Protein AF-A0A9E3Y137-F1 (afdb_monomer_lite)

Foldseek 3Di:
DLEAQQWDKDKDFDADPVLPDFFFKWKKAWDPDDPQKDKPPRIDIATHGGIDIITIDGDPPQAPLAPWFAKDWDKTWMKIAGPPGDIDIRIHTHTYHTGDRHFQQPKQKWFADDLTFTAASLGQTAGQLFAAKFFQKWFDPPDPKTKTKMFGKAALALVCRLPLQHRIFGAKMWIDIHQKIKIKGAPRDPQPVDRIWIDINLHTDDADAPDWDDNDPQWIWHHHPQWIWIDHRQWIWIWRYDNGTGIMIIGGGFHRMATCNAGNDNDPQQRQQALVRDGDGSCCCRLVPPPRVVRSRVSRHDDDQVPDPDSDGDDPSRNNRGRSRDDVVLLVVCVVVLVVLCVLCVQQAPEPPDDDPVLSVVLSNCVSVVNDSVVNQQQWAKAKEKEFEDEPNAGAWQWWKWKAAAQWDIWIDTQAQRRIDMTIITGDSVRSVVDRADPQGKIKIFTDHPPDDDTQDIDIFTHRDHGYTPDDYHYGYDYHHGYPVSGDKDKDKDFDDDPNAADFAWDWDWDWDADPVRHTTYTDTDIWGQDRHGRMTIDMDD

pLDDT: mean 86.96, std 9.77, range [47.38, 98.44]

Secondary structure (DSSP, 8-state):
--EESSSEEEEEE---TT--STT-EEEEEE----TTEEEE-SEEEEETT-EEEEEEEE---PPPTTT-B--EEEEEEEEEEPTTS-EEEEEEEEEE--B---S---EEEEEEETTTEEE-TTS-EEE----EEEEEEEEPTT-SS-EEEEEEEEESSGGGTT-TTS-EEEEEEEEEETTEEEEEEETT-TTT-SSEEEEETTEE--PPBT-PEEEETTEEEEEETTEEEEE-SSEEEEEEEESEEEEEEEEES--SEESTT--TTS-TTTTTB-TTSPBPPHHHHHTT-TTHHHHHHHHTB---GGG---SSPPPHHHHTPPP--S-HHHHHHHHHHHHHHHHHHTTTEE--SS--HHHHHHHHHHHHTT--HHHHHTTS--EEEEEEEEETTEE-TT-EEEEE-TTBPPEEEE--TTSEEEEEE-B-HHHHTTS---SSEEEEEEEE-TTS-S-SEEEEEEESSPEETTSPPEEEE--EE--TTTSPPEEEEEE-EETTEE--EEEEEEEEEE-TTS-EEEEEEEEEEEPTTT-EEEEEE-

Structure (mmCIF, N/CA/C/O backbone):
data_AF-A0A9E3Y137-F1
#
_entry.id   AF-A0A9E3Y137-F1
#
loop_
_atom_site.group_PDB
_atom_site.id
_atom_site.type_symbol
_atom_site.label_atom_id
_atom_site.label_alt_id
_atom_site.label_comp_id
_atom_site.label_asym_id
_atom_site.label_entity_id
_atom_site.label_seq_id
_atom_site.pdbx_PDB_ins_code
_atom_site.Cartn_x
_atom_site.Cartn_y
_atom_site.Cartn_z
_atom_site.occupancy
_atom_site.B_iso_or_equiv
_atom_site.auth_seq_id
_atom_site.auth_comp_id
_atom_site.auth_asym_id
_atom_site.auth_atom_id
_atom_site.pdbx_PDB_model_num
ATOM 1 N N . PRO A 1 1 ? -46.955 0.668 24.338 1.00 77.56 1 PRO A N 1
ATOM 2 C CA . PRO A 1 1 ? -46.862 -0.005 23.019 1.00 77.56 1 PRO A CA 1
ATOM 3 C C . PRO A 1 1 ? -45.705 -1.003 23.074 1.00 77.56 1 PRO A C 1
ATOM 5 O O . PRO A 1 1 ? -44.698 -0.699 23.697 1.00 77.56 1 PRO A O 1
ATOM 8 N N . ASN A 1 2 ? -45.835 -2.189 22.493 1.00 87.25 2 ASN A N 1
ATOM 9 C CA . ASN A 1 2 ? -44.755 -3.186 22.498 1.00 87.25 2 ASN A CA 1
ATOM 10 C C . ASN A 1 2 ? -43.626 -2.864 21.497 1.00 87.25 2 ASN A C 1
ATOM 12 O O . ASN A 1 2 ? -42.649 -3.599 21.433 1.00 87.25 2 ASN A O 1
ATOM 16 N N . GLU A 1 3 ? -43.738 -1.755 20.767 1.00 93.12 3 GLU A N 1
ATOM 17 C CA . GLU A 1 3 ? -42.754 -1.271 19.800 1.00 93.12 3 GLU A CA 1
ATOM 18 C C . GLU A 1 3 ? -42.575 0.249 19.950 1.00 93.12 3 GLU A C 1
ATOM 20 O O . GLU A 1 3 ? -43.553 0.971 20.184 1.00 93.12 3 GLU A O 1
ATOM 25 N N . LEU A 1 4 ? -41.337 0.740 19.832 1.00 90.06 4 LEU A N 1
ATOM 26 C CA . LEU A 1 4 ? -40.994 2.171 19.867 1.00 90.06 4 LEU A CA 1
ATOM 27 C C . LEU A 1 4 ? -39.977 2.524 18.765 1.00 90.06 4 LEU A C 1
ATOM 29 O O . LEU A 1 4 ? -39.094 1.714 18.486 1.00 90.06 4 LEU A O 1
ATOM 33 N N . PRO A 1 5 ? -40.024 3.736 18.177 1.00 86.88 5 PRO A N 1
ATOM 34 C CA . PRO A 1 5 ? -39.017 4.217 17.228 1.00 86.88 5 PRO A CA 1
ATOM 35 C C . PRO A 1 5 ? -37.748 4.692 17.963 1.00 86.88 5 PRO A C 1
ATOM 37 O O . PRO A 1 5 ? -37.464 5.886 18.069 1.00 86.88 5 PRO A O 1
ATOM 40 N N . GLY A 1 6 ? -37.009 3.743 18.537 1.00 81.00 6 GLY A N 1
ATOM 41 C CA . GLY A 1 6 ? -35.730 3.945 19.220 1.00 81.00 6 GLY A CA 1
ATOM 42 C C . GLY A 1 6 ? -35.832 4.563 20.619 1.00 81.00 6 GLY A C 1
ATOM 43 O O . GLY A 1 6 ? -35.129 4.144 21.528 1.00 81.00 6 GLY A O 1
ATOM 44 N N . HIS A 1 7 ? -36.733 5.518 20.834 1.00 88.94 7 HIS A N 1
ATOM 45 C CA . HIS A 1 7 ? -36.965 6.149 22.134 1.00 88.94 7 HIS A CA 1
ATOM 46 C C . HIS A 1 7 ? -38.460 6.358 22.388 1.00 88.94 7 HIS A C 1
ATOM 48 O O . HIS A 1 7 ? -39.282 6.332 21.469 1.00 88.94 7 HIS A O 1
ATOM 54 N N . GLY A 1 8 ? -38.823 6.570 23.651 1.00 90.06 8 GLY A N 1
ATOM 55 C CA . GLY A 1 8 ? -40.193 6.881 24.046 1.00 90.06 8 GLY A CA 1
ATOM 56 C C . GLY A 1 8 ? -40.600 6.233 25.360 1.00 90.06 8 GLY A C 1
ATOM 57 O O . GLY A 1 8 ? -39.773 5.749 26.124 1.00 90.06 8 GLY A O 1
ATOM 58 N N . VAL A 1 9 ? -41.902 6.236 25.632 1.00 92.81 9 VAL A N 1
ATOM 59 C CA . VAL A 1 9 ? -42.471 5.649 26.848 1.00 92.81 9 VAL A CA 1
ATOM 60 C C . VAL A 1 9 ? -43.400 4.511 26.462 1.00 92.81 9 VAL A C 1
ATOM 62 O O . VAL A 1 9 ? -44.302 4.677 25.637 1.00 92.81 9 VAL A O 1
ATOM 65 N N . SER A 1 10 ? -43.211 3.360 27.097 1.00 92.06 10 SER A N 1
ATOM 66 C CA . SER A 1 10 ? -44.170 2.264 27.053 1.00 92.06 10 SER A CA 1
ATOM 67 C C . SER A 1 10 ? -44.814 2.034 28.413 1.00 92.06 10 SER A C 1
ATOM 69 O O . SER A 1 10 ? -44.365 2.549 29.430 1.00 92.06 10 SER A O 1
ATOM 71 N N . GLN A 1 11 ? -45.912 1.287 28.412 1.00 93.75 11 GLN A N 1
ATOM 72 C CA . GLN A 1 11 ? -46.624 0.879 29.614 1.00 93.75 11 GLN A CA 1
ATOM 73 C C . GLN A 1 11 ? -46.357 -0.603 29.839 1.00 93.75 11 GLN A C 1
ATOM 75 O O . GLN A 1 11 ? -46.750 -1.426 29.011 1.00 93.75 11 GLN A O 1
ATOM 80 N N . LEU A 1 12 ? -45.703 -0.928 30.952 1.00 92.12 12 LEU A N 1
ATOM 81 C CA . LEU A 1 12 ? -45.559 -2.295 31.433 1.00 92.12 12 LEU A CA 1
ATOM 82 C C . LEU A 1 12 ? -46.757 -2.606 32.328 1.00 92.12 12 LEU A C 1
ATOM 84 O O . LEU A 1 12 ? -47.001 -1.884 33.292 1.00 92.12 12 LEU A O 1
ATOM 88 N N . SER A 1 13 ? -47.511 -3.656 32.013 1.00 89.62 13 SER A N 1
ATOM 89 C CA . SER A 1 13 ? -48.696 -4.057 32.778 1.00 89.62 13 SER A CA 1
ATOM 90 C C . SER A 1 13 ? -48.633 -5.522 33.179 1.00 89.62 13 SER A C 1
ATOM 92 O O . SER A 1 13 ? -48.306 -6.360 32.339 1.00 89.62 13 SER A O 1
ATOM 94 N N . LEU A 1 14 ? -49.021 -5.833 34.415 1.00 87.88 14 LEU A N 1
ATOM 95 C CA . LEU A 1 14 ? -49.100 -7.207 34.908 1.00 87.88 14 LEU A CA 1
ATOM 96 C C . LEU A 1 14 ? -50.527 -7.742 34.763 1.00 87.88 14 LEU A C 1
ATOM 98 O O . LEU A 1 14 ? -51.468 -7.173 35.321 1.00 87.88 14 LEU A O 1
ATOM 102 N N . ARG A 1 15 ? -50.690 -8.839 34.019 1.00 84.50 15 ARG A N 1
ATOM 103 C CA . ARG A 1 15 ? -51.952 -9.581 33.913 1.00 84.50 15 ARG A CA 1
ATOM 104 C C . ARG A 1 15 ? -51.665 -11.073 33.855 1.00 84.50 15 ARG A C 1
ATOM 106 O O . ARG A 1 15 ? -51.152 -11.548 32.849 1.00 84.50 15 ARG A O 1
ATOM 113 N N . ASP A 1 16 ? -52.027 -11.784 34.912 1.00 80.44 16 ASP A N 1
ATOM 114 C CA . ASP A 1 16 ? -51.928 -13.242 34.974 1.00 80.44 16 ASP A CA 1
ATOM 115 C C . ASP A 1 16 ? -53.180 -13.850 35.623 1.00 80.44 16 ASP A C 1
ATOM 117 O O . ASP A 1 16 ? -53.579 -13.432 36.710 1.00 80.44 16 ASP A O 1
ATOM 121 N N . ASP A 1 17 ? -53.819 -14.818 34.969 1.00 74.81 17 ASP A N 1
ATOM 122 C CA . ASP A 1 17 ? -55.062 -15.427 35.464 1.00 74.81 17 ASP A CA 1
ATOM 123 C C . ASP A 1 17 ? -54.848 -16.307 36.715 1.00 74.81 17 ASP A C 1
ATOM 125 O O . ASP A 1 17 ? -55.800 -16.588 37.447 1.00 74.81 17 ASP A O 1
ATOM 129 N N . ALA A 1 18 ? -53.607 -16.718 37.002 1.00 67.69 18 ALA A N 1
ATOM 130 C CA . ALA A 1 18 ? -53.226 -17.455 38.205 1.00 67.69 18 ALA A CA 1
ATOM 131 C C . ALA A 1 18 ? -52.980 -16.541 39.422 1.00 67.69 18 ALA A C 1
ATOM 133 O O . ALA A 1 18 ? -53.033 -17.017 40.560 1.00 67.69 18 ALA A O 1
ATOM 134 N N . LEU A 1 19 ? -52.793 -15.228 39.229 1.00 69.50 19 LEU A N 1
ATOM 135 C CA . LEU A 1 19 ? -52.790 -14.226 40.306 1.00 69.50 19 LEU A CA 1
ATOM 136 C C . LEU A 1 19 ? -54.235 -13.933 40.759 1.00 69.50 19 LEU A C 1
ATOM 138 O O . LEU A 1 19 ? -54.793 -12.863 40.526 1.00 69.50 19 LEU A O 1
ATOM 142 N N . ALA A 1 20 ? -54.873 -14.915 41.400 1.00 59.03 20 ALA A N 1
ATOM 143 C CA . ALA A 1 20 ? -56.312 -14.918 41.686 1.00 59.03 20 ALA A CA 1
ATOM 144 C C . ALA A 1 20 ? -56.764 -14.044 42.882 1.00 59.03 20 ALA A C 1
ATOM 146 O O . ALA A 1 20 ? -57.961 -13.979 43.169 1.00 59.03 20 ALA A O 1
ATOM 147 N N . ALA A 1 21 ? -55.858 -13.354 43.586 1.00 59.31 21 ALA A N 1
ATOM 148 C CA . ALA A 1 21 ? -56.211 -12.454 44.687 1.00 59.31 21 ALA A CA 1
ATOM 149 C C . ALA A 1 21 ? -55.937 -10.984 44.327 1.00 59.31 21 ALA A C 1
ATOM 151 O O . ALA A 1 21 ? -54.818 -10.611 43.966 1.00 59.31 21 ALA A O 1
ATOM 152 N N . VAL A 1 22 ? -56.953 -10.126 44.468 1.00 53.88 22 VAL A N 1
ATOM 153 C CA . VAL A 1 22 ? -56.795 -8.663 44.426 1.00 53.88 22 VAL A CA 1
ATOM 154 C C . VAL A 1 22 ? -55.725 -8.263 45.454 1.00 53.88 22 VAL A C 1
ATOM 156 O O . VAL A 1 22 ? -55.890 -8.548 46.637 1.00 53.88 22 VAL A O 1
ATOM 159 N N . GLY A 1 23 ? -54.628 -7.644 45.000 1.00 58.69 23 GLY A N 1
ATOM 160 C CA . GLY A 1 23 ? -53.481 -7.258 45.841 1.00 58.69 23 GLY A CA 1
ATOM 161 C C . GLY A 1 23 ? -52.231 -8.143 45.718 1.00 58.69 23 GLY A C 1
ATOM 162 O O . GLY A 1 23 ? -51.255 -7.892 46.414 1.00 58.69 23 GLY A O 1
ATOM 163 N N . SER A 1 24 ? -52.235 -9.158 44.846 1.00 76.31 24 SER A N 1
ATOM 164 C CA . SER A 1 24 ? -51.023 -9.930 44.525 1.00 76.31 24 SER A CA 1
ATOM 165 C C . SER A 1 24 ? -50.029 -9.066 43.748 1.00 76.31 24 SER A C 1
ATOM 167 O O . SER A 1 24 ? -50.411 -8.459 42.745 1.00 76.31 24 SER A O 1
ATOM 169 N N . GLU A 1 25 ? -48.772 -9.042 44.181 1.00 86.38 25 GLU A N 1
ATOM 170 C CA . GLU A 1 25 ? -47.700 -8.246 43.581 1.00 86.38 25 GLU A CA 1
ATOM 171 C C . GLU A 1 25 ? -46.595 -9.136 43.004 1.00 86.38 25 GLU A C 1
ATOM 173 O O . GLU A 1 25 ? -46.279 -10.191 43.557 1.00 86.38 25 GLU A O 1
ATOM 178 N N . ALA A 1 26 ? -45.999 -8.697 41.896 1.00 88.81 26 ALA A N 1
ATOM 179 C CA . ALA A 1 26 ? -44.809 -9.300 41.313 1.00 88.81 26 ALA A CA 1
ATOM 180 C C . ALA A 1 26 ? -43.694 -8.258 41.213 1.00 88.81 26 ALA A C 1
ATOM 182 O O . ALA A 1 26 ? -43.910 -7.132 40.750 1.00 88.81 26 ALA A O 1
ATOM 183 N N . ASN A 1 27 ? -42.494 -8.657 41.630 1.00 91.88 27 ASN A N 1
ATOM 184 C CA . ASN A 1 27 ? -41.292 -7.872 41.387 1.00 91.88 27 ASN A CA 1
ATOM 185 C C . ASN A 1 27 ? -40.846 -8.104 39.953 1.00 91.88 27 ASN A C 1
ATOM 187 O O . ASN A 1 27 ? -40.805 -9.250 39.499 1.00 91.88 27 ASN A O 1
ATOM 191 N N . TRP A 1 28 ? -40.499 -7.025 39.268 1.00 94.56 28 TRP A N 1
ATOM 192 C CA . TRP A 1 28 ? -40.016 -7.067 37.901 1.00 94.56 28 TRP A CA 1
ATOM 193 C C . TRP A 1 28 ? -38.695 -6.317 37.762 1.00 94.56 28 TRP A C 1
ATOM 195 O O . TRP A 1 28 ? -38.406 -5.384 38.517 1.00 94.56 28 TRP A O 1
ATOM 205 N N . SER A 1 29 ? -37.901 -6.727 36.779 1.00 96.06 29 SER A N 1
ATOM 206 C CA . SER A 1 29 ? -36.627 -6.103 36.434 1.00 96.06 29 SER A CA 1
ATOM 207 C C . SER A 1 29 ? -36.358 -6.170 34.937 1.00 96.06 29 SER A C 1
ATOM 209 O O . SER A 1 29 ? -36.730 -7.136 34.277 1.00 96.06 29 SER A O 1
ATOM 211 N N . ILE A 1 30 ? -35.664 -5.160 34.431 1.00 95.81 30 ILE A N 1
ATOM 212 C CA . ILE A 1 30 ? -35.086 -5.087 33.094 1.00 95.81 30 ILE A CA 1
ATOM 213 C C . ILE A 1 30 ? -33.569 -5.140 33.266 1.00 95.81 30 ILE A C 1
ATOM 215 O O . ILE A 1 30 ? -32.993 -4.318 33.982 1.00 95.81 30 ILE A O 1
ATOM 219 N N . THR A 1 31 ? -32.926 -6.112 32.628 1.00 90.69 31 THR A N 1
ATOM 220 C CA . THR A 1 31 ? -31.476 -6.349 32.705 1.00 90.69 31 THR A CA 1
ATOM 221 C C . THR A 1 31 ? -30.896 -6.575 31.306 1.00 90.69 31 THR A C 1
ATOM 223 O O . THR A 1 31 ? -31.637 -6.628 30.326 1.00 90.69 31 THR A O 1
ATOM 226 N N . GLY A 1 32 ? -29.564 -6.653 31.193 1.00 87.75 32 GLY A N 1
ATOM 227 C CA . GLY A 1 32 ? -28.892 -6.896 29.907 1.00 87.75 32 GLY A CA 1
ATOM 228 C C . GLY A 1 32 ? -29.004 -5.737 28.913 1.00 87.75 32 GLY A C 1
ATOM 229 O O . GLY A 1 32 ? -28.994 -5.957 27.705 1.00 87.75 32 GLY A O 1
ATOM 230 N N . LEU A 1 33 ? -29.159 -4.510 29.415 1.00 91.25 33 LEU A N 1
ATOM 231 C CA . LEU A 1 33 ? -29.241 -3.320 28.576 1.00 91.25 33 LEU A CA 1
ATOM 232 C C . LEU A 1 33 ? -27.854 -2.953 28.031 1.00 91.25 33 LEU A C 1
ATOM 234 O O . LEU A 1 33 ? -26.885 -3.016 28.792 1.00 91.25 33 LEU A O 1
ATOM 238 N N . PRO A 1 34 ? -27.757 -2.521 26.762 1.00 85.12 34 PRO A N 1
ATOM 239 C CA . PRO A 1 34 ? -26.563 -1.855 26.267 1.00 85.12 34 PRO A CA 1
ATOM 240 C C . PRO A 1 34 ? -26.254 -0.604 27.095 1.00 85.12 34 PRO A C 1
ATOM 242 O O . PRO A 1 34 ? -27.158 0.093 27.555 1.00 85.12 34 PRO A O 1
ATOM 245 N N . ASP A 1 35 ? -24.974 -0.296 27.226 1.00 87.25 35 ASP A N 1
ATOM 246 C CA . ASP A 1 35 ? -24.429 0.884 27.902 1.00 87.25 35 ASP A CA 1
ATOM 247 C C . ASP A 1 35 ? -24.932 2.223 27.333 1.00 87.25 35 ASP A C 1
ATOM 249 O O . ASP A 1 35 ? -25.126 3.184 28.078 1.00 87.25 35 ASP A O 1
ATOM 253 N N . TRP A 1 36 ? -25.228 2.281 26.034 1.00 83.44 36 TRP A N 1
ATOM 254 C CA . TRP A 1 36 ? -25.808 3.455 25.370 1.00 83.44 36 TRP A CA 1
ATOM 255 C C . TRP A 1 36 ? -27.331 3.611 25.555 1.00 83.44 36 TRP A C 1
ATOM 257 O O . TRP A 1 36 ? -27.900 4.628 25.138 1.00 83.44 36 TRP A O 1
ATOM 267 N N . LEU A 1 37 ? -28.021 2.630 26.155 1.00 89.06 37 LEU A N 1
ATOM 268 C CA . LEU A 1 37 ? -29.475 2.637 26.337 1.00 89.06 37 LEU A CA 1
ATOM 269 C C . LEU A 1 37 ? -29.862 2.881 27.802 1.00 89.06 37 LEU A C 1
ATOM 271 O O . LEU A 1 37 ? -29.759 2.004 28.657 1.00 89.06 37 LEU A O 1
ATOM 275 N N . ALA A 1 38 ? -30.430 4.053 28.077 1.00 91.31 38 ALA A N 1
ATOM 276 C CA . ALA A 1 38 ? -30.996 4.379 29.378 1.00 91.31 38 ALA A CA 1
ATOM 277 C C . ALA A 1 38 ? -32.479 3.980 29.462 1.00 91.31 38 ALA A C 1
ATOM 279 O O . ALA A 1 38 ? -33.304 4.365 28.626 1.00 91.31 38 ALA A O 1
ATOM 280 N N . VAL A 1 39 ? -32.824 3.245 30.522 1.00 94.31 39 VAL A N 1
ATOM 281 C CA . VAL A 1 39 ? -34.191 2.806 30.830 1.00 94.31 39 VAL A CA 1
ATOM 282 C C . VAL A 1 39 ? -34.569 3.253 32.237 1.00 94.31 39 VAL A C 1
ATOM 284 O O . VAL A 1 39 ? -33.770 3.127 33.163 1.00 94.31 39 VAL A O 1
ATOM 287 N N . SER A 1 40 ? -35.781 3.782 32.419 1.00 94.25 40 SER A N 1
ATOM 288 C CA . SER A 1 40 ? -36.257 4.213 33.738 1.00 94.25 40 SER A CA 1
ATOM 289 C C . SER A 1 40 ? -37.771 4.028 33.919 1.00 94.25 40 SER A C 1
ATOM 291 O O . SER A 1 40 ? -38.539 4.534 33.095 1.00 94.25 40 SER A O 1
ATOM 293 N N . PRO A 1 41 ? -38.232 3.364 34.998 1.00 95.62 41 PRO A N 1
ATOM 294 C CA . PRO A 1 41 ? -37.436 2.600 35.963 1.00 95.62 41 PRO A CA 1
ATOM 295 C C . PRO A 1 41 ? -36.937 1.267 35.365 1.00 95.62 41 PRO A C 1
ATOM 297 O O . PRO A 1 41 ? -37.550 0.734 34.444 1.00 95.62 41 PRO A O 1
ATOM 300 N N . THR A 1 42 ? -35.838 0.710 35.887 1.00 95.38 42 THR A N 1
ATOM 301 C CA . THR A 1 42 ? -35.321 -0.622 35.489 1.00 95.38 42 THR A CA 1
ATOM 302 C C . THR A 1 42 ? -35.865 -1.759 36.345 1.00 95.38 42 THR A C 1
ATOM 304 O O . THR A 1 42 ? -35.659 -2.923 36.029 1.00 95.38 42 THR A O 1
ATOM 307 N N . SER A 1 43 ? -36.543 -1.453 37.445 1.00 96.00 43 SER A N 1
ATOM 308 C CA . SER A 1 43 ? -37.177 -2.445 38.306 1.00 96.00 43 SER A CA 1
ATOM 309 C C . SER A 1 43 ? -38.312 -1.819 39.099 1.00 96.00 43 SER A C 1
ATOM 311 O O . SER A 1 43 ? -38.416 -0.595 39.218 1.00 96.00 43 SER A O 1
ATOM 313 N N . GLY A 1 44 ? -39.166 -2.665 39.654 1.00 94.62 44 GLY A N 1
ATOM 314 C CA . GLY A 1 44 ? -40.227 -2.234 40.545 1.00 94.62 44 GLY A CA 1
ATOM 315 C C . GLY A 1 44 ? -41.133 -3.381 40.949 1.00 94.62 44 GLY A C 1
ATOM 316 O O . GLY A 1 44 ? -40.835 -4.554 40.725 1.00 94.62 44 GLY A O 1
ATOM 317 N N . THR A 1 45 ? -42.275 -3.016 41.515 1.00 92.88 45 THR A N 1
ATOM 318 C CA . THR A 1 45 ? -43.314 -3.953 41.931 1.00 92.88 45 THR A CA 1
ATOM 319 C C . THR A 1 45 ? -44.618 -3.560 41.249 1.00 92.88 45 THR A C 1
ATOM 321 O O . THR A 1 45 ? -44.978 -2.382 41.217 1.00 92.88 45 THR A O 1
ATOM 324 N N . LEU A 1 46 ? -45.311 -4.531 40.655 1.00 91.56 46 LEU A N 1
ATOM 325 C CA . LEU A 1 46 ? -46.611 -4.330 40.017 1.00 91.56 46 LEU A CA 1
ATOM 326 C C . LEU A 1 46 ? -47.644 -5.249 40.655 1.00 91.56 46 LEU A C 1
ATOM 328 O O . LEU A 1 46 ? -47.429 -6.454 40.761 1.00 91.56 46 LEU A O 1
ATOM 332 N N . ALA A 1 47 ? -48.783 -4.680 41.039 1.00 89.62 47 ALA A N 1
ATOM 333 C CA . ALA A 1 47 ? -49.951 -5.454 41.431 1.00 89.62 47 ALA A CA 1
ATOM 334 C C . ALA A 1 47 ? -50.675 -6.017 40.196 1.00 89.62 47 ALA A C 1
ATOM 336 O O . ALA A 1 47 ? -50.604 -5.438 39.108 1.00 89.62 47 ALA A O 1
ATOM 337 N N . GLN A 1 48 ? -51.420 -7.110 40.368 1.00 87.75 48 GLN A N 1
ATOM 338 C CA . GLN A 1 48 ? -52.288 -7.671 39.329 1.00 87.75 48 GLN A CA 1
ATOM 339 C C . GLN A 1 48 ? -53.239 -6.603 38.755 1.00 87.75 48 GLN A C 1
ATOM 341 O O . GLN A 1 48 ? -53.997 -5.965 39.488 1.00 87.75 48 GLN A O 1
ATOM 346 N N . GLY A 1 49 ? -53.207 -6.412 37.434 1.00 84.19 49 GLY A N 1
ATOM 347 C CA . GLY A 1 49 ? -53.966 -5.380 36.718 1.00 84.19 49 GLY A CA 1
ATOM 348 C C . GLY A 1 49 ? -53.346 -3.977 36.755 1.00 84.19 49 GLY A C 1
ATOM 349 O O . GLY A 1 49 ? -53.863 -3.075 36.095 1.00 84.19 49 GLY A O 1
ATOM 350 N N . GLY A 1 50 ? -52.249 -3.785 37.491 1.00 89.56 50 GLY A N 1
ATOM 351 C CA . GLY A 1 50 ? -51.493 -2.540 37.552 1.00 89.56 50 GLY A CA 1
ATOM 352 C C . GLY A 1 50 ? -50.615 -2.314 36.321 1.00 89.56 50 GLY A C 1
ATOM 353 O O . GLY A 1 50 ? -50.290 -3.242 35.575 1.00 89.56 50 GLY A O 1
ATOM 354 N N . SER A 1 51 ? -50.211 -1.060 36.126 1.00 92.38 51 SER A N 1
ATOM 355 C CA . SER A 1 51 ? -49.274 -0.664 35.078 1.00 92.38 51 SER A CA 1
ATOM 356 C C . SER A 1 51 ? -48.315 0.418 35.554 1.00 92.38 51 SER A C 1
ATOM 358 O O . SER A 1 51 ? -48.688 1.266 36.364 1.00 92.38 51 SER A O 1
ATOM 360 N N . THR A 1 52 ? -47.106 0.427 35.002 1.00 94.31 52 THR A N 1
ATOM 361 C CA . THR A 1 52 ? -46.114 1.483 35.214 1.00 94.31 52 THR A CA 1
ATOM 362 C C . THR A 1 52 ? -45.560 1.964 33.873 1.00 94.31 52 THR A C 1
ATOM 364 O O . THR A 1 52 ? -45.307 1.139 32.987 1.00 94.31 52 THR A O 1
ATOM 367 N N . PRO A 1 53 ? -45.348 3.281 33.692 1.00 95.56 53 PRO A N 1
ATOM 368 C CA . PRO A 1 53 ? -44.584 3.770 32.558 1.00 95.56 53 PRO A CA 1
ATOM 369 C C . PRO A 1 53 ? -43.124 3.327 32.684 1.00 95.56 53 PRO A C 1
ATOM 371 O O . PRO A 1 53 ? -42.551 3.368 33.772 1.00 95.56 53 PRO A O 1
ATOM 374 N N . VAL A 1 54 ? -42.530 2.953 31.556 1.00 96.00 54 VAL A N 1
ATOM 375 C CA . VAL A 1 54 ? -41.093 2.723 31.399 1.00 96.00 54 VAL A CA 1
ATOM 376 C C . VAL A 1 54 ? -40.621 3.592 30.240 1.00 96.00 54 VAL A C 1
ATOM 378 O O . VAL A 1 54 ? -41.133 3.481 29.122 1.00 96.00 54 VAL A O 1
ATOM 381 N N . ALA A 1 55 ? -39.699 4.503 30.529 1.00 94.25 55 ALA A N 1
ATOM 382 C CA . ALA A 1 55 ? -39.086 5.397 29.561 1.00 94.25 55 ALA A CA 1
ATOM 383 C C . ALA A 1 55 ? -37.797 4.780 29.011 1.00 94.25 55 ALA A C 1
ATOM 385 O O . ALA A 1 55 ? -36.989 4.251 29.771 1.00 94.25 55 ALA A O 1
ATOM 386 N N . PHE A 1 56 ? -37.619 4.896 27.699 1.00 94.25 56 PHE A N 1
ATOM 387 C CA . PHE A 1 56 ? -36.458 4.451 26.939 1.00 94.25 56 PHE A CA 1
ATOM 388 C C . PHE A 1 56 ? -35.849 5.665 26.246 1.00 94.25 56 PHE A C 1
ATOM 390 O O . PHE A 1 56 ? -36.532 6.371 25.494 1.00 94.25 56 PHE A O 1
ATOM 397 N N . SER A 1 57 ? -34.570 5.910 26.495 1.00 88.88 57 SER A N 1
ATOM 398 C CA . SER A 1 57 ? -33.809 6.994 25.881 1.00 88.88 57 SER A CA 1
ATOM 399 C C . SER A 1 57 ? -32.393 6.533 25.581 1.00 88.88 57 SER A C 1
ATOM 401 O O . SER A 1 57 ? -31.782 5.858 26.401 1.00 88.88 57 SER A O 1
ATOM 403 N N . GLY A 1 58 ? -31.866 6.925 24.430 1.00 85.06 58 GLY A N 1
ATOM 404 C CA . GLY A 1 58 ? -30.561 6.480 23.958 1.00 85.06 58 GLY A CA 1
ATOM 405 C C . GLY A 1 58 ? -30.620 6.123 22.481 1.00 85.06 58 GLY A C 1
ATOM 406 O O . GLY A 1 58 ? -31.696 5.891 21.916 1.00 85.06 58 GLY A O 1
ATOM 407 N N . ALA A 1 59 ? -29.458 6.107 21.850 1.00 81.12 59 ALA A N 1
ATOM 408 C CA . ALA A 1 59 ? -29.295 5.691 20.470 1.00 81.12 59 ALA A CA 1
ATOM 409 C C . ALA A 1 59 ? -28.036 4.827 20.371 1.00 81.12 59 ALA A C 1
ATOM 411 O O . ALA A 1 59 ? -27.081 5.093 21.102 1.00 81.12 59 ALA A O 1
ATOM 412 N N . PRO A 1 60 ? -28.011 3.826 19.474 1.00 78.62 60 PRO A N 1
ATOM 413 C CA . PRO A 1 60 ? -26.790 3.092 19.203 1.00 78.62 60 PRO A CA 1
ATOM 414 C C . PRO A 1 60 ? -25.714 4.068 18.720 1.00 78.62 60 PRO A C 1
ATOM 416 O O . PRO A 1 60 ? -26.080 5.064 18.075 1.00 78.62 60 PRO A O 1
ATOM 419 N N . PRO A 1 61 ? -24.426 3.768 18.962 1.00 74.44 61 PRO A N 1
ATOM 420 C CA . PRO A 1 61 ? -23.319 4.556 18.446 1.00 74.44 61 PRO A CA 1
ATOM 421 C C . PRO A 1 61 ? -23.532 4.900 16.971 1.00 74.44 61 PRO A C 1
ATOM 423 O O . PRO A 1 61 ? -24.039 4.080 16.188 1.00 74.44 61 PRO A O 1
ATOM 426 N N . ALA A 1 62 ? -23.227 6.148 16.616 1.00 66.75 62 ALA A N 1
ATOM 427 C CA . ALA A 1 62 ? -23.289 6.565 15.227 1.00 66.75 62 ALA A CA 1
ATOM 428 C C . ALA A 1 62 ? -22.310 5.688 14.436 1.00 66.75 62 ALA A C 1
ATOM 430 O O . ALA A 1 62 ? -21.165 5.539 14.867 1.00 66.75 62 ALA A O 1
ATOM 431 N N . PRO A 1 63 ? -22.744 5.072 13.324 1.00 67.31 63 PRO A N 1
ATOM 432 C CA . PRO A 1 63 ? -21.788 4.423 12.458 1.00 67.31 63 PRO A CA 1
ATOM 433 C C . PRO A 1 63 ? -20.863 5.471 11.865 1.00 67.31 63 PRO A C 1
ATOM 435 O O . PRO A 1 63 ? -21.226 6.647 11.743 1.00 67.31 63 PRO A O 1
ATOM 438 N N . THR A 1 64 ? -19.701 5.022 11.431 1.00 64.88 64 THR A N 1
ATOM 439 C CA . THR A 1 64 ? -18.863 5.864 10.605 1.00 64.88 64 THR A CA 1
ATOM 440 C C . THR A 1 64 ? -19.539 6.167 9.272 1.00 64.88 64 THR A C 1
ATOM 442 O O . THR A 1 64 ? -20.468 5.467 8.839 1.00 64.88 64 THR A O 1
ATOM 445 N N . SER A 1 65 ? -19.086 7.234 8.614 1.00 66.50 65 SER A N 1
ATOM 446 C CA . SER A 1 65 ? -19.631 7.663 7.324 1.00 66.50 65 SER A CA 1
ATOM 447 C C . SER A 1 65 ? -19.517 6.566 6.257 1.00 66.50 65 SER A C 1
ATOM 449 O O . SER A 1 65 ? -20.341 6.552 5.340 1.00 66.50 65 SER A O 1
ATOM 451 N N . CYS A 1 66 ? -18.575 5.625 6.406 1.00 67.25 66 CYS A N 1
ATOM 452 C CA . CYS A 1 66 ? -18.335 4.543 5.458 1.00 67.25 66 CYS A CA 1
ATOM 453 C C . CYS A 1 66 ? -18.980 3.201 5.792 1.00 67.25 66 CYS A C 1
ATOM 455 O O . CYS A 1 66 ? -19.431 2.510 4.877 1.00 67.25 66 CYS A O 1
ATOM 457 N N . ALA A 1 67 ? -19.106 2.840 7.068 1.00 65.81 67 ALA A N 1
ATOM 458 C CA . ALA A 1 67 ? -19.786 1.600 7.433 1.00 65.81 67 ALA A CA 1
ATOM 459 C C . ALA A 1 67 ? -21.312 1.718 7.276 1.00 65.81 67 ALA A C 1
ATOM 461 O O . ALA A 1 67 ? -21.992 0.754 6.906 1.00 65.81 67 ALA A O 1
ATOM 462 N N . GLY A 1 68 ? -21.871 2.899 7.572 1.00 72.12 68 GLY A N 1
ATOM 463 C CA . GLY A 1 68 ? -23.301 3.016 7.835 1.00 72.12 68 GLY A CA 1
ATOM 464 C C . GLY A 1 68 ? -23.749 2.038 8.936 1.00 72.12 68 GLY A C 1
ATOM 465 O O . GLY A 1 68 ? -22.955 1.426 9.648 1.00 72.12 68 GLY A O 1
ATOM 466 N N . ARG A 1 69 ? -25.056 1.877 9.115 1.00 83.06 69 ARG A N 1
ATOM 467 C CA . ARG A 1 69 ? -25.634 0.909 10.052 1.00 83.06 69 ARG A CA 1
ATOM 468 C C . ARG A 1 69 ? -26.887 0.305 9.448 1.00 83.06 69 ARG A C 1
ATOM 470 O O . ARG A 1 69 ? -27.783 1.031 9.021 1.00 83.06 69 ARG A O 1
ATOM 477 N N . GLY A 1 70 ? -26.999 -1.020 9.484 1.00 78.69 70 GLY A N 1
ATOM 478 C CA . GLY A 1 70 ? -28.267 -1.692 9.204 1.00 78.69 70 GLY A CA 1
ATOM 479 C C . GLY A 1 70 ? -29.389 -1.226 10.145 1.00 78.69 70 GLY A C 1
ATOM 480 O O . GLY A 1 70 ? -29.150 -0.595 11.177 1.00 78.69 70 GLY A O 1
ATOM 481 N N . ALA A 1 71 ? -30.638 -1.536 9.798 1.00 86.19 71 ALA A N 1
ATOM 482 C CA . ALA A 1 71 ? -31.738 -1.332 10.736 1.00 86.19 71 ALA A CA 1
ATOM 483 C C . ALA A 1 71 ? -31.518 -2.218 11.973 1.00 86.19 71 ALA A C 1
ATOM 485 O O . ALA A 1 71 ? -31.228 -3.407 11.837 1.00 86.19 71 ALA A O 1
ATOM 486 N N . LEU A 1 72 ? -31.663 -1.645 13.168 1.00 88.31 72 LEU A N 1
ATOM 487 C CA . LEU A 1 72 ? -31.514 -2.365 14.432 1.00 88.31 72 LEU A CA 1
ATOM 488 C C . LEU A 1 72 ? -32.882 -2.502 15.097 1.00 88.31 72 LEU A C 1
ATOM 490 O O . LEU A 1 72 ? -33.542 -1.506 15.387 1.00 88.31 72 LEU A O 1
ATOM 494 N N . ASN A 1 73 ? -33.272 -3.744 15.370 1.00 93.69 73 ASN A N 1
ATOM 495 C CA . ASN A 1 73 ? -34.451 -4.078 16.162 1.00 93.69 73 ASN A CA 1
ATOM 496 C C . ASN A 1 73 ? -33.964 -4.677 17.480 1.00 93.69 73 ASN A C 1
ATOM 498 O O . ASN A 1 73 ? -33.581 -5.844 17.514 1.00 93.69 73 ASN A O 1
ATOM 502 N N . LEU A 1 74 ? -33.928 -3.871 18.540 1.00 92.12 74 LEU A N 1
ATOM 503 C CA . LEU A 1 74 ? -33.412 -4.290 19.840 1.00 92.12 74 LEU A CA 1
ATOM 504 C C . LEU A 1 74 ? -34.566 -4.774 20.734 1.00 92.12 74 LEU A C 1
ATOM 506 O O . LEU A 1 74 ? -35.356 -3.936 21.183 1.00 92.12 74 LEU A O 1
ATOM 510 N N . PRO A 1 75 ? -34.690 -6.086 21.008 1.00 94.38 75 PRO A N 1
ATOM 511 C CA . PRO A 1 75 ? -35.613 -6.570 22.022 1.00 94.38 75 PRO A CA 1
ATOM 512 C C . PRO A 1 75 ? -35.075 -6.238 23.418 1.00 94.38 75 PRO A C 1
ATOM 514 O O . PRO A 1 75 ? -33.926 -6.524 23.742 1.00 94.38 75 PRO A O 1
ATOM 517 N N . VAL A 1 76 ? -35.924 -5.653 24.256 1.00 93.44 76 VAL A N 1
ATOM 518 C CA . VAL A 1 76 ? -35.672 -5.437 25.681 1.00 93.44 76 VAL A CA 1
ATOM 519 C C . VAL A 1 76 ? -36.688 -6.246 26.471 1.00 93.44 76 VAL A C 1
ATOM 521 O O . VAL A 1 76 ? -37.895 -6.180 26.208 1.00 93.44 76 VAL A O 1
ATOM 524 N N . HIS A 1 77 ? -36.194 -7.007 27.442 1.00 94.94 77 HIS A N 1
ATOM 525 C CA . HIS A 1 77 ? -36.995 -7.920 28.245 1.00 94.94 77 HIS A CA 1
ATOM 526 C C . HIS A 1 77 ? -37.202 -7.364 29.655 1.00 94.94 77 HIS A C 1
ATOM 528 O O . HIS A 1 77 ? -36.269 -6.882 30.295 1.00 94.94 77 HIS A O 1
ATOM 534 N N . ALA A 1 78 ? -38.446 -7.422 30.124 1.00 93.94 78 ALA A N 1
ATOM 535 C CA . ALA A 1 78 ? -38.809 -7.183 31.511 1.00 93.94 78 ALA A CA 1
ATOM 536 C C . ALA A 1 78 ? -39.307 -8.500 32.103 1.00 93.94 78 ALA A C 1
ATOM 538 O O . ALA A 1 78 ? -40.376 -8.988 31.725 1.00 93.94 78 ALA A O 1
ATOM 539 N N . ASP A 1 79 ? -38.538 -9.058 33.027 1.00 94.12 79 ASP A N 1
ATOM 540 C CA . ASP A 1 79 ? -38.858 -10.312 33.695 1.00 94.12 79 ASP A CA 1
ATOM 541 C C . ASP A 1 79 ? -39.519 -10.032 35.038 1.00 94.12 79 ASP A C 1
ATOM 543 O O . ASP A 1 79 ? -39.030 -9.221 35.824 1.00 94.12 79 ASP A O 1
ATOM 547 N N . ALA A 1 80 ? -40.627 -10.712 35.312 1.00 91.75 80 ALA A N 1
ATOM 548 C CA . ALA A 1 80 ? -41.353 -10.647 36.568 1.00 91.75 80 ALA A CA 1
ATOM 549 C C . ALA A 1 80 ? -41.356 -12.014 37.254 1.00 91.75 80 ALA A C 1
ATOM 551 O O . ALA A 1 80 ? -41.670 -13.033 36.638 1.00 91.75 80 ALA A O 1
ATOM 552 N N . SER A 1 81 ? -41.042 -12.028 38.548 1.00 88.50 81 SER A N 1
ATOM 553 C CA . SER A 1 81 ? -41.134 -13.223 39.393 1.00 88.50 81 SER A CA 1
ATOM 554 C C . SER A 1 81 ? -42.487 -13.267 40.093 1.00 88.50 81 SER A C 1
ATOM 556 O O . SER A 1 81 ? -42.839 -12.346 40.834 1.00 88.50 81 SER A O 1
ATOM 558 N N . LEU A 1 82 ? -43.242 -14.341 39.874 1.00 84.25 82 LEU A N 1
ATOM 559 C CA . LEU A 1 82 ? -44.568 -14.525 40.450 1.00 84.25 82 LEU A CA 1
ATOM 560 C C . LEU A 1 82 ? -44.504 -15.217 41.824 1.00 84.25 82 LEU A C 1
ATOM 562 O O . LEU A 1 82 ? -43.684 -16.121 42.038 1.00 84.25 82 LEU A O 1
ATOM 566 N N . PRO A 1 83 ? -45.421 -14.879 42.748 1.00 75.88 83 PRO A N 1
ATOM 567 C CA . PRO A 1 83 ? -45.663 -15.672 43.948 1.00 75.88 83 PRO A CA 1
ATOM 568 C C . PRO A 1 83 ? -45.954 -17.137 43.583 1.00 75.88 83 PRO A C 1
ATOM 570 O O . PRO A 1 83 ? -46.856 -17.420 42.802 1.00 75.88 83 PRO A O 1
ATOM 573 N N . GLY A 1 84 ? -45.184 -18.079 44.138 1.00 76.06 84 GLY A N 1
ATOM 574 C CA . GLY A 1 84 ? -45.301 -19.511 43.818 1.00 76.06 84 GLY A CA 1
ATOM 575 C C . GLY A 1 84 ? -44.265 -20.047 42.822 1.00 76.06 84 GLY A C 1
ATOM 576 O O . GLY A 1 84 ? -44.298 -21.235 42.514 1.00 76.06 84 GLY A O 1
ATOM 577 N N . GLY A 1 85 ? -43.322 -19.212 42.368 1.00 79.00 85 GLY A N 1
ATOM 578 C CA . GLY A 1 85 ? -42.146 -19.647 41.600 1.00 79.00 85 GLY A CA 1
ATOM 579 C C . GLY A 1 85 ? -42.311 -19.637 40.077 1.00 79.00 85 GLY A C 1
ATOM 580 O O . GLY A 1 85 ? -41.432 -20.137 39.382 1.00 79.00 85 GLY A O 1
ATOM 581 N N . GLY A 1 86 ? -43.408 -19.081 39.555 1.00 83.00 86 GLY A N 1
ATOM 582 C CA . GLY A 1 86 ? -43.566 -18.813 38.120 1.00 83.00 86 GLY A CA 1
ATOM 583 C C . GLY A 1 86 ? -42.825 -17.546 37.677 1.00 83.00 86 GLY A C 1
ATOM 584 O O . GLY A 1 86 ? -42.483 -16.702 38.506 1.00 83.00 86 GLY A O 1
ATOM 585 N N . SER A 1 87 ? -42.614 -17.385 36.371 1.00 88.25 87 SER A N 1
ATOM 586 C CA . SER A 1 87 ? -42.060 -16.162 35.783 1.00 88.25 87 SER A CA 1
ATOM 587 C C . SER A 1 87 ? -42.845 -15.725 34.550 1.00 88.25 87 SER A C 1
ATOM 589 O O . SER A 1 87 ? -43.415 -16.548 33.833 1.00 88.25 87 SER A O 1
ATOM 591 N N . LEU A 1 88 ? -42.870 -14.416 34.309 1.00 89.56 88 LEU A N 1
ATOM 592 C CA . LEU A 1 88 ? -43.407 -13.805 33.095 1.00 89.56 88 LEU A CA 1
ATOM 593 C C . LEU A 1 88 ? -42.344 -12.913 32.472 1.00 89.56 88 LEU A C 1
ATOM 595 O O . LEU A 1 88 ? -41.657 -12.197 33.192 1.00 89.56 88 LEU A O 1
ATOM 599 N N . THR A 1 89 ? -42.280 -12.895 31.145 1.00 92.38 89 THR A N 1
ATOM 600 C CA . THR A 1 89 ? -41.387 -12.004 30.402 1.00 92.38 89 THR A CA 1
ATOM 601 C C . THR A 1 89 ? -42.215 -11.144 29.461 1.00 92.38 89 THR A C 1
ATOM 603 O O . THR A 1 89 ? -42.908 -11.653 28.577 1.00 92.38 89 THR A O 1
ATOM 606 N N . ALA A 1 90 ? -42.144 -9.828 29.634 1.00 91.62 90 ALA A N 1
ATOM 607 C CA . ALA A 1 90 ? -42.645 -8.871 28.659 1.00 91.62 90 ALA A CA 1
ATOM 608 C C . ALA A 1 90 ? -41.502 -8.447 27.732 1.00 91.62 90 ALA A C 1
ATOM 610 O O . ALA A 1 90 ? -40.377 -8.246 28.182 1.00 91.62 90 ALA A O 1
ATOM 611 N N . THR A 1 91 ? -41.792 -8.292 26.440 1.00 93.50 91 THR A N 1
ATOM 612 C CA . THR A 1 91 ? -40.809 -7.832 25.450 1.00 93.50 91 THR A CA 1
ATOM 613 C C . THR A 1 91 ? -41.285 -6.538 24.814 1.00 93.50 91 THR A C 1
ATOM 615 O O . THR A 1 91 ? -42.440 -6.433 24.394 1.00 93.50 91 THR A O 1
ATOM 618 N N . ILE A 1 92 ? -40.384 -5.566 24.729 1.00 93.19 92 ILE A N 1
ATOM 619 C CA . ILE A 1 92 ? -40.542 -4.369 23.909 1.00 93.19 92 ILE A CA 1
ATOM 620 C C . ILE A 1 92 ? -39.441 -4.339 22.854 1.00 93.19 92 ILE A C 1
ATOM 622 O O . ILE A 1 92 ? -38.302 -4.682 23.154 1.00 93.19 92 ILE A O 1
ATOM 626 N N . VAL A 1 93 ? -39.767 -3.940 21.628 1.00 94.38 93 VAL A N 1
ATOM 627 C CA . VAL A 1 93 ? -38.781 -3.806 20.550 1.00 94.38 93 VAL A CA 1
ATOM 628 C C . VAL A 1 93 ? -38.528 -2.330 20.264 1.00 94.38 93 VAL A C 1
ATOM 630 O O . VAL A 1 93 ? -39.453 -1.566 19.976 1.00 94.38 93 VAL A O 1
ATOM 633 N N . LEU A 1 94 ? -37.267 -1.914 20.360 1.00 92.81 94 LEU A N 1
ATOM 634 C CA . LEU A 1 94 ? -36.823 -0.586 19.946 1.00 92.81 94 LEU A CA 1
ATOM 635 C C . LEU A 1 94 ? -36.326 -0.657 18.500 1.00 92.81 94 LEU A C 1
ATOM 637 O O . LEU A 1 94 ? -35.381 -1.384 18.195 1.00 92.81 94 LEU A O 1
ATOM 641 N N . HIS A 1 95 ? -36.969 0.101 17.616 1.00 92.00 95 HIS A N 1
ATOM 642 C CA . HIS A 1 95 ? -36.653 0.164 16.194 1.00 92.00 95 HIS A CA 1
ATOM 643 C C . HIS A 1 95 ? -35.791 1.385 15.882 1.00 92.00 95 HIS A C 1
ATOM 645 O O . HIS A 1 95 ? -36.256 2.523 15.971 1.00 92.00 95 HIS A O 1
ATOM 651 N N . TYR A 1 96 ? -34.557 1.148 15.450 1.00 88.38 96 TYR A N 1
ATOM 652 C CA . TYR A 1 96 ? -33.676 2.176 14.911 1.00 88.38 96 TYR A CA 1
ATOM 653 C C . TYR A 1 96 ? -33.549 1.988 13.394 1.00 88.38 96 TYR A C 1
ATOM 655 O O . TYR A 1 96 ? -33.164 0.902 12.947 1.00 88.38 96 TYR A O 1
ATOM 663 N N . PRO A 1 97 ? -33.861 3.015 12.582 1.00 86.12 97 PRO A N 1
ATOM 664 C CA . PRO A 1 97 ? -33.758 2.909 11.133 1.00 86.12 97 PRO A CA 1
ATOM 665 C C . PRO A 1 97 ? -32.307 2.685 10.691 1.00 86.12 97 PRO A C 1
ATOM 667 O O . PRO A 1 97 ? -31.354 3.027 11.407 1.00 86.12 97 PRO A O 1
ATOM 670 N N . ALA A 1 98 ? -32.163 2.112 9.493 1.00 83.62 98 ALA A N 1
ATOM 671 C CA . ALA A 1 98 ? -30.873 1.996 8.832 1.00 83.62 98 ALA A CA 1
ATOM 672 C C . ALA A 1 98 ? -30.302 3.391 8.540 1.00 83.62 98 ALA A C 1
ATOM 674 O O . ALA A 1 98 ? -31.035 4.300 8.145 1.00 83.62 98 ALA A O 1
ATOM 675 N N . ILE A 1 99 ? -28.995 3.535 8.723 1.00 76.44 99 ILE A N 1
ATOM 676 C CA . ILE A 1 99 ? -28.217 4.707 8.334 1.00 76.44 99 ILE A CA 1
ATOM 677 C C . ILE A 1 99 ? -27.365 4.259 7.140 1.00 76.44 99 ILE A C 1
ATOM 679 O O . ILE A 1 99 ? -26.493 3.413 7.325 1.00 76.44 99 ILE A O 1
ATOM 683 N N . PRO A 1 100 ? -27.631 4.728 5.911 1.00 72.44 100 PRO A N 1
ATOM 684 C CA . PRO A 1 100 ? -26.776 4.390 4.778 1.00 72.44 100 PRO A CA 1
ATOM 685 C C . PRO A 1 100 ? -25.376 5.002 4.963 1.00 72.44 100 PRO A C 1
ATOM 687 O O . PRO A 1 100 ? -25.263 6.021 5.644 1.00 72.44 100 PRO A O 1
ATOM 690 N N . PRO A 1 101 ? -24.327 4.430 4.350 1.00 70.00 101 PRO A N 1
ATOM 691 C CA . PRO A 1 101 ? -23.045 5.112 4.205 1.00 70.00 101 PRO A CA 1
ATOM 692 C C . PRO A 1 101 ? -23.238 6.454 3.485 1.00 70.00 101 PRO A C 1
ATOM 694 O O . PRO A 1 101 ? -24.008 6.539 2.524 1.00 70.00 101 PRO A O 1
ATOM 697 N N . THR A 1 102 ? -22.572 7.507 3.952 1.00 63.88 102 THR A N 1
ATOM 698 C CA . THR A 1 102 ? -22.719 8.877 3.431 1.00 63.88 102 THR A CA 1
ATOM 699 C C . THR A 1 102 ? -21.398 9.541 3.024 1.00 63.88 102 THR A C 1
ATOM 701 O O . THR A 1 102 ? -21.426 10.714 2.660 1.00 63.88 102 THR A O 1
ATOM 704 N N . GLY A 1 103 ? -20.258 8.838 3.085 1.00 64.44 103 GLY A N 1
ATOM 705 C CA . GLY A 1 103 ? -18.925 9.365 2.746 1.00 64.44 103 GLY A CA 1
ATOM 706 C C . GLY A 1 103 ? -18.356 8.875 1.407 1.00 64.44 103 GLY A C 1
ATOM 707 O O . GLY A 1 103 ? -18.823 7.881 0.850 1.00 64.44 103 GLY A O 1
ATOM 708 N N . ASP A 1 104 ? -17.331 9.572 0.899 1.00 68.12 104 ASP A N 1
ATOM 709 C CA . ASP A 1 104 ? -16.375 8.970 -0.038 1.00 68.12 104 ASP A CA 1
ATOM 710 C C . ASP A 1 104 ? -15.621 7.882 0.729 1.00 68.12 104 ASP A C 1
ATOM 712 O O . ASP A 1 104 ? -14.976 8.183 1.725 1.00 68.12 104 ASP A O 1
ATOM 716 N N . CYS A 1 105 ? -15.760 6.629 0.307 1.00 75.31 105 CYS A N 1
ATOM 717 C CA . CYS A 1 105 ? -15.141 5.471 0.959 1.00 75.31 105 CYS A CA 1
ATOM 718 C C . CYS A 1 105 ? -14.060 4.851 0.088 1.00 75.31 105 CYS A C 1
ATOM 720 O O . CYS A 1 105 ? -13.766 3.660 0.202 1.00 75.31 105 CYS A O 1
ATOM 722 N N . THR A 1 106 ? -13.501 5.656 -0.815 1.00 80.69 106 THR A N 1
ATOM 723 C CA . THR A 1 106 ? -12.322 5.280 -1.579 1.00 80.69 106 THR A CA 1
ATOM 724 C C . THR A 1 106 ? -11.199 4.953 -0.593 1.00 80.69 106 THR A C 1
ATOM 726 O O . THR A 1 106 ? -10.866 5.796 0.246 1.00 80.69 106 THR A O 1
ATOM 729 N N . PRO A 1 107 ? -10.632 3.735 -0.644 1.00 84.50 107 PRO A N 1
ATOM 730 C CA . PRO A 1 107 ? -9.498 3.381 0.192 1.00 84.50 107 PRO A CA 1
ATOM 731 C C . PRO A 1 107 ? -8.290 4.250 -0.158 1.00 84.50 107 PRO A C 1
ATOM 733 O O . PRO A 1 107 ? -7.887 4.307 -1.321 1.00 84.50 107 PRO A O 1
ATOM 736 N N . LYS A 1 108 ? -7.703 4.894 0.848 1.00 90.38 108 LYS A N 1
ATOM 737 C CA . LYS A 1 108 ? -6.461 5.663 0.747 1.00 90.38 108 LYS A CA 1
ATOM 738 C C . LYS A 1 108 ? -5.377 4.929 1.534 1.00 90.38 108 LYS A C 1
ATOM 740 O O . LYS A 1 108 ? -5.429 4.928 2.766 1.00 90.38 108 LYS A O 1
ATOM 745 N N . PRO A 1 109 ? -4.468 4.205 0.862 1.00 94.19 109 PRO A N 1
ATOM 746 C CA . PRO A 1 109 ? -3.382 3.506 1.530 1.00 94.19 109 PRO A CA 1
ATOM 747 C C . PRO A 1 109 ? -2.200 4.448 1.784 1.00 94.19 109 PRO A C 1
ATOM 749 O O . PRO A 1 109 ? -1.875 5.280 0.945 1.00 94.19 109 PRO A O 1
ATOM 752 N N . ALA A 1 110 ? -1.521 4.242 2.903 1.00 96.62 110 ALA A N 1
ATOM 753 C CA . ALA A 1 110 ? -0.235 4.830 3.256 1.00 96.62 110 ALA A CA 1
ATOM 754 C C . ALA A 1 110 ? 0.618 3.779 3.977 1.00 96.62 110 ALA A C 1
ATOM 756 O O . ALA A 1 110 ? 0.081 2.785 4.477 1.00 96.62 110 ALA A O 1
ATOM 757 N N . GLY A 1 111 ? 1.929 3.967 4.079 1.00 96.38 111 GLY A N 1
ATOM 758 C CA . GLY A 1 111 ? 2.764 3.045 4.843 1.00 96.38 111 GLY A CA 1
ATOM 759 C C . GLY A 1 111 ? 4.215 2.998 4.408 1.00 96.38 111 GLY A C 1
ATOM 760 O O . GLY A 1 111 ? 4.760 3.989 3.926 1.00 96.38 111 GLY A O 1
ATOM 761 N N . GLY A 1 112 ? 4.829 1.831 4.595 1.00 93.50 112 GLY A N 1
ATOM 762 C CA . GLY A 1 112 ? 6.207 1.582 4.204 1.00 93.50 112 GLY A CA 1
ATOM 763 C C . GLY A 1 112 ? 6.471 0.126 3.827 1.00 93.50 112 GLY A C 1
ATOM 764 O O . GLY A 1 112 ? 5.819 -0.784 4.344 1.00 93.50 112 GLY A O 1
ATOM 765 N N . TRP A 1 113 ? 7.420 -0.095 2.920 1.00 90.56 113 TRP A N 1
ATOM 766 C CA . TRP A 1 113 ? 7.851 -1.426 2.483 1.00 90.56 113 TRP A CA 1
ATOM 767 C C . TRP A 1 113 ? 9.369 -1.494 2.355 1.00 90.56 113 TRP A C 1
ATOM 769 O O . TRP A 1 113 ? 10.016 -0.478 2.107 1.00 90.56 113 TRP A O 1
ATOM 779 N N . GLY A 1 114 ? 9.942 -2.689 2.489 1.00 83.81 114 GLY A N 1
ATOM 780 C CA . GLY A 1 114 ? 11.395 -2.832 2.419 1.00 83.81 114 GLY A CA 1
ATOM 781 C C . GLY A 1 114 ? 12.085 -2.049 3.536 1.00 83.81 114 GLY A C 1
ATOM 782 O O . GLY A 1 114 ? 11.756 -2.218 4.713 1.00 83.81 114 GLY A O 1
ATOM 783 N N . ASP A 1 115 ? 13.030 -1.190 3.169 1.00 78.94 115 ASP A N 1
ATOM 784 C CA . ASP A 1 115 ? 13.968 -0.564 4.089 1.00 78.94 115 ASP A CA 1
ATOM 785 C C . ASP A 1 115 ? 13.727 0.928 4.382 1.00 78.94 115 ASP A C 1
ATOM 787 O O . ASP A 1 115 ? 14.506 1.790 4.015 1.00 78.94 115 ASP A O 1
ATOM 791 N N . PRO A 1 116 ? 12.683 1.251 5.148 1.00 83.88 116 PRO A N 1
ATOM 792 C CA . PRO A 1 116 ? 11.373 1.371 4.554 1.00 83.88 116 PRO A CA 1
ATOM 793 C C . PRO A 1 116 ? 11.322 2.515 3.520 1.00 83.88 116 PRO A C 1
ATOM 795 O O . PRO A 1 116 ? 11.526 3.691 3.844 1.00 83.88 116 PRO A O 1
ATOM 798 N N . HIS A 1 117 ? 10.950 2.176 2.290 1.00 89.06 117 HIS A N 1
ATOM 799 C CA . HIS A 1 117 ? 10.400 3.131 1.337 1.00 89.06 117 HIS A CA 1
ATOM 800 C C . HIS A 1 117 ? 8.995 3.507 1.804 1.00 89.06 117 HIS A C 1
ATOM 802 O O . HIS A 1 117 ? 8.153 2.635 2.011 1.00 89.06 117 HIS A O 1
ATOM 808 N N . MET A 1 118 ? 8.744 4.792 1.997 1.00 93.69 118 MET A N 1
ATOM 809 C CA . MET A 1 118 ? 7.545 5.321 2.633 1.00 93.69 118 MET A CA 1
ATOM 810 C C . MET A 1 118 ? 6.624 5.990 1.615 1.00 93.69 118 MET A C 1
ATOM 812 O O . MET A 1 118 ? 7.087 6.563 0.626 1.00 93.69 118 MET A O 1
ATOM 816 N N . PHE A 1 119 ? 5.320 5.967 1.879 1.00 95.12 119 PHE A N 1
ATOM 817 C CA . PHE A 1 119 ? 4.317 6.684 1.097 1.00 95.12 119 PHE A CA 1
ATOM 818 C C . PHE A 1 119 ? 3.178 7.208 1.982 1.00 95.12 119 PHE A C 1
ATOM 820 O O . PHE A 1 119 ? 2.709 6.503 2.877 1.00 95.12 119 PHE A O 1
ATOM 827 N N . SER A 1 120 ? 2.749 8.447 1.738 1.00 96.31 120 SER A N 1
ATOM 828 C CA . SER A 1 120 ? 1.672 9.120 2.473 1.00 96.31 120 SER A CA 1
ATOM 829 C C . SER A 1 120 ? 0.292 8.719 1.956 1.00 96.31 120 SER A C 1
ATOM 831 O O . SER A 1 120 ? 0.167 8.107 0.889 1.00 96.31 120 SER A O 1
ATOM 833 N N . PHE A 1 121 ? -0.760 9.107 2.681 1.00 94.56 121 PHE A N 1
ATOM 834 C CA . PHE A 1 121 ? -2.142 8.862 2.257 1.00 94.56 121 PHE A CA 1
ATOM 835 C C . PHE A 1 121 ? -2.508 9.531 0.931 1.00 94.56 121 PHE A C 1
ATOM 837 O O . PHE A 1 121 ? -3.345 8.997 0.198 1.00 94.56 121 PHE A O 1
ATOM 844 N N . ASP A 1 122 ? -1.868 10.656 0.606 1.00 93.00 122 ASP A N 1
ATOM 845 C CA . ASP A 1 122 ? -2.115 11.391 -0.634 1.00 93.00 122 ASP A CA 1
ATOM 846 C C . ASP A 1 122 ? -1.056 11.120 -1.720 1.00 93.00 122 ASP A C 1
ATOM 848 O O . ASP A 1 122 ? -1.055 11.749 -2.786 1.00 93.00 122 ASP A O 1
ATOM 852 N N . GLY A 1 123 ? -0.207 10.108 -1.502 1.00 89.06 123 GLY A N 1
ATOM 853 C CA . GLY A 1 123 ? 0.649 9.500 -2.522 1.00 89.06 123 GLY A CA 1
ATOM 854 C C . GLY A 1 123 ? 2.044 10.109 -2.662 1.00 89.06 123 GLY A C 1
ATOM 855 O O . GLY A 1 123 ? 2.704 9.874 -3.675 1.00 89.06 123 GLY A O 1
ATOM 856 N N . VAL A 1 124 ? 2.511 10.882 -1.682 1.00 91.06 124 VAL A N 1
ATOM 857 C CA . VAL A 1 124 ? 3.887 11.396 -1.649 1.00 91.06 124 VAL A CA 1
ATOM 858 C C . VAL A 1 124 ? 4.821 10.327 -1.093 1.00 91.06 124 VAL A C 1
ATOM 860 O O . VAL A 1 124 ? 4.559 9.756 -0.041 1.00 91.06 124 VAL A O 1
ATOM 863 N N . THR A 1 125 ? 5.933 10.064 -1.781 1.00 90.00 125 THR A N 1
ATOM 864 C CA . THR A 1 125 ? 6.906 9.029 -1.390 1.00 90.00 125 THR A CA 1
ATOM 865 C C . THR A 1 125 ? 8.203 9.622 -0.848 1.00 90.00 125 THR A C 1
ATOM 867 O O . THR A 1 125 ? 8.713 10.593 -1.417 1.00 90.00 125 THR A O 1
ATOM 870 N N . TRP A 1 126 ? 8.799 8.992 0.161 1.00 89.31 126 TRP A N 1
ATOM 871 C CA . TRP A 1 126 ? 10.130 9.328 0.679 1.00 89.31 126 TRP A CA 1
ATOM 872 C C . TRP A 1 126 ? 10.827 8.082 1.232 1.00 89.31 126 TRP A C 1
ATOM 874 O O . TRP A 1 126 ? 10.240 7.011 1.297 1.00 89.31 126 TRP A O 1
ATOM 884 N N . GLU A 1 127 ? 12.084 8.210 1.630 1.00 84.94 127 GLU A N 1
ATOM 885 C CA . GLU A 1 127 ? 12.822 7.121 2.273 1.00 84.94 127 GLU A CA 1
ATOM 886 C C . GLU A 1 127 ? 12.835 7.350 3.784 1.00 84.94 127 GLU A C 1
ATOM 888 O O . GLU A 1 127 ? 13.204 8.435 4.238 1.00 84.94 127 GLU A O 1
ATOM 893 N N . GLY A 1 128 ? 12.439 6.356 4.579 1.00 84.25 128 GLY A N 1
ATOM 894 C CA . GLY A 1 128 ? 12.347 6.524 6.027 1.00 84.25 128 GLY A CA 1
ATOM 895 C C . GLY A 1 128 ? 13.715 6.610 6.703 1.00 84.25 128 GLY A C 1
ATOM 896 O O . GLY A 1 128 ? 13.959 7.551 7.452 1.00 84.25 128 GLY A O 1
ATOM 897 N N . GLN A 1 129 ? 14.586 5.616 6.472 1.00 84.31 129 GLN A N 1
ATOM 898 C CA . GLN A 1 129 ? 15.885 5.415 7.153 1.00 84.31 129 GLN A CA 1
ATOM 899 C C . GLN A 1 129 ? 15.926 5.903 8.611 1.00 84.31 129 GLN A C 1
ATOM 901 O O . GLN A 1 129 ? 16.813 6.654 9.035 1.00 84.31 129 GLN A O 1
ATOM 906 N N . THR A 1 130 ? 14.936 5.497 9.402 1.00 88.38 130 THR A N 1
ATOM 907 C CA . THR A 1 130 ? 14.822 5.890 10.808 1.00 88.38 130 THR A CA 1
ATOM 908 C C . THR A 1 130 ? 15.000 4.703 11.745 1.00 88.38 130 THR A C 1
ATOM 910 O O . THR A 1 130 ? 14.737 3.564 11.372 1.00 88.38 130 THR A O 1
ATOM 913 N N . LEU A 1 131 ? 15.451 4.965 12.975 1.00 89.88 131 LEU A N 1
ATOM 914 C CA . LEU A 1 131 ? 15.577 3.995 14.065 1.00 89.88 131 LEU A CA 1
ATOM 915 C C . LEU A 1 131 ? 14.665 4.383 15.226 1.00 89.88 131 LEU A C 1
ATOM 917 O O . LEU A 1 131 ? 14.511 5.566 15.534 1.00 89.88 131 LEU A O 1
ATOM 921 N N . GLY A 1 132 ? 14.090 3.383 15.891 1.00 92.31 132 GLY A N 1
ATOM 922 C CA . GLY A 1 132 ? 13.205 3.575 17.039 1.00 92.31 132 GLY A CA 1
ATOM 923 C C . GLY A 1 132 ? 11.746 3.305 16.694 1.00 92.31 132 GLY A C 1
ATOM 924 O O . GLY A 1 132 ? 11.448 2.432 15.884 1.00 92.31 132 GLY A O 1
ATOM 925 N N . GLU A 1 133 ? 10.837 4.022 17.340 1.00 96.56 133 GLU A N 1
ATOM 926 C CA . GLU A 1 133 ? 9.394 3.812 17.217 1.00 96.56 133 GLU A CA 1
ATOM 927 C C . GLU A 1 133 ? 8.720 5.110 16.788 1.00 96.56 133 GLU A C 1
ATOM 929 O O . GLU A 1 133 ? 9.040 6.177 17.314 1.00 96.56 133 GLU A O 1
ATOM 934 N N . TYR A 1 134 ? 7.824 5.018 15.810 1.00 97.62 134 TYR A N 1
ATOM 935 C CA . TYR A 1 134 ? 7.237 6.167 15.131 1.00 97.62 134 TYR A CA 1
ATOM 936 C C . TYR A 1 134 ? 5.729 6.042 15.078 1.00 97.62 134 TYR A C 1
ATOM 938 O O . TYR A 1 134 ? 5.203 4.992 14.702 1.00 97.62 134 TYR A O 1
ATOM 946 N N . VAL A 1 135 ? 5.044 7.134 15.400 1.00 98.38 135 VAL A N 1
ATOM 947 C CA . VAL A 1 135 ? 3.604 7.256 15.185 1.00 98.38 135 VAL A CA 1
ATOM 948 C C . VAL A 1 135 ? 3.376 7.454 13.691 1.00 98.38 135 VAL A C 1
ATOM 950 O O . VAL A 1 135 ? 3.605 8.529 13.140 1.00 98.38 135 VAL A O 1
ATOM 953 N N . TYR A 1 136 ? 2.963 6.387 13.013 1.00 98.00 136 TYR A N 1
ATOM 954 C CA . TYR A 1 136 ? 2.580 6.457 11.604 1.00 98.00 136 TYR A CA 1
ATOM 955 C C . TYR A 1 136 ? 1.296 7.259 11.443 1.00 98.00 136 TYR A C 1
ATOM 957 O O . TYR A 1 136 ? 1.177 8.045 10.507 1.00 98.00 136 TYR A O 1
ATOM 965 N N . VAL A 1 137 ? 0.360 7.041 12.364 1.00 96.12 137 VAL A N 1
ATOM 966 C CA . VAL A 1 137 ? -1.013 7.530 12.316 1.00 96.12 137 VAL A CA 1
ATOM 967 C C . VAL A 1 137 ? -1.555 7.628 13.742 1.00 96.12 137 VAL A C 1
ATOM 969 O O . VAL A 1 137 ? -1.396 6.683 14.510 1.00 96.12 137 VAL A O 1
ATOM 972 N N . GLU A 1 138 ? -2.250 8.709 14.077 1.00 95.31 138 GLU A N 1
ATOM 973 C CA . GLU A 1 138 ? -3.084 8.857 15.270 1.00 95.31 138 GLU A CA 1
ATOM 974 C C . GLU A 1 138 ? -4.321 9.729 15.008 1.00 95.31 138 GLU A C 1
ATOM 976 O O . GLU A 1 138 ? -4.331 10.593 14.132 1.00 95.31 138 GLU A O 1
ATOM 981 N N . THR A 1 139 ? -5.391 9.489 15.764 1.00 91.88 139 THR A N 1
ATOM 982 C CA . THR A 1 139 ? -6.609 10.310 15.698 1.00 91.88 139 THR A CA 1
ATOM 983 C C . THR A 1 139 ? -6.375 11.749 16.116 1.00 91.88 139 THR A C 1
ATOM 985 O O . THR A 1 139 ? -5.710 12.001 17.123 1.00 91.88 139 THR A O 1
ATOM 988 N N . ASP A 1 140 ? -7.081 12.669 15.465 1.00 86.38 140 ASP A N 1
ATOM 989 C CA . ASP A 1 140 ? -7.175 14.047 15.928 1.00 86.38 140 ASP A CA 1
ATOM 990 C C . ASP A 1 140 ? -7.786 14.130 17.344 1.00 86.38 140 ASP A C 1
ATOM 992 O O . ASP A 1 140 ? -8.666 13.335 17.718 1.00 86.38 140 ASP A O 1
ATOM 996 N N . PRO A 1 141 ? -7.379 15.124 18.156 1.00 82.38 141 PRO A N 1
ATOM 997 C CA . PRO A 1 141 ? -7.953 15.335 19.478 1.00 82.38 141 PRO A CA 1
ATOM 998 C C . PRO A 1 141 ? -9.484 15.471 19.446 1.00 82.38 141 PRO A C 1
ATOM 1000 O O . PRO A 1 141 ? -10.036 16.339 18.773 1.00 82.38 141 PRO A O 1
ATOM 1003 N N . GLY A 1 142 ? -10.177 14.663 20.254 1.00 74.81 142 GLY A N 1
ATOM 1004 C CA . GLY A 1 142 ? -11.640 14.703 20.387 1.00 74.81 142 GLY A CA 1
ATOM 1005 C C . GLY A 1 142 ? -12.396 13.627 19.602 1.00 74.81 142 GLY A C 1
ATOM 1006 O O . GLY A 1 142 ? -13.628 13.601 19.677 1.00 74.81 142 GLY A O 1
ATOM 1007 N N . ALA A 1 143 ? -11.692 12.725 18.910 1.00 76.62 143 ALA A N 1
ATOM 1008 C CA . ALA A 1 143 ? -12.288 11.531 18.318 1.00 76.62 143 ALA A CA 1
ATOM 1009 C C . ALA A 1 143 ? -13.040 10.681 19.363 1.00 76.62 143 ALA A C 1
ATOM 1011 O O . ALA A 1 143 ? -12.624 10.554 20.516 1.00 76.62 143 ALA A O 1
ATOM 1012 N N . ALA A 1 144 ? -14.165 10.086 18.951 1.00 73.94 144 ALA A N 1
ATOM 1013 C CA . ALA A 1 144 ? -15.009 9.278 19.836 1.00 73.94 144 ALA A CA 1
ATOM 1014 C C . ALA A 1 144 ? -14.319 7.985 20.302 1.00 73.94 144 ALA A C 1
ATOM 1016 O O . ALA A 1 144 ? -14.547 7.541 21.426 1.00 73.94 144 ALA A O 1
ATOM 1017 N N . VAL A 1 145 ? -13.481 7.403 19.442 1.00 79.69 145 VAL A N 1
ATOM 1018 C CA . VAL A 1 145 ? -12.622 6.261 19.758 1.00 79.69 145 VAL A CA 1
ATOM 1019 C C . VAL A 1 145 ? -11.206 6.630 19.321 1.00 79.69 145 VAL A C 1
ATOM 1021 O O . VAL A 1 145 ? -11.009 6.856 18.125 1.00 79.69 145 VAL A O 1
ATOM 1024 N N . PRO A 1 146 ? -10.240 6.741 20.250 1.00 87.44 146 PRO A N 1
ATOM 1025 C CA . PRO A 1 146 ? -8.861 7.016 19.882 1.00 87.44 146 PRO A CA 1
ATOM 1026 C C . PRO A 1 146 ? -8.282 5.812 19.145 1.00 87.44 146 PRO A C 1
ATOM 1028 O O . PRO A 1 146 ? -8.554 4.666 19.509 1.00 87.44 146 PRO A O 1
ATOM 1031 N N . TYR A 1 147 ? -7.461 6.067 18.136 1.00 88.12 147 TYR A N 1
ATOM 1032 C CA . TYR A 1 147 ? -6.640 5.029 17.531 1.00 88.12 147 TYR A CA 1
ATOM 1033 C C . TYR A 1 147 ? -5.254 5.560 17.197 1.00 88.12 147 TYR A C 1
ATOM 1035 O O . TYR A 1 147 ? -5.068 6.761 16.988 1.00 88.12 147 TYR A O 1
ATOM 1043 N N . ARG A 1 148 ? -4.288 4.643 17.144 1.00 95.62 148 ARG A N 1
ATOM 1044 C CA . ARG A 1 148 ? -2.888 4.930 16.839 1.00 95.62 148 ARG A CA 1
ATOM 1045 C C . ARG A 1 148 ? -2.246 3.731 16.145 1.00 95.62 148 ARG A C 1
ATOM 1047 O O . ARG A 1 148 ? -2.499 2.585 16.505 1.00 95.62 148 ARG A O 1
ATOM 1054 N N . VAL A 1 149 ? -1.414 3.987 15.142 1.00 98.00 149 VAL A N 1
ATOM 1055 C CA . VAL A 1 149 ? -0.543 2.989 14.517 1.00 98.00 149 VAL A CA 1
ATOM 1056 C C . VAL A 1 149 ? 0.895 3.391 14.785 1.00 98.00 149 VAL A C 1
ATOM 1058 O O . VAL A 1 149 ? 1.326 4.473 14.383 1.00 98.00 149 VAL A O 1
ATOM 1061 N N . VAL A 1 150 ? 1.645 2.509 15.438 1.00 98.38 150 VAL A N 1
ATOM 1062 C CA . VAL A 1 150 ? 3.063 2.720 15.737 1.00 98.38 150 VAL A CA 1
ATOM 1063 C C . VAL A 1 150 ? 3.892 1.677 15.010 1.00 98.38 150 VAL A C 1
ATOM 1065 O O . VAL A 1 150 ? 3.640 0.481 15.135 1.00 98.38 150 VAL A O 1
ATOM 1068 N N . ALA A 1 151 ? 4.907 2.118 14.274 1.00 97.69 151 ALA A N 1
ATOM 1069 C CA . ALA A 1 151 ? 5.867 1.239 13.620 1.00 97.69 151 ALA A CA 1
ATOM 1070 C C . ALA A 1 151 ? 7.217 1.298 14.336 1.00 97.69 151 ALA A C 1
ATOM 1072 O O . ALA A 1 151 ? 7.720 2.371 14.672 1.00 97.69 151 ALA A O 1
ATOM 1073 N N . ARG A 1 152 ? 7.831 0.133 14.540 1.00 95.00 152 ARG A N 1
ATOM 1074 C CA . ARG A 1 152 ? 9.187 -0.004 15.067 1.00 95.00 152 ARG A CA 1
ATOM 1075 C C . ARG A 1 152 ? 10.160 -0.262 13.935 1.00 95.00 152 ARG A C 1
ATOM 1077 O O . ARG A 1 152 ? 10.079 -1.293 13.262 1.00 95.00 152 ARG A O 1
ATOM 1084 N N . HIS A 1 153 ? 11.124 0.632 13.787 1.00 92.06 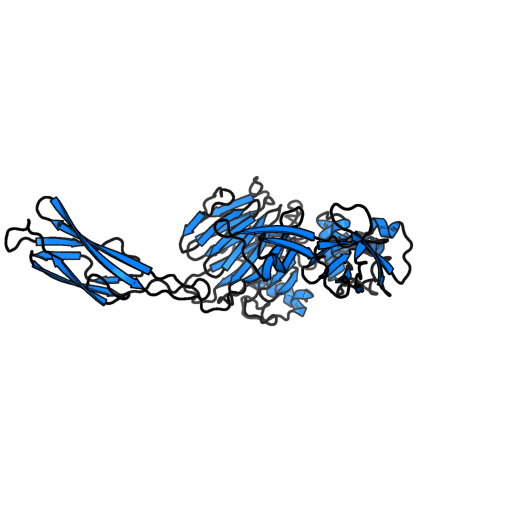153 HIS A N 1
ATOM 1085 C CA . HIS A 1 153 ? 12.190 0.524 12.809 1.00 92.06 153 HIS A CA 1
ATOM 1086 C C . HIS A 1 153 ? 13.496 0.092 13.482 1.00 92.06 153 HIS A C 1
ATOM 1088 O O . HIS A 1 153 ? 13.942 0.681 14.471 1.00 92.06 153 HIS A O 1
ATOM 1094 N N . GLN A 1 154 ? 14.110 -0.953 12.938 1.00 88.00 154 GLN A N 1
ATOM 1095 C CA . GLN A 1 154 ? 15.405 -1.492 13.367 1.00 88.00 154 GLN A CA 1
ATOM 1096 C C . GLN A 1 154 ? 16.266 -1.772 12.134 1.00 88.00 154 GLN A C 1
ATOM 1098 O O . GLN A 1 154 ? 15.711 -1.832 11.036 1.00 88.00 154 GLN A O 1
ATOM 1103 N N . PRO A 1 155 ? 17.589 -1.974 12.277 1.00 83.88 155 PRO A N 1
ATOM 1104 C CA . PRO A 1 155 ? 18.429 -2.350 11.150 1.00 83.88 155 PRO A CA 1
ATOM 1105 C C . PRO A 1 155 ? 17.890 -3.587 10.426 1.00 83.88 155 PRO A C 1
ATOM 1107 O O . PRO A 1 155 ? 17.595 -4.599 11.063 1.00 83.88 155 PRO A O 1
ATOM 1110 N N . THR A 1 156 ? 17.782 -3.502 9.100 1.00 79.75 156 THR A N 1
ATOM 1111 C CA . THR A 1 156 ? 17.270 -4.558 8.214 1.00 79.75 156 THR A CA 1
ATOM 1112 C C . THR A 1 156 ? 18.020 -5.868 8.431 1.00 79.75 156 THR A C 1
ATOM 1114 O O . THR A 1 156 ? 17.427 -6.941 8.429 1.00 79.75 156 THR A O 1
ATOM 1117 N N . ASN A 1 157 ? 19.329 -5.779 8.679 1.00 71.69 157 ASN A N 1
ATOM 1118 C CA . ASN A 1 157 ? 20.161 -6.905 9.071 1.00 71.69 157 ASN A CA 1
ATOM 1119 C C . ASN A 1 157 ? 20.450 -6.847 10.579 1.00 71.69 157 ASN A C 1
ATOM 1121 O O . ASN A 1 157 ? 21.166 -5.962 11.046 1.00 71.69 157 ASN A O 1
ATOM 1125 N N . ALA A 1 158 ? 19.974 -7.841 11.334 1.00 65.31 158 ALA A N 1
ATOM 1126 C CA . ALA A 1 158 ? 20.244 -7.956 12.772 1.00 65.31 158 ALA A CA 1
ATOM 1127 C C . ALA A 1 158 ? 21.744 -8.024 13.125 1.00 65.31 158 ALA A C 1
ATOM 1129 O O . ALA A 1 158 ? 22.132 -7.628 14.221 1.00 65.31 158 ALA A O 1
ATOM 1130 N N . GLY A 1 159 ? 22.612 -8.469 12.208 1.00 64.25 159 GLY A N 1
ATOM 1131 C CA . GLY A 1 159 ? 24.069 -8.413 12.389 1.00 64.25 159 GLY A CA 1
ATOM 1132 C C . GLY A 1 159 ? 24.636 -6.987 12.425 1.00 64.25 159 GLY A C 1
ATOM 1133 O O . GLY A 1 159 ? 25.763 -6.788 12.873 1.00 64.25 159 GLY A O 1
ATOM 1134 N N . LEU A 1 160 ? 23.850 -6.001 11.990 1.00 66.25 160 LEU A N 1
ATOM 1135 C CA . LEU A 1 160 ? 24.170 -4.576 12.001 1.00 66.25 160 LEU A CA 1
ATOM 1136 C C . LEU A 1 160 ? 23.382 -3.818 13.086 1.00 66.25 160 LEU A C 1
ATOM 1138 O O . LEU A 1 160 ? 23.360 -2.593 13.077 1.00 66.25 160 LEU A O 1
ATOM 1142 N N . ALA A 1 161 ? 22.750 -4.523 14.035 1.00 61.44 161 ALA A N 1
ATOM 1143 C CA . ALA A 1 161 ? 21.859 -3.929 15.038 1.00 61.44 161 ALA A CA 1
ATOM 1144 C C . ALA A 1 161 ? 22.511 -2.855 15.935 1.00 61.44 161 ALA A C 1
ATOM 1146 O O . ALA A 1 161 ? 21.805 -2.020 16.497 1.00 61.44 161 ALA A O 1
ATOM 1147 N N . ASP A 1 162 ? 23.842 -2.866 16.054 1.00 63.31 162 ASP A N 1
ATOM 1148 C CA . ASP A 1 162 ? 24.617 -1.886 16.827 1.00 63.31 162 ASP A CA 1
ATOM 1149 C C . ASP A 1 162 ? 25.189 -0.746 15.957 1.00 63.31 162 ASP A C 1
ATOM 1151 O O . ASP A 1 162 ? 25.948 0.094 16.445 1.00 63.31 162 ASP A O 1
ATOM 1155 N N . GLN A 1 163 ? 24.857 -0.708 14.664 1.00 63.97 163 GLN A N 1
ATOM 1156 C CA . GLN A 1 163 ? 25.352 0.287 13.719 1.00 63.97 163 GLN A CA 1
ATOM 1157 C C . GLN A 1 163 ? 24.254 1.301 13.419 1.00 63.97 163 GLN A C 1
ATOM 1159 O O . GLN A 1 163 ? 23.323 1.029 12.665 1.00 63.97 163 GLN A O 1
ATOM 1164 N N . SER A 1 164 ? 24.402 2.516 13.947 1.00 62.00 164 SER A N 1
ATOM 1165 C CA . SER A 1 164 ? 23.521 3.653 13.650 1.00 62.00 164 SER A CA 1
ATOM 1166 C C . SER A 1 164 ? 23.657 4.172 12.213 1.00 62.00 164 SER A C 1
ATOM 1168 O O . SER A 1 164 ? 23.373 5.332 11.983 1.00 62.00 164 SER A O 1
ATOM 1170 N N . VAL A 1 165 ? 24.173 3.369 11.284 1.00 62.12 165 VAL A N 1
ATOM 1171 C CA . VAL A 1 165 ? 24.380 3.693 9.862 1.00 62.12 165 VAL A CA 1
ATOM 1172 C C . VAL A 1 165 ? 23.766 2.631 8.949 1.00 62.12 165 VAL A C 1
ATOM 1174 O O . VAL A 1 165 ? 23.796 2.770 7.734 1.00 62.12 165 VAL A O 1
ATOM 1177 N N . ALA A 1 166 ? 23.227 1.554 9.527 1.00 70.38 166 ALA A N 1
ATOM 1178 C CA . ALA A 1 166 ? 22.660 0.461 8.764 1.00 70.38 166 ALA A CA 1
ATOM 1179 C C . ALA A 1 166 ? 21.280 0.835 8.194 1.00 70.38 166 ALA A C 1
ATOM 1181 O O . ALA A 1 166 ? 20.516 1.519 8.887 1.00 70.38 166 ALA A O 1
ATOM 1182 N N . PRO A 1 167 ? 20.933 0.323 6.996 1.00 77.00 167 PRO A N 1
ATOM 1183 C CA . PRO A 1 167 ? 19.574 0.378 6.472 1.00 77.00 167 PRO A CA 1
ATOM 1184 C C . PRO A 1 167 ? 18.584 -0.117 7.513 1.00 77.00 167 PRO A C 1
ATOM 1186 O O . PRO A 1 167 ? 18.872 -1.100 8.206 1.00 77.00 167 PRO A O 1
ATOM 1189 N N . THR A 1 168 ? 17.429 0.528 7.626 1.00 86.31 168 THR A N 1
ATOM 1190 C CA . THR A 1 168 ? 16.405 0.146 8.605 1.00 86.31 168 THR A CA 1
ATOM 1191 C C . THR A 1 168 ? 15.180 -0.421 7.919 1.00 86.31 168 THR A C 1
ATOM 1193 O O . THR A 1 168 ? 14.951 -0.128 6.766 1.00 86.31 168 THR A O 1
ATOM 1196 N N . SER A 1 169 ? 14.392 -1.246 8.599 1.00 89.81 169 SER A N 1
ATOM 1197 C CA . SER A 1 169 ? 13.108 -1.767 8.112 1.00 89.81 169 SER A CA 1
ATOM 1198 C C . SER A 1 169 ? 12.086 -1.765 9.241 1.00 89.81 169 SER A C 1
ATOM 1200 O O . SER A 1 169 ? 12.457 -1.775 10.424 1.00 89.81 169 SER A O 1
ATOM 1202 N N . VAL A 1 170 ? 10.794 -1.831 8.908 1.00 93.56 170 VAL A N 1
ATOM 1203 C CA . VAL A 1 170 ? 9.764 -2.104 9.918 1.00 93.56 170 VAL A CA 1
ATOM 1204 C C . VAL A 1 170 ? 9.935 -3.541 10.410 1.00 93.56 170 VAL A C 1
ATOM 1206 O O . VAL A 1 170 ? 9.966 -4.498 9.638 1.00 93.56 170 VAL A O 1
ATOM 1209 N N . THR A 1 171 ? 10.063 -3.702 11.722 1.00 91.69 171 THR A N 1
ATOM 1210 C CA . THR A 1 171 ? 10.275 -5.009 12.373 1.00 91.69 171 THR A CA 1
ATOM 1211 C C . THR A 1 171 ? 9.178 -5.358 13.363 1.00 91.69 171 THR A C 1
ATOM 1213 O O . THR A 1 171 ? 9.012 -6.529 13.700 1.00 91.69 171 THR A O 1
ATOM 1216 N N . ALA A 1 172 ? 8.418 -4.363 13.812 1.00 94.62 172 ALA A N 1
ATOM 1217 C CA . ALA A 1 172 ? 7.190 -4.568 14.551 1.00 94.62 172 ALA A CA 1
ATOM 1218 C C . ALA A 1 172 ? 6.208 -3.426 14.266 1.00 94.62 172 ALA A C 1
ATOM 1220 O O . ALA A 1 172 ? 6.628 -2.318 13.927 1.00 94.62 172 ALA A O 1
ATOM 1221 N N . ALA A 1 173 ? 4.917 -3.689 14.412 1.00 97.50 173 ALA A N 1
ATOM 1222 C CA . ALA A 1 173 ? 3.868 -2.684 14.321 1.00 97.50 173 ALA A CA 1
ATOM 1223 C C . ALA A 1 173 ? 2.823 -2.918 15.414 1.00 97.50 173 ALA A C 1
ATOM 1225 O O . ALA A 1 173 ? 2.517 -4.071 15.715 1.00 97.50 173 ALA A O 1
ATOM 1226 N N . VAL A 1 174 ? 2.268 -1.845 15.975 1.00 98.00 174 VAL A N 1
ATOM 1227 C CA . VAL A 1 174 ? 1.096 -1.891 16.857 1.00 98.00 174 VAL A CA 1
ATOM 1228 C C . VAL A 1 174 ? -0.041 -1.111 16.222 1.00 98.00 174 VAL A C 1
ATOM 1230 O O . VAL A 1 174 ? 0.167 -0.006 15.723 1.00 98.00 174 VAL A O 1
ATOM 1233 N N . PHE A 1 175 ? -1.239 -1.681 16.273 1.00 97.31 175 PHE A N 1
ATOM 1234 C CA . PHE A 1 175 ? -2.496 -0.995 16.030 1.00 97.31 175 PHE A CA 1
ATOM 1235 C C . PHE A 1 175 ? -3.289 -0.912 17.336 1.00 97.31 175 PHE A C 1
ATOM 1237 O O . PHE A 1 175 ? -3.774 -1.927 17.834 1.00 97.31 175 PHE A O 1
ATOM 1244 N N . GLU A 1 176 ? -3.403 0.294 17.884 1.00 95.69 176 GLU A N 1
ATOM 1245 C CA . GLU A 1 176 ? -4.229 0.613 19.047 1.00 95.69 176 GLU A CA 1
ATOM 1246 C C . GLU A 1 176 ? -5.576 1.162 18.576 1.00 95.69 176 GLU A C 1
ATOM 1248 O O . GLU A 1 176 ? -5.623 2.084 17.759 1.00 95.69 176 GLU A O 1
ATOM 1253 N N . TYR A 1 177 ? -6.672 0.622 19.103 1.00 92.12 177 TYR A N 1
ATOM 1254 C CA . TYR A 1 177 ? -8.030 1.093 18.847 1.00 92.12 177 TYR A CA 1
ATOM 1255 C C . TYR A 1 177 ? -8.859 1.005 20.128 1.00 92.12 177 TYR A C 1
ATOM 1257 O O . TYR A 1 177 ? -9.176 -0.082 20.617 1.00 92.12 177 TYR A O 1
ATOM 1265 N N . GLY A 1 178 ? -9.219 2.161 20.684 1.00 89.25 178 GLY A N 1
ATOM 1266 C CA . GLY A 1 178 ? -9.876 2.236 21.983 1.00 89.25 178 GLY A CA 1
ATOM 1267 C C . GLY A 1 178 ? -9.012 1.580 23.073 1.00 89.25 178 GLY A C 1
ATOM 1268 O O . GLY A 1 178 ? -7.872 2.003 23.260 1.00 89.25 178 GLY A O 1
ATOM 1269 N N . PRO A 1 179 ? -9.528 0.584 23.815 1.00 91.38 179 PRO A N 1
ATOM 1270 C CA . PRO A 1 179 ? -8.757 -0.138 24.825 1.00 91.38 179 PRO A CA 1
ATOM 1271 C C . PRO A 1 179 ? -7.907 -1.283 24.253 1.00 91.38 179 PRO A C 1
ATOM 1273 O O . PRO A 1 179 ? -7.177 -1.909 25.018 1.00 91.38 179 PRO A O 1
ATOM 1276 N N . HIS A 1 180 ? -8.038 -1.587 22.958 1.00 94.88 180 HIS A N 1
ATOM 1277 C CA . HIS A 1 180 ? -7.440 -2.766 22.348 1.00 94.88 180 HIS A CA 1
ATOM 1278 C C . HIS A 1 180 ? -6.127 -2.451 21.637 1.00 94.88 180 HIS A C 1
ATOM 1280 O O . HIS A 1 180 ? -5.995 -1.398 21.011 1.00 94.88 180 HIS A O 1
ATOM 1286 N N . ALA A 1 181 ? -5.189 -3.393 21.670 1.00 96.94 181 ALA A N 1
ATOM 1287 C CA . ALA A 1 181 ? -3.920 -3.318 20.958 1.00 96.94 181 ALA A CA 1
ATOM 1288 C C . ALA A 1 181 ? -3.630 -4.632 20.227 1.00 96.94 181 ALA A C 1
ATOM 1290 O O . ALA A 1 181 ? -3.664 -5.711 20.816 1.00 96.94 181 ALA A O 1
ATOM 1291 N N . ILE A 1 182 ? -3.317 -4.540 18.936 1.00 98.19 182 ILE A N 1
ATOM 1292 C CA . ILE A 1 182 ? -2.863 -5.666 18.117 1.00 98.19 182 ILE A CA 1
ATOM 1293 C C . ILE A 1 182 ? -1.428 -5.386 17.696 1.00 98.19 182 ILE A C 1
ATOM 1295 O O . ILE A 1 182 ? -1.161 -4.410 16.996 1.00 98.19 182 ILE A O 1
ATOM 1299 N N . GLU A 1 183 ? -0.507 -6.253 18.090 1.00 97.44 183 GLU A N 1
ATOM 1300 C CA . GLU A 1 183 ? 0.915 -6.102 17.804 1.00 97.44 183 GLU A CA 1
ATOM 1301 C C . GLU A 1 183 ? 1.385 -7.218 16.877 1.00 97.44 183 GLU A C 1
ATOM 1303 O O . GLU A 1 183 ? 1.045 -8.383 17.074 1.00 97.44 183 GLU A O 1
ATOM 1308 N N . VAL A 1 184 ? 2.207 -6.882 15.888 1.00 95.94 184 VAL A N 1
ATOM 1309 C CA . VAL A 1 184 ? 2.812 -7.839 14.957 1.00 95.94 184 VAL A CA 1
ATOM 1310 C C . VAL A 1 184 ? 4.319 -7.660 14.991 1.00 95.94 184 VAL A C 1
ATOM 1312 O O . VAL A 1 184 ? 4.811 -6.549 14.820 1.00 95.94 184 VAL A O 1
ATOM 1315 N N . TYR A 1 185 ? 5.052 -8.755 15.168 1.00 92.88 185 TYR A N 1
ATOM 1316 C CA . TYR A 1 185 ? 6.513 -8.779 15.224 1.00 92.88 185 TYR A CA 1
ATOM 1317 C C . TYR A 1 185 ? 7.072 -9.674 14.124 1.00 92.88 185 TYR A C 1
ATOM 1319 O O . TYR A 1 185 ? 6.659 -10.825 14.007 1.00 92.88 185 TYR A O 1
ATOM 1327 N N . ALA A 1 186 ? 8.042 -9.189 13.349 1.00 88.44 186 ALA A N 1
ATOM 1328 C CA . ALA A 1 186 ? 8.764 -10.006 12.380 1.00 88.44 186 ALA A CA 1
ATOM 1329 C C . ALA A 1 186 ? 9.861 -10.867 13.029 1.00 88.44 186 ALA A C 1
ATOM 1331 O O . ALA A 1 186 ? 10.383 -10.545 14.102 1.00 88.44 186 ALA A O 1
ATOM 1332 N N . ALA A 1 187 ? 10.263 -11.927 12.313 1.00 66.75 187 ALA A N 1
ATOM 1333 C CA . ALA A 1 187 ? 11.332 -12.865 12.681 1.00 66.75 187 ALA A CA 1
ATOM 1334 C C . ALA A 1 187 ? 12.668 -12.208 13.045 1.00 66.75 187 ALA A C 1
ATOM 1336 O O . ALA A 1 187 ? 13.527 -12.861 13.634 1.00 66.75 187 ALA A O 1
ATOM 1337 N N . HIS A 1 188 ? 12.901 -10.959 12.622 1.00 54.50 188 HIS A N 1
ATOM 1338 C CA . HIS A 1 188 ? 14.239 -10.372 12.627 1.00 54.50 188 HIS A CA 1
ATOM 1339 C C . HIS A 1 188 ? 14.768 -9.947 13.989 1.00 54.50 188 HIS A C 1
ATOM 1341 O O . HIS A 1 188 ? 15.869 -9.402 14.082 1.00 54.50 188 HIS A O 1
ATOM 1347 N N . SER A 1 189 ? 14.017 -10.201 15.048 1.00 47.38 189 SER A N 1
ATOM 1348 C CA . SER A 1 189 ? 14.511 -9.958 16.379 1.00 47.38 189 SER A CA 1
ATOM 1349 C C . SER A 1 189 ? 15.166 -11.229 16.913 1.00 47.38 189 SER A C 1
ATOM 1351 O O . SER A 1 189 ? 14.529 -12.241 17.201 1.00 47.38 189 SER A O 1
ATOM 1353 N N . ASP A 1 190 ? 16.451 -11.104 17.191 1.00 51.47 190 ASP A N 1
ATOM 1354 C CA . ASP A 1 190 ? 17.176 -11.717 18.307 1.00 51.47 190 ASP A CA 1
ATOM 1355 C C . ASP A 1 190 ? 16.397 -11.805 19.653 1.00 51.47 190 ASP A C 1
ATOM 1357 O O . ASP A 1 190 ? 16.917 -12.339 20.630 1.00 51.47 190 ASP A O 1
ATOM 1361 N N . LEU A 1 191 ? 15.146 -11.327 19.708 1.00 49.56 191 LEU A N 1
ATOM 1362 C CA . LEU A 1 191 ? 14.240 -11.268 20.847 1.00 49.56 191 LEU A CA 1
ATOM 1363 C C . LEU A 1 191 ? 13.175 -12.383 20.864 1.00 49.56 191 LEU A C 1
ATOM 1365 O O . LEU A 1 191 ? 12.693 -12.705 21.946 1.00 49.56 191 LEU A O 1
ATOM 1369 N N . THR A 1 192 ? 12.787 -12.969 19.721 1.00 51.44 192 THR A N 1
ATOM 1370 C CA . THR A 1 192 ? 11.579 -13.832 19.651 1.00 51.44 192 THR A CA 1
ATOM 1371 C C . THR A 1 192 ? 11.848 -15.309 19.361 1.00 51.44 192 THR A C 1
ATOM 1373 O O . THR A 1 192 ? 11.100 -16.167 19.824 1.00 51.44 192 THR A O 1
ATOM 1376 N N . GLY A 1 193 ? 12.901 -15.648 18.606 1.00 51.47 193 GLY A N 1
ATOM 1377 C CA . GLY A 1 193 ? 13.215 -17.042 18.242 1.00 51.47 193 GLY A CA 1
ATOM 1378 C C . GLY A 1 193 ? 12.150 -17.754 17.384 1.00 51.47 193 GLY A C 1
ATOM 1379 O O . GLY A 1 193 ? 12.282 -18.951 17.129 1.00 51.47 193 GLY A O 1
ATOM 1380 N N . GLN A 1 194 ? 11.120 -17.030 16.935 1.00 59.25 194 GLN A N 1
ATOM 1381 C CA . GLN A 1 194 ? 9.998 -17.474 16.102 1.00 59.25 194 GLN A CA 1
ATOM 1382 C C . GLN A 1 194 ? 10.000 -16.690 14.779 1.00 59.25 194 GLN A C 1
ATOM 1384 O O . GLN A 1 194 ? 10.524 -15.578 14.737 1.00 59.25 194 GLN A O 1
ATOM 1389 N N . PRO A 1 195 ? 9.421 -17.220 13.683 1.00 69.94 195 PRO A N 1
ATOM 1390 C CA . PRO A 1 195 ? 9.406 -16.518 12.400 1.00 69.94 195 PRO A CA 1
ATOM 1391 C C . PRO A 1 195 ? 8.547 -15.243 12.420 1.00 69.94 195 PRO A C 1
ATOM 1393 O O . PRO A 1 195 ? 8.700 -14.405 11.540 1.00 69.94 195 PRO A O 1
ATOM 1396 N N . TRP A 1 196 ? 7.614 -15.114 13.363 1.00 84.81 196 TRP A N 1
ATOM 1397 C CA . TRP A 1 196 ? 6.847 -13.906 13.683 1.00 84.81 196 TRP A CA 1
ATOM 1398 C C . TRP A 1 196 ? 5.898 -14.219 14.844 1.00 84.81 196 TRP A C 1
ATOM 1400 O O . TRP A 1 196 ? 5.633 -15.392 15.116 1.00 84.81 196 TRP A O 1
ATOM 1410 N N . ILE A 1 197 ? 5.411 -13.187 15.533 1.00 90.50 197 ILE A N 1
ATOM 1411 C CA . ILE A 1 197 ? 4.500 -13.312 16.682 1.00 90.50 197 ILE A CA 1
ATOM 1412 C C . ILE A 1 197 ? 3.403 -12.248 16.577 1.00 90.50 197 ILE A C 1
ATOM 1414 O O . ILE A 1 197 ? 3.658 -11.149 16.074 1.00 90.50 197 ILE A O 1
ATOM 1418 N N . VAL A 1 198 ? 2.199 -12.574 17.052 1.00 94.50 198 VAL A N 1
ATOM 1419 C CA . VAL A 1 198 ? 1.095 -11.623 17.226 1.00 94.50 198 VAL A CA 1
ATOM 1420 C C . VAL A 1 198 ? 0.702 -11.556 18.694 1.00 94.50 198 VAL A C 1
ATOM 1422 O O . VAL A 1 198 ? 0.514 -12.595 19.327 1.00 94.50 198 VAL A O 1
ATOM 1425 N N . TYR A 1 199 ? 0.546 -10.339 19.207 1.00 96.75 199 TYR A N 1
ATOM 1426 C CA . TYR A 1 199 ? -0.087 -10.090 20.497 1.00 96.75 199 TYR A CA 1
ATOM 1427 C C . TYR A 1 199 ? -1.437 -9.408 20.295 1.00 96.75 199 TYR A C 1
ATOM 1429 O O . TYR A 1 199 ? -1.589 -8.571 19.405 1.00 96.75 199 TYR A O 1
ATOM 1437 N N . VAL A 1 200 ? -2.405 -9.766 21.132 1.00 97.19 200 VAL A N 1
ATOM 1438 C CA . VAL A 1 200 ? -3.680 -9.064 21.281 1.00 97.19 200 VAL A CA 1
ATOM 1439 C C . VAL A 1 200 ? -3.830 -8.725 22.757 1.00 97.19 200 VAL A C 1
ATOM 1441 O O . VAL A 1 200 ? -3.792 -9.618 23.600 1.00 97.19 200 VAL A O 1
ATOM 1444 N N . ASP A 1 201 ? -3.949 -7.438 23.069 1.00 96.69 201 ASP A N 1
ATOM 1445 C CA . ASP A 1 201 ? -4.084 -6.908 24.432 1.00 96.69 201 ASP A CA 1
ATOM 1446 C C . ASP A 1 201 ? -2.986 -7.414 25.392 1.00 96.69 201 ASP A C 1
ATOM 1448 O O . ASP A 1 201 ? -3.222 -7.698 26.567 1.00 96.69 201 ASP A O 1
ATOM 1452 N N . GLY A 1 202 ? -1.759 -7.536 24.873 1.00 95.69 202 GLY A N 1
ATOM 1453 C CA . GLY A 1 202 ? -0.583 -7.992 25.619 1.00 95.69 202 GLY A CA 1
ATOM 1454 C C . GLY A 1 202 ? -0.463 -9.509 25.798 1.00 95.69 202 GLY A C 1
ATOM 1455 O O . GLY A 1 202 ? 0.512 -9.977 26.392 1.00 95.69 202 GLY A O 1
ATOM 1456 N N . GLU A 1 203 ? -1.393 -10.298 25.257 1.00 95.94 203 GLU A N 1
ATOM 1457 C CA . GLU A 1 203 ? -1.316 -11.762 25.247 1.00 95.94 203 GLU A CA 1
ATOM 1458 C C . GLU A 1 203 ? -0.904 -12.286 23.868 1.00 95.94 203 GLU A C 1
ATOM 1460 O O . GLU A 1 203 ? -1.411 -11.840 22.843 1.00 95.94 203 GLU A O 1
ATOM 1465 N N . GLU A 1 204 ? 0.028 -13.242 23.830 1.00 93.94 204 GLU A N 1
ATOM 1466 C CA . GLU A 1 204 ? 0.440 -13.894 22.583 1.00 93.94 204 GLU A CA 1
ATOM 1467 C C . GLU A 1 204 ? -0.699 -14.776 22.053 1.00 93.94 204 GLU A C 1
ATOM 1469 O O . GLU A 1 204 ? -1.218 -15.632 22.776 1.00 93.94 204 GLU A O 1
ATOM 1474 N N . VAL A 1 205 ? -1.073 -14.593 20.784 1.00 93.81 205 VAL A N 1
ATOM 1475 C CA . VAL A 1 205 ? -2.198 -15.299 20.157 1.00 93.81 205 VAL A CA 1
ATOM 1476 C C . VAL A 1 205 ? -1.752 -16.040 18.901 1.00 93.81 205 VAL A C 1
ATOM 1478 O O . VAL A 1 205 ? -1.171 -15.462 17.984 1.00 93.81 205 VAL A O 1
ATOM 1481 N N . ASP A 1 206 ? -2.111 -17.323 18.815 1.00 91.06 206 ASP A N 1
ATOM 1482 C CA . ASP A 1 206 ? -1.988 -18.108 17.584 1.00 91.06 206 ASP A CA 1
ATOM 1483 C C . ASP A 1 206 ? -3.226 -17.902 16.697 1.00 91.06 206 ASP A C 1
ATOM 1485 O O . ASP A 1 206 ? -4.320 -18.398 16.985 1.00 91.06 206 ASP A O 1
ATOM 1489 N N . LEU A 1 207 ? -3.062 -17.133 15.618 1.00 89.25 207 LEU A N 1
ATOM 1490 C CA . LEU A 1 207 ? -4.129 -16.861 14.659 1.00 89.25 207 LEU A CA 1
ATOM 1491 C C . LEU A 1 207 ? -4.240 -17.988 13.624 1.00 89.25 207 LEU A C 1
ATOM 1493 O O . LEU A 1 207 ? -3.338 -18.216 12.806 1.00 89.25 207 LEU A O 1
ATOM 1497 N N . ALA A 1 208 ? -5.403 -18.640 13.606 1.00 87.50 208 ALA A N 1
ATOM 1498 C CA . ALA A 1 208 ? -5.754 -19.604 12.573 1.00 87.50 208 ALA A CA 1
ATOM 1499 C C . ALA A 1 208 ? -5.881 -18.922 11.199 1.00 87.50 208 ALA A C 1
ATOM 1501 O O . ALA A 1 208 ? -6.480 -17.855 11.059 1.00 87.50 208 ALA A O 1
ATOM 1502 N N . ASP A 1 209 ? -5.322 -19.562 10.171 1.00 88.75 209 ASP A N 1
ATOM 1503 C CA . ASP A 1 209 ? -5.299 -19.020 8.814 1.00 88.75 209 ASP A CA 1
ATOM 1504 C C . ASP A 1 209 ? -6.716 -18.869 8.232 1.00 88.75 209 ASP A C 1
ATOM 1506 O O . ASP A 1 209 ? -7.516 -19.806 8.251 1.00 88.75 209 ASP A O 1
ATOM 1510 N N . GLY A 1 210 ? -7.031 -17.674 7.735 1.00 78.81 210 GLY A N 1
ATOM 1511 C CA . GLY A 1 210 ? -8.320 -17.306 7.150 1.00 78.81 210 GLY A CA 1
ATOM 1512 C C . GLY A 1 210 ? -9.478 -17.152 8.142 1.00 78.81 210 GLY A C 1
ATOM 1513 O O . GLY A 1 210 ? -10.607 -16.938 7.700 1.00 78.81 210 GLY A O 1
ATOM 1514 N N . VAL A 1 211 ? -9.243 -17.258 9.455 1.00 81.81 211 VAL A N 1
ATOM 1515 C CA . VAL A 1 211 ? -10.292 -17.156 10.484 1.00 81.81 211 VAL A CA 1
ATOM 1516 C C . VAL A 1 211 ? -10.154 -15.831 11.241 1.00 81.81 211 VAL A C 1
ATOM 1518 O O . VAL A 1 211 ? -9.198 -15.674 12.000 1.00 81.81 211 VAL A O 1
ATOM 1521 N N . PRO A 1 212 ? -11.092 -14.877 11.077 1.00 83.75 212 PRO A N 1
ATOM 1522 C CA . PRO A 1 212 ? -11.075 -13.642 11.850 1.00 83.75 212 PRO A CA 1
ATOM 1523 C C . PRO A 1 212 ? -11.317 -13.901 13.340 1.00 83.75 212 PRO A C 1
ATOM 1525 O O . PRO A 1 212 ? -12.277 -14.578 13.718 1.00 83.75 212 PRO A O 1
ATOM 1528 N N . LEU A 1 213 ? -10.475 -13.313 14.182 1.00 88.00 213 LEU A N 1
ATOM 1529 C CA . LEU A 1 213 ? -10.657 -13.202 15.622 1.00 88.00 213 LEU A CA 1
ATOM 1530 C C . LEU A 1 213 ? -11.274 -11.835 15.930 1.00 88.00 213 LEU A C 1
ATOM 1532 O O . LEU A 1 213 ? -10.678 -10.800 15.639 1.00 88.00 213 LEU A O 1
ATOM 1536 N N . ALA A 1 214 ? -12.467 -11.824 16.522 1.00 89.69 214 ALA A N 1
ATOM 1537 C CA . ALA A 1 214 ? -13.043 -10.600 17.068 1.00 89.69 214 ALA A CA 1
ATOM 1538 C C . ALA A 1 214 ? -12.302 -10.228 18.359 1.00 89.69 214 ALA A C 1
ATOM 1540 O O . ALA A 1 214 ? -12.230 -11.051 19.271 1.00 89.69 214 ALA A O 1
ATOM 1541 N N . VAL A 1 215 ? -11.772 -9.007 18.421 1.00 89.81 215 VAL A N 1
ATOM 1542 C CA . VAL A 1 215 ? -11.038 -8.494 19.589 1.00 89.81 215 VAL A CA 1
ATOM 1543 C C . VAL A 1 215 ? -12.000 -7.771 20.538 1.00 89.81 215 VAL A C 1
ATOM 1545 O O . VAL A 1 215 ? -12.001 -8.024 21.738 1.00 89.81 215 VAL A O 1
ATOM 1548 N N . GLY A 1 216 ? -12.904 -6.964 19.980 1.00 82.12 216 GLY A N 1
ATOM 1549 C CA . GLY A 1 216 ? -13.863 -6.151 20.731 1.00 82.12 216 GLY A CA 1
ATOM 1550 C C . GLY A 1 216 ? -14.076 -4.803 20.047 1.00 82.12 216 GLY A C 1
ATOM 1551 O O . GLY A 1 216 ? -13.358 -4.478 19.109 1.00 82.12 216 GLY A O 1
ATOM 1552 N N . ASP A 1 217 ? -15.114 -4.059 20.435 1.00 82.75 217 ASP A N 1
ATOM 1553 C CA . ASP A 1 217 ? -15.372 -2.682 19.969 1.00 82.75 217 ASP A CA 1
ATOM 1554 C C . ASP A 1 217 ? -15.376 -2.471 18.440 1.00 82.75 217 ASP A C 1
ATOM 1556 O O . ASP A 1 217 ? -15.075 -1.396 17.929 1.00 82.75 217 ASP A O 1
ATOM 1560 N N . GLY A 1 218 ? -15.766 -3.506 17.688 1.00 79.69 218 GLY A N 1
ATOM 1561 C CA . GLY A 1 218 ? -15.790 -3.473 16.222 1.00 79.69 218 GLY A CA 1
ATOM 1562 C C . GLY A 1 218 ? -14.438 -3.743 15.557 1.00 79.69 218 GLY A C 1
ATOM 1563 O O . GLY A 1 218 ? -14.348 -3.640 14.336 1.00 79.69 218 GLY A O 1
ATOM 1564 N N . VAL A 1 219 ? -13.424 -4.130 16.333 1.00 88.69 219 VAL A N 1
ATOM 1565 C CA . VAL A 1 219 ? -12.099 -4.530 15.861 1.00 88.69 219 VAL A CA 1
ATOM 1566 C C . VAL A 1 219 ? -12.021 -6.040 15.688 1.00 88.69 219 VAL A C 1
ATOM 1568 O O . VAL A 1 219 ? -12.464 -6.824 16.538 1.00 88.69 219 VAL A O 1
ATOM 1571 N N . SER A 1 220 ? -11.408 -6.462 14.590 1.00 90.69 220 SER A N 1
ATOM 1572 C CA . SER A 1 220 ? -11.033 -7.856 14.375 1.00 90.69 220 SER A CA 1
ATOM 1573 C C . SER A 1 220 ? -9.634 -7.966 13.795 1.00 90.69 220 SER A C 1
ATOM 1575 O O . SER A 1 220 ? -9.136 -7.028 13.178 1.00 90.69 220 SER A O 1
ATOM 1577 N N . VAL A 1 221 ? -9.007 -9.120 13.985 1.00 94.69 221 VAL A N 1
ATOM 1578 C CA . VAL A 1 221 ? -7.719 -9.452 13.382 1.00 94.69 221 VAL A CA 1
ATOM 1579 C C . VAL A 1 221 ? -7.830 -10.774 12.639 1.00 94.69 221 VAL A C 1
ATOM 1581 O O . VAL A 1 221 ? -8.423 -11.733 13.130 1.00 94.69 221 VAL A O 1
ATOM 1584 N N . VAL A 1 222 ? -7.269 -10.844 11.439 1.00 90.50 222 VAL A N 1
ATOM 1585 C CA . VAL A 1 222 ? -7.234 -12.059 10.629 1.00 90.50 222 VAL A CA 1
ATOM 1586 C C . VAL A 1 222 ? -5.842 -12.273 10.064 1.00 90.50 222 VAL A C 1
ATOM 1588 O O . VAL A 1 222 ? -5.162 -11.344 9.628 1.00 90.50 222 VAL A O 1
ATOM 1591 N N . ARG A 1 223 ? -5.425 -13.534 10.046 1.00 93.00 223 ARG A N 1
ATOM 1592 C CA . ARG A 1 223 ? -4.224 -13.976 9.352 1.00 93.00 223 ARG A CA 1
ATOM 1593 C C . ARG A 1 223 ? -4.607 -14.575 8.002 1.00 93.00 223 ARG A C 1
ATOM 1595 O O . ARG A 1 223 ? -5.548 -15.356 7.930 1.00 93.00 223 ARG A O 1
ATOM 1602 N N . SER A 1 224 ? -3.853 -14.255 6.956 1.00 88.75 224 SER A N 1
ATOM 1603 C CA . SER A 1 224 ? -3.899 -14.939 5.662 1.00 88.75 224 SER A CA 1
ATOM 1604 C C . SER A 1 224 ? -2.474 -15.191 5.166 1.00 88.75 224 SER A C 1
ATOM 1606 O O . SER A 1 224 ? -1.789 -14.276 4.707 1.00 88.75 224 SER A O 1
ATOM 1608 N N . GLY A 1 225 ? -1.997 -16.428 5.268 1.00 88.88 225 GLY A N 1
ATOM 1609 C CA . GLY A 1 225 ? -0.620 -16.805 4.970 1.00 88.88 225 GLY A CA 1
ATOM 1610 C C . GLY A 1 225 ? 0.371 -16.111 5.908 1.00 88.88 225 GLY A C 1
ATOM 1611 O O . GLY A 1 225 ? 0.422 -16.420 7.103 1.00 88.88 225 GLY A O 1
ATOM 1612 N N . SER A 1 226 ? 1.173 -15.200 5.348 1.00 89.75 226 SER A N 1
ATOM 1613 C CA . SER A 1 226 ? 2.142 -14.361 6.067 1.00 89.75 226 SER A CA 1
ATOM 1614 C C . SER A 1 226 ? 1.660 -12.921 6.279 1.00 89.75 226 SER A C 1
ATOM 1616 O O . SER A 1 226 ? 2.442 -12.054 6.663 1.00 89.75 226 SER A O 1
ATOM 1618 N N . THR A 1 227 ? 0.384 -12.651 6.011 1.00 92.94 227 THR A N 1
ATOM 1619 C CA . THR A 1 227 ? -0.240 -11.348 6.227 1.00 92.94 227 THR A CA 1
ATOM 1620 C C . THR A 1 227 ? -1.107 -11.387 7.476 1.00 92.94 227 THR A C 1
ATOM 1622 O O . THR A 1 227 ? -1.925 -12.293 7.633 1.00 92.94 227 THR A O 1
ATOM 1625 N N . VAL A 1 228 ? -0.961 -10.381 8.332 1.00 95.56 228 VAL A N 1
ATOM 1626 C CA . VAL A 1 228 ? -1.869 -10.086 9.443 1.00 95.56 228 VAL A CA 1
ATOM 1627 C C . VAL A 1 228 ? -2.602 -8.797 9.108 1.00 95.56 228 VAL A C 1
ATOM 1629 O O . VAL A 1 228 ? -1.977 -7.800 8.750 1.00 95.56 228 VAL A O 1
ATOM 1632 N N . ARG A 1 229 ? -3.928 -8.820 9.193 1.00 95.00 229 ARG A N 1
ATOM 1633 C CA . ARG A 1 229 ? -4.782 -7.665 8.938 1.00 95.00 229 ARG A CA 1
ATOM 1634 C C . ARG A 1 229 ? -5.642 -7.392 10.161 1.00 95.00 229 ARG A C 1
ATOM 1636 O O . ARG A 1 229 ? -6.354 -8.289 10.603 1.00 95.00 229 ARG A O 1
ATOM 1643 N N . ALA A 1 230 ? -5.578 -6.171 10.672 1.00 94.94 230 ALA A N 1
ATOM 1644 C CA . ALA A 1 230 ? -6.505 -5.662 11.668 1.00 94.94 230 ALA A CA 1
ATOM 1645 C C . ALA A 1 230 ? -7.536 -4.759 10.984 1.00 94.94 230 ALA A C 1
ATOM 1647 O O . ALA A 1 230 ? -7.162 -3.850 10.243 1.00 94.94 230 ALA A O 1
ATOM 1648 N N . ASP A 1 231 ? -8.816 -5.016 11.221 1.00 88.31 231 ASP A N 1
ATOM 1649 C CA . ASP A 1 231 ? -9.945 -4.285 10.652 1.00 88.31 231 ASP A CA 1
ATOM 1650 C C . ASP A 1 231 ? -10.673 -3.506 11.749 1.00 88.31 231 ASP A C 1
ATOM 1652 O O . ASP A 1 231 ? -11.092 -4.095 12.746 1.00 88.31 231 ASP A O 1
ATOM 1656 N N . ALA A 1 232 ? -10.858 -2.205 11.526 1.00 86.12 232 ALA A N 1
ATOM 1657 C CA . ALA A 1 232 ? -11.737 -1.315 12.276 1.00 86.12 232 ALA A CA 1
ATOM 1658 C C . ALA A 1 232 ? -12.645 -0.532 11.303 1.00 86.12 232 ALA A C 1
ATOM 1660 O O . ALA A 1 232 ? -12.575 -0.707 10.086 1.00 86.12 232 ALA A O 1
ATOM 1661 N N . ALA A 1 233 ? -13.535 0.317 11.828 1.00 77.00 233 ALA A N 1
ATOM 1662 C CA . ALA A 1 233 ? -14.640 0.890 11.051 1.00 77.00 233 ALA A CA 1
ATOM 1663 C C . ALA A 1 233 ? -14.217 1.709 9.808 1.00 77.00 233 ALA A C 1
ATOM 1665 O O . ALA A 1 233 ? -14.751 1.468 8.728 1.00 77.00 233 ALA A O 1
ATOM 1666 N N . ASP A 1 234 ? -13.262 2.635 9.947 1.00 79.38 234 ASP A N 1
ATOM 1667 C CA . ASP A 1 234 ? -12.769 3.488 8.843 1.00 79.38 234 ASP A CA 1
ATOM 1668 C C . ASP A 1 234 ? -11.293 3.260 8.521 1.00 79.38 234 ASP A C 1
ATOM 1670 O O . ASP A 1 234 ? -10.694 4.007 7.746 1.00 79.38 234 ASP A O 1
ATOM 1674 N N . LEU A 1 235 ? -10.678 2.257 9.141 1.00 86.12 235 LEU A N 1
ATOM 1675 C CA . LEU A 1 235 ? -9.255 2.020 9.010 1.00 86.12 235 LEU A CA 1
ATOM 1676 C C . LEU A 1 235 ? -8.949 0.540 9.148 1.00 86.12 235 LEU A C 1
ATOM 1678 O O . LEU A 1 235 ? -9.512 -0.155 9.992 1.00 86.12 235 LEU A O 1
ATOM 1682 N N . PHE A 1 236 ? -8.023 0.064 8.332 1.00 91.12 236 PHE A N 1
ATOM 1683 C CA . PHE A 1 236 ? -7.445 -1.255 8.508 1.00 91.12 236 PHE A CA 1
ATOM 1684 C C . PHE A 1 236 ? -5.940 -1.215 8.297 1.00 91.12 236 PHE A C 1
ATOM 1686 O O . PHE A 1 236 ? -5.424 -0.485 7.448 1.00 91.12 236 PHE A O 1
ATOM 1693 N N . VAL A 1 237 ? -5.238 -2.030 9.073 1.00 96.75 237 VAL A N 1
ATOM 1694 C CA . VAL A 1 237 ? -3.780 -2.138 9.059 1.00 96.75 237 VAL A CA 1
ATOM 1695 C C . VAL A 1 237 ? -3.417 -3.511 8.531 1.00 96.75 237 VAL A C 1
ATOM 1697 O O . VAL A 1 237 ? -3.904 -4.521 9.029 1.00 96.75 237 VAL A O 1
ATOM 1700 N N . THR A 1 238 ? -2.575 -3.555 7.507 1.00 97.38 238 THR A N 1
ATOM 1701 C CA . THR A 1 238 ? -2.077 -4.789 6.900 1.00 97.38 238 THR A CA 1
ATOM 1702 C C . THR A 1 238 ? -0.573 -4.865 7.105 1.00 97.38 238 THR A C 1
ATOM 1704 O O . THR A 1 238 ? 0.160 -4.004 6.631 1.00 97.38 238 THR A O 1
ATOM 1707 N N . ALA A 1 239 ? -0.120 -5.908 7.792 1.00 96.75 239 ALA A N 1
ATOM 1708 C CA . ALA A 1 239 ? 1.283 -6.231 8.001 1.00 96.75 239 ALA A CA 1
ATOM 1709 C C . ALA A 1 239 ? 1.615 -7.511 7.226 1.00 96.75 239 ALA A C 1
ATOM 1711 O O . ALA A 1 239 ? 1.148 -8.599 7.574 1.00 96.75 239 ALA A O 1
ATOM 1712 N N . ARG A 1 240 ? 2.404 -7.402 6.157 1.00 94.25 240 ARG A N 1
ATOM 1713 C CA . ARG A 1 240 ? 2.943 -8.560 5.434 1.00 94.25 240 ARG A CA 1
ATOM 1714 C C . ARG A 1 240 ? 4.317 -8.886 5.998 1.00 94.25 240 ARG A C 1
ATOM 1716 O O . ARG A 1 240 ? 5.229 -8.076 5.900 1.00 94.25 240 ARG A O 1
ATOM 1723 N N . VAL A 1 241 ? 4.469 -10.083 6.551 1.00 90.06 241 VAL A N 1
ATOM 1724 C CA . VAL A 1 241 ? 5.691 -10.488 7.247 1.00 90.06 241 VAL A CA 1
ATOM 1725 C C . VAL A 1 241 ? 6.533 -11.413 6.371 1.00 90.06 241 VAL A C 1
ATOM 1727 O O . VAL A 1 241 ? 6.081 -12.479 5.952 1.00 90.06 241 VAL A O 1
ATOM 1730 N N . ALA A 1 242 ? 7.770 -11.012 6.088 1.00 84.06 242 ALA A N 1
ATOM 1731 C CA . ALA A 1 242 ? 8.735 -11.775 5.297 1.00 84.06 242 ALA A CA 1
ATOM 1732 C C . ALA A 1 242 ? 10.171 -11.442 5.737 1.00 84.06 242 ALA A C 1
ATOM 1734 O O . ALA A 1 242 ? 10.935 -10.815 5.010 1.00 84.06 242 ALA A O 1
ATOM 1735 N N . GLY A 1 243 ? 10.528 -11.811 6.970 1.00 79.69 243 GLY A N 1
ATOM 1736 C CA . GLY A 1 243 ? 11.780 -11.382 7.608 1.00 79.69 243 GLY A CA 1
ATOM 1737 C C . GLY A 1 243 ? 11.688 -9.959 8.165 1.00 79.69 243 GLY A C 1
ATOM 1738 O O . GLY A 1 243 ? 12.045 -9.754 9.314 1.00 79.69 243 GLY A O 1
ATOM 1739 N N . ILE A 1 244 ? 11.104 -9.032 7.411 1.00 87.12 244 ILE A N 1
ATOM 1740 C CA . ILE A 1 244 ? 10.683 -7.680 7.821 1.00 87.12 244 ILE A CA 1
ATOM 1741 C C . ILE A 1 244 ? 9.155 -7.541 7.685 1.00 87.12 244 ILE A C 1
ATOM 1743 O O . ILE A 1 244 ? 8.486 -8.513 7.315 1.00 87.12 244 ILE A O 1
ATOM 1747 N N . ILE A 1 245 ? 8.598 -6.372 8.002 1.00 93.19 245 ILE A N 1
ATOM 1748 C CA . ILE A 1 245 ? 7.179 -6.051 7.805 1.00 93.19 245 ILE A CA 1
ATOM 1749 C C . ILE A 1 245 ? 7.041 -5.022 6.682 1.00 93.19 245 ILE A C 1
ATOM 1751 O O . ILE A 1 245 ? 7.544 -3.912 6.808 1.00 93.19 245 ILE A O 1
ATOM 1755 N N . ASP A 1 246 ? 6.285 -5.349 5.636 1.00 94.88 246 ASP A N 1
ATOM 1756 C CA . ASP A 1 246 ? 5.681 -4.313 4.795 1.00 94.88 246 ASP A CA 1
ATOM 1757 C C . ASP A 1 246 ? 4.361 -3.912 5.458 1.00 94.88 246 ASP A C 1
ATOM 1759 O O . ASP A 1 246 ? 3.469 -4.751 5.652 1.00 94.88 246 ASP A O 1
ATOM 1763 N N . LEU A 1 247 ? 4.257 -2.651 5.870 1.00 97.69 247 LEU A N 1
ATOM 1764 C CA . LEU A 1 247 ? 3.137 -2.132 6.643 1.00 97.69 247 LEU A CA 1
ATOM 1765 C C . LEU A 1 247 ? 2.313 -1.187 5.776 1.00 97.69 247 LEU A C 1
ATOM 1767 O O . LEU A 1 247 ? 2.826 -0.207 5.247 1.00 97.69 247 LEU A O 1
ATOM 1771 N N . THR A 1 248 ? 1.016 -1.450 5.665 1.00 98.00 248 THR A N 1
ATOM 1772 C CA . THR A 1 248 ? 0.063 -0.558 5.002 1.00 98.00 248 THR A CA 1
ATOM 1773 C C . THR A 1 248 ? -1.065 -0.215 5.959 1.00 98.00 248 THR A C 1
ATOM 1775 O O . THR A 1 248 ? -1.767 -1.100 6.448 1.00 98.00 248 THR A O 1
ATOM 1778 N N . VAL A 1 249 ? -1.274 1.073 6.185 1.00 97.06 249 VAL A N 1
ATOM 1779 C CA . VAL A 1 249 ? -2.450 1.629 6.846 1.00 97.06 249 VAL A CA 1
ATOM 1780 C C . VAL A 1 249 ? -3.385 2.119 5.754 1.00 97.06 249 VAL A C 1
ATOM 1782 O O . VAL A 1 249 ? -2.983 2.889 4.892 1.00 97.06 249 VAL A O 1
ATOM 1785 N N . THR A 1 250 ? -4.627 1.655 5.739 1.00 92.75 250 THR A N 1
ATOM 1786 C CA . THR A 1 250 ? -5.618 2.130 4.770 1.00 92.75 250 THR A CA 1
ATOM 1787 C C . THR A 1 250 ? -6.746 2.823 5.493 1.00 92.75 250 THR A C 1
ATOM 1789 O O . THR A 1 250 ? -7.455 2.192 6.274 1.00 92.75 250 THR A O 1
ATOM 1792 N N . ALA A 1 251 ? -6.915 4.104 5.194 1.00 89.62 251 ALA A N 1
ATOM 1793 C CA . ALA A 1 251 ? -8.046 4.901 5.625 1.00 89.62 251 ALA A CA 1
ATOM 1794 C C . ALA A 1 251 ? -9.174 4.797 4.590 1.00 89.62 251 ALA A C 1
ATOM 1796 O O . ALA A 1 251 ? -8.930 4.786 3.381 1.00 89.62 251 ALA A O 1
ATOM 1797 N N . LEU A 1 252 ? -10.418 4.725 5.049 1.00 81.50 252 LEU A N 1
ATOM 1798 C CA . LEU A 1 252 ? -11.595 4.841 4.197 1.00 81.50 252 LEU A CA 1
ATOM 1799 C C . LEU A 1 252 ? -12.071 6.292 4.211 1.00 81.50 252 LEU A C 1
ATOM 1801 O O . LEU A 1 252 ? -12.520 6.796 5.237 1.00 81.50 252 LEU A O 1
ATOM 1805 N N . GLY A 1 253 ? -11.976 6.963 3.063 1.00 75.94 253 GLY A N 1
ATOM 1806 C CA . GLY A 1 253 ? -12.371 8.362 2.938 1.00 75.94 253 GLY A CA 1
ATOM 1807 C C . GLY A 1 253 ? -11.343 9.337 3.497 1.00 75.94 253 GLY A C 1
ATOM 1808 O O . GLY A 1 253 ? -10.189 9.331 3.076 1.00 75.94 253 GLY A O 1
ATOM 1809 N N . SER A 1 254 ? -11.785 10.203 4.408 1.00 71.56 254 SER A N 1
ATOM 1810 C CA . SER A 1 254 ? -10.954 11.214 5.073 1.00 71.56 254 SER A CA 1
ATOM 1811 C C . SER A 1 254 ? -11.243 11.219 6.573 1.00 71.56 254 SER A C 1
ATOM 1813 O O . SER A 1 254 ? -11.882 12.154 7.056 1.00 71.56 254 SER A O 1
ATOM 1815 N N . PRO A 1 255 ? -10.883 10.145 7.301 1.00 76.81 255 PRO A N 1
ATOM 1816 C CA . PRO A 1 255 ? -10.998 10.149 8.751 1.00 76.81 255 PRO A CA 1
ATOM 1817 C C . PRO A 1 255 ? -10.134 11.269 9.352 1.00 76.81 255 PRO A C 1
ATOM 1819 O O . PRO A 1 255 ? -9.150 11.693 8.745 1.00 76.81 255 PRO A O 1
ATOM 1822 N N . ASP A 1 256 ? -10.511 11.734 10.544 1.00 85.56 256 ASP A N 1
ATOM 1823 C CA . ASP A 1 256 ? -9.799 12.785 11.284 1.00 85.56 256 ASP A CA 1
ATOM 1824 C C . ASP A 1 256 ? -8.528 12.199 11.926 1.00 85.56 256 ASP A C 1
ATOM 1826 O O . ASP A 1 256 ? -8.530 11.735 13.073 1.00 85.56 256 ASP A O 1
ATOM 1830 N N . VAL A 1 257 ? -7.469 12.111 11.124 1.00 91.00 257 VAL A N 1
ATOM 1831 C CA . VAL A 1 257 ? -6.224 11.428 11.462 1.00 91.00 257 VAL A CA 1
ATOM 1832 C C . VAL A 1 257 ? -5.024 12.045 10.769 1.00 91.00 257 VAL A C 1
ATOM 1834 O O . VAL A 1 257 ? -5.102 12.480 9.619 1.00 91.00 257 VAL A O 1
ATOM 1837 N N . HIS A 1 258 ? -3.901 12.028 11.477 1.00 94.25 258 HIS A N 1
ATOM 1838 C CA . HIS A 1 258 ? -2.624 12.560 11.028 1.00 94.25 258 HIS A CA 1
ATOM 1839 C C . HIS A 1 258 ? -1.469 11.746 11.628 1.00 94.25 258 HIS A C 1
ATOM 1841 O O . HIS A 1 258 ? -1.671 10.902 12.498 1.00 94.25 258 HIS A O 1
ATOM 1847 N N . GLY A 1 259 ? -0.250 11.947 11.142 1.00 96.69 259 GLY A N 1
ATOM 1848 C CA . GLY A 1 259 ? 0.926 11.231 11.625 1.00 96.69 259 GLY A CA 1
ATOM 1849 C C . GLY A 1 259 ? 2.094 11.369 10.663 1.00 96.69 259 GLY A C 1
ATOM 1850 O O . GLY A 1 259 ? 2.049 12.170 9.728 1.00 96.69 259 GLY A O 1
ATOM 1851 N N . LEU A 1 260 ? 3.117 10.529 10.835 1.00 97.62 260 LEU A N 1
ATOM 1852 C CA . LEU A 1 260 ? 4.240 10.455 9.895 1.00 97.62 260 LEU A CA 1
ATOM 1853 C C . LEU A 1 260 ? 3.786 10.158 8.449 1.00 97.62 260 LEU A C 1
ATOM 1855 O O . LEU A 1 260 ? 4.490 10.511 7.508 1.00 97.62 260 LEU A O 1
ATOM 1859 N N . LEU A 1 261 ? 2.626 9.516 8.266 1.00 97.25 261 LEU A N 1
ATOM 1860 C CA . LEU A 1 261 ? 2.040 9.189 6.961 1.00 97.25 261 LEU A CA 1
ATOM 1861 C C . LEU A 1 261 ? 1.143 10.292 6.364 1.00 97.25 261 LEU A C 1
ATOM 1863 O O . LEU A 1 261 ? 0.495 10.054 5.341 1.00 97.25 261 LEU A O 1
ATOM 1867 N N . GLY A 1 262 ? 1.100 11.474 6.979 1.00 95.50 262 GLY A N 1
ATOM 1868 C CA . GLY A 1 262 ? 0.252 12.584 6.551 1.00 95.50 262 GLY A CA 1
ATOM 1869 C C . GLY A 1 262 ? -1.212 12.410 6.944 1.00 95.50 262 GLY A C 1
ATOM 1870 O O . GLY A 1 262 ? -1.538 11.645 7.856 1.00 95.50 262 GLY A O 1
ATOM 1871 N N . SER A 1 263 ? -2.096 13.137 6.261 1.00 93.44 263 SER A N 1
ATOM 1872 C CA . SER A 1 263 ? -3.542 13.093 6.498 1.00 93.44 263 SER A CA 1
ATOM 1873 C C . SER A 1 263 ? -4.278 12.674 5.221 1.00 93.44 263 SER A C 1
ATOM 1875 O O . SER A 1 263 ? -3.884 13.076 4.134 1.00 93.44 263 SER A O 1
ATOM 1877 N N . PRO A 1 264 ? -5.346 11.862 5.289 1.00 90.88 264 PRO A N 1
ATOM 1878 C CA . PRO A 1 264 ? -6.017 11.326 4.104 1.00 90.88 264 PRO A CA 1
ATOM 1879 C C . PRO A 1 264 ? -6.980 12.339 3.465 1.00 90.88 264 PRO A C 1
ATOM 1881 O O . PRO A 1 264 ? -8.160 12.034 3.250 1.00 90.88 264 PRO A O 1
ATOM 1884 N N . ASN A 1 265 ? -6.533 13.557 3.158 1.00 89.69 265 ASN A N 1
ATOM 1885 C CA . ASN A 1 265 ? -7.400 14.676 2.766 1.00 89.69 265 ASN A CA 1
ATOM 1886 C C . ASN A 1 265 ? -7.341 15.024 1.256 1.00 89.69 265 ASN A C 1
ATOM 1888 O O . ASN A 1 265 ? -8.218 15.731 0.754 1.00 89.69 265 ASN A O 1
ATOM 1892 N N . GLY A 1 266 ? -6.401 14.447 0.503 1.00 89.12 266 GLY A N 1
ATOM 1893 C CA . GLY A 1 266 ? -6.162 14.701 -0.920 1.00 89.12 266 GLY A CA 1
ATOM 1894 C C . GLY A 1 266 ? -5.212 15.871 -1.217 1.00 89.12 266 GLY A C 1
ATOM 1895 O O . GLY A 1 266 ? -5.175 16.332 -2.363 1.00 89.12 266 GLY A O 1
ATOM 1896 N N . VAL A 1 267 ? -4.476 16.382 -0.229 1.00 91.50 267 VAL A N 1
ATOM 1897 C CA . VAL A 1 267 ? -3.611 17.566 -0.293 1.00 91.50 267 VAL A CA 1
ATOM 1898 C C . VAL A 1 267 ? -2.170 17.196 0.072 1.00 91.50 267 VAL A C 1
ATOM 1900 O O . VAL A 1 267 ? -1.664 17.484 1.144 1.00 91.50 267 VAL A O 1
ATOM 1903 N N . GLN A 1 268 ? -1.420 16.734 -0.927 1.00 93.00 268 GLN A N 1
ATOM 1904 C CA . GLN A 1 268 ? 0.011 16.393 -0.804 1.00 93.00 268 GLN A CA 1
ATOM 1905 C C . GLN A 1 268 ? 0.915 17.478 -0.183 1.00 93.00 268 GLN A C 1
ATOM 1907 O O . GLN A 1 268 ? 2.026 17.196 0.255 1.00 93.00 268 GLN A O 1
ATOM 1912 N N . ALA A 1 269 ? 0.489 18.743 -0.205 1.00 92.38 269 ALA A N 1
ATOM 1913 C CA . ALA A 1 269 ? 1.265 19.852 0.341 1.00 92.38 269 ALA A CA 1
ATOM 1914 C C . ALA A 1 269 ? 1.311 19.877 1.880 1.00 92.38 269 ALA A C 1
ATOM 1916 O O . ALA A 1 269 ? 2.169 20.578 2.416 1.00 92.38 269 ALA A O 1
ATOM 1917 N N . ASP A 1 270 ? 0.410 19.169 2.570 1.00 93.81 270 ASP A N 1
ATOM 1918 C CA . ASP A 1 270 ? 0.354 19.110 4.038 1.00 93.81 270 ASP A CA 1
ATOM 1919 C C . ASP A 1 270 ? 0.681 17.726 4.629 1.00 93.81 270 ASP A C 1
ATOM 1921 O O . ASP A 1 270 ? 0.773 17.595 5.850 1.00 93.81 270 ASP A O 1
ATOM 1925 N N . ASP A 1 271 ? 0.972 16.732 3.784 1.00 95.06 271 ASP A N 1
ATOM 1926 C CA . ASP A 1 271 ? 1.352 15.378 4.211 1.00 95.06 271 ASP A CA 1
ATOM 1927 C C . ASP A 1 271 ? 2.560 15.357 5.154 1.00 95.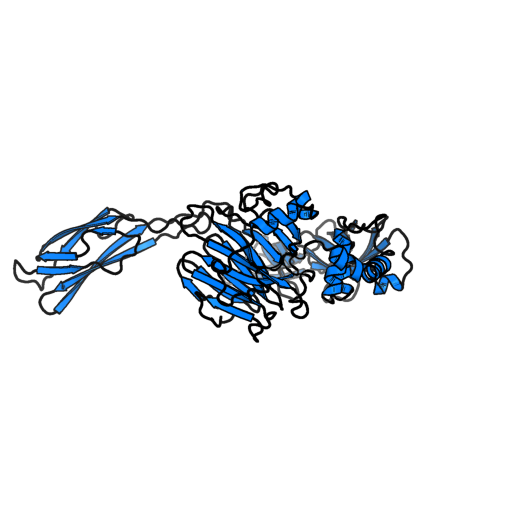06 271 ASP A C 1
ATOM 1929 O O . ASP A 1 271 ? 2.663 14.507 6.035 1.00 95.06 271 ASP A O 1
ATOM 1933 N N . PHE A 1 272 ? 3.475 16.312 4.999 1.00 97.25 272 PHE A N 1
ATOM 1934 C CA . PHE A 1 272 ? 4.632 16.455 5.875 1.00 97.25 272 PHE A CA 1
ATOM 1935 C C . PHE A 1 272 ? 4.405 17.542 6.913 1.00 97.25 272 PHE A C 1
ATOM 1937 O O . PHE A 1 272 ? 5.140 18.524 6.991 1.00 97.25 272 PHE A O 1
ATOM 1944 N N . THR A 1 273 ? 3.370 17.356 7.724 1.00 97.38 273 THR A N 1
ATOM 1945 C CA . THR A 1 273 ? 3.149 18.145 8.936 1.00 97.38 273 THR A CA 1
ATOM 1946 C C . THR A 1 273 ? 3.757 17.398 10.123 1.00 97.38 273 THR A C 1
ATOM 1948 O O . THR A 1 273 ? 3.433 16.238 10.372 1.00 97.38 273 THR A O 1
ATOM 1951 N N . GLY A 1 274 ? 4.690 18.029 10.835 1.00 96.88 274 GLY A N 1
ATOM 1952 C CA . GLY A 1 274 ? 5.268 17.490 12.064 1.00 96.88 274 GLY A CA 1
ATOM 1953 C C . GLY A 1 274 ? 4.251 17.446 13.205 1.00 96.88 274 GLY A C 1
ATOM 1954 O O . GLY A 1 274 ? 3.235 18.141 13.172 1.00 96.88 274 GLY A O 1
ATOM 1955 N N . SER A 1 275 ? 4.544 16.675 14.253 1.00 95.69 275 SER A N 1
A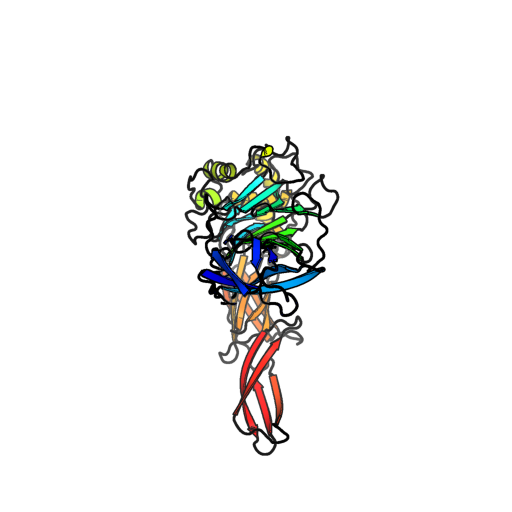TOM 1956 C CA . SER A 1 275 ? 3.671 16.564 15.438 1.00 95.69 275 SER A CA 1
ATOM 1957 C C . SER A 1 275 ? 3.472 17.889 16.194 1.00 95.69 275 SER A C 1
ATOM 1959 O O . SER A 1 275 ? 2.534 18.040 16.975 1.00 95.69 275 SER A O 1
ATOM 1961 N N . ASP A 1 276 ? 4.333 18.879 15.949 1.00 94.50 276 ASP A N 1
ATOM 1962 C CA . ASP A 1 276 ? 4.245 20.240 16.483 1.00 94.50 276 ASP A CA 1
ATOM 1963 C C . ASP A 1 276 ? 3.434 21.205 15.591 1.00 94.50 276 ASP A C 1
ATOM 1965 O O . ASP A 1 276 ? 3.265 22.378 15.938 1.00 94.50 276 ASP A O 1
ATOM 1969 N N . GLY A 1 277 ? 2.924 20.723 14.453 1.00 94.81 277 GLY A N 1
ATOM 1970 C CA . GLY A 1 277 ? 2.187 21.495 13.453 1.00 94.81 277 GLY A CA 1
ATOM 1971 C C . GLY A 1 277 ? 3.063 22.212 12.419 1.00 94.81 277 GLY A C 1
ATOM 1972 O O . GLY A 1 277 ? 2.531 22.955 11.590 1.00 94.81 277 GLY A O 1
ATOM 1973 N N . THR A 1 278 ? 4.387 22.029 12.438 1.00 97.50 278 THR A N 1
ATOM 1974 C CA . THR A 1 278 ? 5.286 22.581 11.416 1.00 97.50 278 THR A CA 1
ATOM 1975 C C . THR A 1 278 ? 5.078 21.859 10.085 1.00 97.50 278 THR A C 1
ATOM 1977 O O . THR A 1 278 ? 5.206 20.643 10.016 1.00 97.50 278 THR A O 1
ATOM 1980 N N . VAL A 1 279 ? 4.789 22.601 9.012 1.00 97.19 279 VAL A N 1
ATOM 1981 C CA . VAL A 1 279 ? 4.621 22.037 7.661 1.00 97.19 279 VAL A CA 1
ATOM 1982 C C . VAL A 1 279 ? 5.940 22.116 6.892 1.00 97.19 279 VAL A C 1
ATOM 1984 O O . VAL A 1 279 ? 6.503 23.203 6.731 1.00 97.19 279 VAL A O 1
ATOM 1987 N N . TYR A 1 280 ? 6.409 20.978 6.389 1.00 96.81 280 TYR A N 1
ATOM 1988 C CA . TYR A 1 280 ? 7.619 20.832 5.581 1.00 96.81 280 TYR A CA 1
ATOM 1989 C C . TYR A 1 280 ? 7.261 20.669 4.099 1.00 96.81 280 TYR A C 1
ATOM 1991 O O . TYR A 1 280 ? 6.240 20.078 3.752 1.00 96.81 280 TYR A O 1
ATOM 1999 N N . ALA A 1 281 ? 8.095 21.191 3.194 1.00 94.56 281 ALA A N 1
ATOM 2000 C CA . ALA A 1 281 ? 7.825 21.052 1.767 1.00 94.56 281 ALA A CA 1
ATOM 2001 C C . ALA A 1 281 ? 8.065 19.601 1.307 1.00 94.56 281 ALA A C 1
ATOM 2003 O O . ALA A 1 281 ? 9.079 19.009 1.684 1.00 94.56 281 ALA A O 1
ATOM 2004 N N . PRO A 1 282 ? 7.224 19.043 0.414 1.00 91.44 282 PRO A N 1
ATOM 2005 C CA . PRO A 1 282 ? 7.453 17.711 -0.137 1.00 91.44 282 PRO A CA 1
ATOM 2006 C C . PRO A 1 282 ? 8.826 17.493 -0.764 1.00 91.44 282 PRO A C 1
ATOM 2008 O O . PRO A 1 282 ? 9.415 16.431 -0.581 1.00 91.44 282 PRO A O 1
ATOM 2011 N N . SER A 1 283 ? 9.374 18.510 -1.433 1.00 88.69 283 SER A N 1
ATOM 2012 C CA . SER A 1 283 ? 10.738 18.463 -1.962 1.00 88.69 283 SER A CA 1
ATOM 2013 C C . SER A 1 283 ? 11.789 18.324 -0.862 1.00 88.69 283 SER A C 1
ATOM 2015 O O . SER A 1 283 ? 12.733 17.565 -1.035 1.00 88.69 283 SER A O 1
ATOM 2017 N N . ASP A 1 284 ? 11.614 18.993 0.282 1.00 90.81 284 ASP A N 1
ATOM 2018 C CA . ASP A 1 284 ? 12.597 18.956 1.369 1.00 90.81 284 ASP A CA 1
ATOM 2019 C C . ASP A 1 284 ? 12.693 17.555 1.980 1.00 90.81 284 ASP A C 1
ATOM 2021 O O . ASP A 1 284 ? 13.786 17.074 2.273 1.00 90.81 284 ASP A O 1
ATOM 2025 N N . ILE A 1 285 ? 11.556 16.870 2.131 1.00 90.88 285 ILE A N 1
ATOM 2026 C CA . ILE A 1 285 ? 11.519 15.506 2.669 1.00 90.88 285 ILE A CA 1
ATOM 2027 C C . ILE A 1 285 ? 11.980 14.492 1.617 1.00 90.88 285 ILE A C 1
ATOM 2029 O O . ILE A 1 285 ? 12.818 13.640 1.908 1.00 90.88 285 ILE A O 1
ATOM 2033 N N . HIS A 1 286 ? 11.503 14.610 0.376 1.00 83.44 286 HIS A N 1
ATOM 2034 C CA . HIS A 1 286 ? 11.874 13.711 -0.720 1.00 83.44 286 HIS A CA 1
ATOM 2035 C C . HIS A 1 286 ? 13.370 13.766 -1.069 1.00 83.44 286 HIS A C 1
ATOM 2037 O O . HIS A 1 286 ? 13.964 12.744 -1.419 1.00 83.44 286 HIS A O 1
ATOM 2043 N N . GLU A 1 287 ? 13.987 14.945 -0.961 1.00 77.88 287 GLU A N 1
ATOM 2044 C CA . GLU A 1 287 ? 15.415 15.179 -1.216 1.00 77.88 287 GLU A CA 1
ATOM 2045 C C . GLU A 1 287 ? 16.277 15.116 0.059 1.00 77.88 287 GLU A C 1
ATOM 2047 O O . GLU A 1 287 ? 17.487 15.329 -0.008 1.00 77.88 287 GLU A O 1
ATOM 2052 N N . TRP A 1 288 ? 15.677 14.795 1.213 1.00 79.81 288 TRP A N 1
ATOM 2053 C CA . TRP A 1 288 ? 16.344 14.654 2.515 1.00 79.81 288 TRP A CA 1
ATOM 2054 C C . TRP A 1 288 ? 17.101 15.911 2.969 1.00 79.81 288 TRP A C 1
ATOM 2056 O O . TRP A 1 288 ? 18.152 15.836 3.622 1.00 79.81 288 TRP A O 1
ATOM 2066 N N . VAL A 1 289 ? 16.574 17.084 2.622 1.00 83.88 289 VAL A N 1
ATOM 2067 C CA . VAL A 1 289 ? 17.168 18.379 2.952 1.00 83.88 289 VAL A CA 1
ATOM 2068 C C . VAL A 1 289 ? 17.272 18.508 4.471 1.00 83.88 289 VAL A C 1
ATOM 2070 O O . VAL A 1 289 ? 16.303 18.313 5.201 1.00 83.88 289 VAL A O 1
ATOM 2073 N N . GLN A 1 290 ? 18.473 18.813 4.965 1.00 84.62 290 GLN A N 1
ATOM 2074 C CA . GLN A 1 290 ? 18.727 19.007 6.393 1.00 84.62 290 GLN A CA 1
ATOM 2075 C C . GLN A 1 290 ? 18.660 20.499 6.762 1.00 84.62 290 GLN A C 1
ATOM 2077 O O . GLN A 1 290 ? 19.229 21.323 6.038 1.00 84.62 290 GLN A O 1
ATOM 2082 N N . PRO A 1 291 ? 18.061 20.861 7.915 1.00 89.75 291 PRO A N 1
ATOM 2083 C CA . PRO A 1 291 ? 17.548 19.964 8.959 1.00 89.75 291 PRO A CA 1
ATOM 2084 C C . PRO A 1 291 ? 16.099 19.481 8.748 1.00 89.75 291 PRO A C 1
ATOM 2086 O O . PRO A 1 291 ? 15.626 18.673 9.536 1.00 89.75 291 PRO A O 1
ATOM 2089 N N . GLN A 1 292 ? 15.404 19.928 7.699 1.00 93.00 292 GLN A N 1
ATOM 2090 C CA . GLN A 1 292 ? 13.965 19.714 7.487 1.00 93.00 292 GLN A CA 1
ATOM 2091 C C . GLN A 1 292 ? 13.551 18.244 7.605 1.00 93.00 292 GLN A C 1
ATOM 2093 O O . GLN A 1 292 ? 12.631 17.919 8.350 1.00 93.00 292 GLN A O 1
ATOM 2098 N N . PHE A 1 293 ? 14.263 17.346 6.923 1.00 90.25 293 PHE A N 1
ATOM 2099 C CA . PHE A 1 293 ? 13.997 15.914 6.983 1.00 90.25 293 PHE A CA 1
ATOM 2100 C C . PHE A 1 293 ? 14.153 15.356 8.399 1.00 90.25 293 PHE A C 1
ATOM 2102 O O . PHE A 1 293 ? 13.269 14.649 8.879 1.00 90.25 293 PHE A O 1
ATOM 2109 N N . SER A 1 294 ? 15.268 15.665 9.077 1.00 89.81 294 SER A N 1
ATOM 2110 C CA . SER A 1 294 ? 15.527 15.114 10.411 1.00 89.81 294 SER A CA 1
ATOM 2111 C C . SER A 1 294 ? 14.568 15.664 11.460 1.00 89.81 294 SER A C 1
ATOM 2113 O O . SER A 1 294 ? 14.139 14.905 12.325 1.00 89.81 294 SER A O 1
ATOM 2115 N N . GLU A 1 295 ? 14.182 16.935 11.363 1.00 94.69 295 GLU A N 1
ATOM 2116 C CA . GLU A 1 295 ? 13.182 17.550 12.239 1.00 94.69 295 GLU A CA 1
ATOM 2117 C C . GLU A 1 295 ? 11.792 16.937 12.027 1.00 94.69 295 GLU A C 1
ATOM 2119 O O . GLU A 1 295 ? 11.156 16.540 13.005 1.00 94.69 295 GLU A O 1
ATOM 2124 N N . PHE A 1 296 ? 11.359 16.765 10.772 1.00 95.75 296 PHE A N 1
ATOM 2125 C CA . PHE A 1 296 ? 10.077 16.138 10.443 1.00 95.75 296 PHE A CA 1
ATOM 2126 C C . PHE A 1 296 ? 9.966 14.729 11.032 1.00 95.75 296 PHE A C 1
ATOM 2128 O O . PHE A 1 296 ? 9.055 14.458 11.817 1.00 95.75 296 PHE A O 1
ATOM 2135 N N . VAL A 1 297 ? 10.909 13.834 10.715 1.00 94.12 297 VAL A N 1
ATOM 2136 C CA . VAL A 1 297 ? 10.829 12.449 11.204 1.00 94.12 297 VAL A CA 1
ATOM 2137 C C . VAL A 1 297 ? 10.993 12.377 12.723 1.00 94.12 297 VAL A C 1
ATOM 2139 O O . VAL A 1 297 ? 10.318 11.579 13.369 1.00 94.12 297 VAL A O 1
ATOM 2142 N N . ALA A 1 298 ? 11.850 13.216 13.319 1.00 94.00 298 ALA A N 1
ATOM 2143 C CA . ALA A 1 298 ? 12.048 13.238 14.767 1.00 94.00 298 ALA A CA 1
ATOM 2144 C C . ALA A 1 298 ? 10.806 13.723 15.520 1.00 94.00 298 ALA A C 1
ATOM 2146 O O . ALA A 1 298 ? 10.577 13.259 16.635 1.00 94.00 298 ALA A O 1
ATOM 2147 N N . SER A 1 299 ? 9.995 14.602 14.921 1.00 96.94 299 SER A N 1
ATOM 2148 C CA . SER A 1 299 ? 8.749 15.072 15.535 1.00 96.94 299 SER A CA 1
ATOM 2149 C C . SER A 1 299 ? 7.767 13.922 15.807 1.00 96.94 299 SER A C 1
ATOM 2151 O O . SER A 1 299 ? 7.087 13.924 16.829 1.00 96.94 299 SER A O 1
ATOM 2153 N N . TRP A 1 300 ? 7.752 12.893 14.955 1.00 97.69 300 TRP A N 1
ATOM 2154 C CA . TRP A 1 300 ? 6.867 11.726 15.069 1.00 97.69 300 TRP A CA 1
ATOM 2155 C C . TRP A 1 300 ? 7.467 10.547 15.846 1.00 97.69 300 TRP A C 1
ATOM 2157 O O . TRP A 1 300 ? 6.849 9.482 15.953 1.00 97.69 300 TRP A O 1
ATOM 2167 N N . ARG A 1 301 ? 8.683 10.705 16.377 1.00 97.06 301 ARG A N 1
ATOM 2168 C CA . ARG A 1 301 ? 9.387 9.659 17.117 1.00 97.06 301 ARG A CA 1
ATOM 2169 C C . ARG A 1 301 ? 8.901 9.586 18.563 1.00 97.06 301 ARG A C 1
ATOM 2171 O O . ARG A 1 301 ? 8.899 10.586 19.278 1.00 97.06 301 ARG A O 1
ATOM 2178 N N . ILE A 1 302 ? 8.619 8.379 19.043 1.00 97.12 302 ILE A N 1
ATOM 2179 C CA . ILE A 1 302 ? 8.424 8.117 20.471 1.00 97.12 302 ILE A CA 1
ATOM 2180 C C . ILE A 1 302 ? 9.790 8.200 21.166 1.00 97.12 302 ILE A C 1
ATOM 2182 O O . ILE A 1 302 ? 10.728 7.484 20.810 1.00 97.12 302 ILE A O 1
ATOM 2186 N N . THR A 1 303 ? 9.920 9.109 22.135 1.00 94.69 303 THR A N 1
ATOM 2187 C CA . THR A 1 303 ? 11.200 9.405 22.809 1.00 94.69 303 THR A CA 1
ATOM 2188 C C . THR A 1 303 ? 11.254 8.9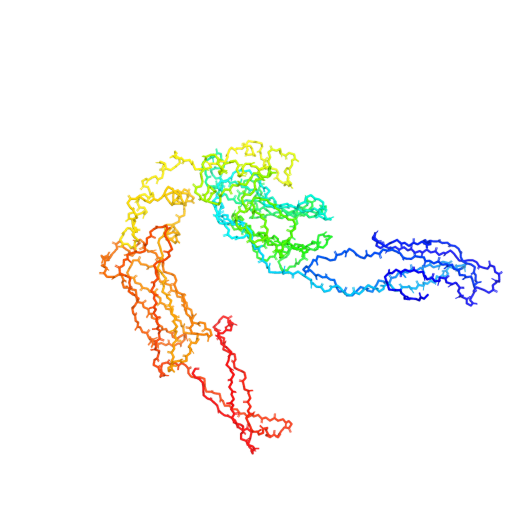65 24.268 1.00 94.69 303 THR A C 1
ATOM 2190 O O . THR A 1 303 ? 12.353 8.783 24.796 1.00 94.69 303 THR A O 1
ATOM 2193 N N . ASP A 1 304 ? 10.105 8.724 24.903 1.00 94.94 304 ASP A N 1
ATOM 2194 C CA . ASP A 1 304 ? 10.020 8.067 26.205 1.00 94.94 304 ASP A CA 1
ATOM 2195 C C . ASP A 1 304 ? 9.665 6.587 26.011 1.00 94.94 304 ASP A C 1
ATOM 2197 O O . ASP A 1 304 ? 8.664 6.248 25.384 1.00 94.94 304 ASP A O 1
ATOM 2201 N N . GLN A 1 305 ? 10.485 5.689 26.561 1.00 92.88 305 GLN A N 1
ATOM 2202 C CA . GLN A 1 305 ? 10.232 4.246 26.517 1.00 92.88 305 GLN A CA 1
ATOM 2203 C C . GLN A 1 305 ? 8.896 3.891 27.188 1.00 92.88 305 GLN A C 1
ATOM 2205 O O . GLN A 1 305 ? 8.271 2.904 26.814 1.00 92.88 305 GLN A O 1
ATOM 2210 N N . ALA A 1 306 ? 8.448 4.683 28.169 1.00 94.88 306 ALA A N 1
ATOM 2211 C CA . ALA A 1 306 ? 7.173 4.468 28.847 1.00 94.88 306 ALA A CA 1
ATOM 2212 C C . ALA A 1 306 ? 5.952 4.672 27.933 1.00 94.88 306 ALA A C 1
ATOM 2214 O O . ALA A 1 306 ? 4.892 4.126 28.230 1.00 94.88 306 ALA A O 1
ATOM 2215 N N . ASP A 1 307 ? 6.110 5.408 26.829 1.00 95.50 307 ASP A N 1
ATOM 2216 C CA . ASP A 1 307 ? 5.052 5.656 25.844 1.00 95.50 307 ASP A CA 1
ATOM 2217 C C . ASP A 1 307 ? 5.021 4.592 24.728 1.00 95.50 307 ASP A C 1
ATOM 2219 O O . ASP A 1 307 ? 4.127 4.609 23.876 1.00 95.50 307 ASP A O 1
ATOM 2223 N N . SER A 1 308 ? 5.989 3.664 24.723 1.00 96.00 308 SER A N 1
ATOM 2224 C CA . SER A 1 308 ? 6.063 2.559 23.765 1.00 96.00 308 SER A CA 1
ATOM 2225 C C . SER A 1 308 ? 4.892 1.587 23.962 1.00 96.00 308 SER A C 1
ATOM 2227 O O . SER A 1 308 ? 4.777 0.998 25.042 1.00 96.00 308 SER A O 1
ATOM 2229 N N . PRO A 1 309 ? 4.061 1.339 22.931 1.00 96.44 309 PRO A N 1
ATOM 2230 C CA . PRO A 1 309 ? 2.899 0.457 23.053 1.00 96.44 309 PRO A CA 1
ATOM 2231 C C . PRO A 1 309 ? 3.241 -1.036 22.939 1.00 96.44 309 PRO A C 1
ATOM 2233 O O . PRO A 1 309 ? 2.357 -1.881 23.015 1.00 96.44 309 PRO A O 1
ATOM 2236 N N . PHE A 1 310 ? 4.508 -1.384 22.711 1.00 95.62 310 PHE A N 1
ATOM 2237 C CA . PHE A 1 310 ? 4.910 -2.757 22.424 1.00 95.62 310 PHE A CA 1
ATOM 2238 C C . PHE A 1 310 ? 5.068 -3.597 23.698 1.00 95.62 310 PHE A C 1
ATOM 2240 O O . PHE A 1 310 ? 5.836 -3.252 24.595 1.00 95.62 310 PHE A O 1
ATOM 2247 N N . THR A 1 311 ? 4.464 -4.780 23.747 1.00 94.88 311 THR A N 1
ATOM 2248 C CA . THR A 1 311 ? 4.694 -5.772 24.808 1.00 94.88 311 THR A CA 1
ATOM 2249 C C . THR A 1 311 ? 6.172 -6.163 24.910 1.00 94.88 311 THR A C 1
ATOM 2251 O O . THR A 1 311 ? 6.741 -6.220 26.004 1.00 94.88 311 THR A O 1
ATOM 2254 N N . ILE A 1 312 ? 6.839 -6.385 23.773 1.00 90.88 312 ILE A N 1
ATOM 2255 C CA . ILE A 1 312 ? 8.280 -6.649 23.720 1.00 90.88 312 ILE A CA 1
ATOM 2256 C C . ILE A 1 312 ? 9.002 -5.320 23.525 1.00 90.88 312 ILE A C 1
ATOM 2258 O O . ILE A 1 312 ? 9.125 -4.819 22.408 1.00 90.88 312 ILE A O 1
ATOM 2262 N N . GLN A 1 313 ? 9.503 -4.752 24.615 1.00 90.38 313 GLN A N 1
ATOM 2263 C CA . GLN A 1 313 ? 10.210 -3.471 24.614 1.00 90.38 313 GLN A CA 1
ATOM 2264 C C . GLN A 1 313 ? 11.577 -3.559 23.920 1.00 90.38 313 GLN A C 1
ATOM 2266 O O . GLN A 1 313 ? 12.298 -4.554 24.050 1.00 90.38 313 GLN A O 1
ATOM 2271 N N . LEU A 1 314 ? 11.963 -2.493 23.212 1.00 86.75 314 LEU A N 1
ATOM 2272 C CA . LEU A 1 314 ? 13.341 -2.352 22.745 1.00 86.75 314 LEU A CA 1
ATOM 2273 C C . LEU A 1 314 ? 14.292 -2.201 23.942 1.00 86.75 314 LEU A C 1
ATOM 2275 O O . LEU A 1 314 ? 13.975 -1.505 24.907 1.00 86.75 314 LEU A O 1
ATOM 2279 N N . PRO A 1 315 ? 15.497 -2.791 23.884 1.00 84.56 315 PRO A N 1
ATOM 2280 C CA . PRO A 1 315 ? 16.546 -2.477 24.841 1.00 84.56 315 PRO A CA 1
ATOM 2281 C C . PRO A 1 315 ? 16.856 -0.972 24.860 1.00 84.56 315 PRO A C 1
ATOM 2283 O O . PRO A 1 315 ? 16.931 -0.333 23.809 1.00 84.56 315 PRO A O 1
ATOM 2286 N N . ALA A 1 316 ? 17.119 -0.411 26.045 1.00 82.31 316 ALA A N 1
ATOM 2287 C CA . ALA A 1 316 ? 17.375 1.025 26.214 1.00 82.31 316 ALA A CA 1
ATOM 2288 C C . ALA A 1 316 ? 18.560 1.549 25.374 1.00 82.31 316 ALA A C 1
ATOM 2290 O O . ALA A 1 316 ? 18.581 2.709 24.973 1.00 82.31 316 ALA A O 1
ATOM 2291 N N . ASN A 1 317 ? 19.542 0.692 25.074 1.00 79.75 317 ASN A N 1
ATOM 2292 C CA . ASN A 1 317 ? 20.675 1.021 24.204 1.00 79.75 317 ASN A CA 1
ATOM 2293 C C . ASN A 1 317 ? 20.328 1.039 22.703 1.00 79.75 317 ASN A C 1
ATOM 2295 O O . ASN A 1 317 ? 21.164 1.476 21.921 1.00 79.75 317 ASN A O 1
ATOM 2299 N N . ARG A 1 318 ? 19.135 0.577 22.303 1.00 81.12 318 ARG A N 1
ATOM 2300 C CA . ARG A 1 318 ? 18.622 0.643 20.924 1.00 81.12 318 ARG A CA 1
ATOM 2301 C C . ARG A 1 318 ? 17.544 1.713 20.753 1.00 81.12 318 ARG A C 1
ATOM 2303 O O . ARG A 1 318 ? 17.559 2.427 19.756 1.00 81.12 318 ARG A O 1
ATOM 2310 N N . PHE A 1 319 ? 16.646 1.865 21.727 1.00 87.12 319 PHE A N 1
ATOM 2311 C CA . PHE A 1 319 ? 15.484 2.759 21.624 1.00 87.12 319 PHE A CA 1
ATOM 2312 C C . PHE A 1 319 ? 15.849 4.224 21.334 1.00 87.12 319 PHE A C 1
ATOM 2314 O O . PHE A 1 319 ? 15.198 4.878 20.523 1.00 87.12 319 PHE A O 1
ATOM 2321 N N . GLY A 1 320 ? 16.923 4.725 21.951 1.00 83.75 320 GLY A N 1
ATOM 2322 C CA . GLY A 1 320 ? 17.381 6.112 21.810 1.00 83.75 320 GLY A CA 1
ATOM 2323 C C . GLY A 1 320 ? 18.441 6.357 20.731 1.00 83.75 320 GLY A C 1
ATOM 2324 O O . GLY A 1 320 ? 18.998 7.452 20.693 1.00 83.75 320 GLY A O 1
ATOM 2325 N N . LEU A 1 321 ? 18.778 5.370 19.888 1.00 85.50 321 LEU A N 1
ATOM 2326 C CA . LEU A 1 321 ? 19.822 5.558 18.872 1.00 85.50 321 LEU A CA 1
ATOM 2327 C C . LEU A 1 321 ? 19.409 6.619 17.842 1.00 85.50 321 LEU A C 1
ATOM 2329 O O . LEU A 1 321 ? 18.251 6.631 17.418 1.00 85.50 321 LEU A O 1
ATOM 2333 N N . PRO A 1 322 ? 20.319 7.512 17.419 1.00 83.62 322 PRO A N 1
ATOM 2334 C CA . PRO A 1 322 ? 19.999 8.493 16.391 1.00 83.62 322 PRO A CA 1
ATOM 2335 C C . PRO A 1 322 ? 19.606 7.791 15.089 1.00 83.62 322 PRO A C 1
ATOM 2337 O O . PRO A 1 322 ? 20.059 6.680 14.817 1.00 83.62 322 PRO A O 1
ATOM 2340 N N . ASN A 1 323 ? 18.763 8.445 14.291 1.00 84.19 323 ASN A N 1
ATOM 2341 C CA . ASN A 1 323 ? 18.458 7.949 12.952 1.00 84.19 323 ASN A CA 1
ATOM 2342 C C . ASN A 1 323 ? 19.744 7.914 12.124 1.00 84.19 323 ASN A C 1
ATOM 2344 O O . ASN A 1 323 ? 20.509 8.879 12.210 1.00 84.19 323 ASN A O 1
ATOM 2348 N N . PRO A 1 324 ? 19.975 6.854 11.329 1.00 72.19 324 PRO A N 1
ATOM 2349 C CA . PRO A 1 324 ? 21.144 6.785 10.466 1.00 72.19 324 PRO A CA 1
ATOM 2350 C C . PRO A 1 324 ? 21.175 7.949 9.488 1.00 72.19 324 PRO A C 1
ATOM 2352 O O . PRO A 1 324 ? 22.235 8.527 9.258 1.00 72.19 324 PRO A O 1
ATOM 2355 N N . GLY A 1 325 ? 19.999 8.357 8.994 1.00 66.12 325 GLY A N 1
ATOM 2356 C CA . GLY A 1 325 ? 19.889 9.439 8.030 1.00 66.12 325 GLY A CA 1
ATOM 2357 C C . GLY A 1 325 ? 20.780 9.196 6.811 1.00 66.12 325 GLY A C 1
ATOM 2358 O O . GLY A 1 325 ? 21.209 8.077 6.525 1.00 66.12 325 GLY A O 1
ATOM 2359 N N . PHE A 1 326 ? 21.047 10.266 6.066 1.00 65.56 326 PHE A N 1
ATOM 2360 C CA . PHE A 1 326 ? 22.032 10.221 4.997 1.00 65.56 326 PHE A CA 1
ATOM 2361 C C . PHE A 1 326 ? 23.427 10.382 5.616 1.00 65.56 326 PHE A C 1
ATOM 2363 O O . PHE A 1 326 ? 23.834 11.497 5.952 1.00 65.56 326 PHE A O 1
ATOM 2370 N N . ASP A 1 327 ? 24.155 9.275 5.778 1.00 67.00 327 ASP A N 1
ATOM 2371 C CA . ASP A 1 327 ? 25.549 9.295 6.223 1.00 67.00 327 ASP A CA 1
ATOM 2372 C C . ASP A 1 327 ? 26.505 9.242 5.020 1.00 67.00 327 ASP A C 1
ATOM 2374 O O . ASP A 1 327 ? 26.626 8.238 4.315 1.00 67.00 327 ASP A O 1
ATOM 2378 N N . SER A 1 328 ? 27.226 10.341 4.793 1.00 65.19 328 SER A N 1
ATOM 2379 C CA . SER A 1 328 ? 28.232 10.418 3.734 1.00 65.19 328 SER A CA 1
ATOM 2380 C C . SER A 1 328 ? 29.445 9.516 3.989 1.00 65.19 328 SER A C 1
ATOM 2382 O O . SER A 1 328 ? 30.127 9.142 3.036 1.00 65.19 328 SER A O 1
ATOM 2384 N N . ALA A 1 329 ? 29.711 9.129 5.241 1.00 70.81 329 ALA A N 1
ATOM 2385 C CA . ALA A 1 329 ? 30.756 8.167 5.574 1.00 70.81 329 ALA A CA 1
ATOM 2386 C C . ALA A 1 329 ? 30.353 6.739 5.182 1.00 70.81 329 ALA A C 1
ATOM 2388 O O . ALA A 1 329 ? 31.174 6.025 4.612 1.00 70.81 329 ALA A O 1
ATOM 2389 N N . PHE A 1 330 ? 29.090 6.358 5.405 1.00 72.62 330 PHE A N 1
ATOM 2390 C CA . PHE A 1 330 ? 28.533 5.101 4.896 1.00 72.62 330 PHE A CA 1
ATOM 2391 C C . PHE A 1 330 ? 28.590 5.056 3.364 1.00 72.62 330 PHE A C 1
ATOM 2393 O O . PHE A 1 330 ? 29.048 4.077 2.781 1.00 72.62 330 PHE A O 1
ATOM 2400 N N . MET A 1 331 ? 28.234 6.160 2.701 1.00 74.12 331 MET A N 1
ATOM 2401 C CA . MET A 1 331 ? 28.370 6.274 1.246 1.00 74.12 331 MET A CA 1
ATOM 2402 C C . MET A 1 331 ? 29.794 6.075 0.741 1.00 74.12 331 MET A C 1
ATOM 2404 O O . MET A 1 331 ? 29.988 5.455 -0.301 1.00 74.12 331 MET A O 1
ATOM 2408 N N . ALA A 1 332 ? 30.783 6.593 1.466 1.00 78.62 332 ALA A N 1
ATOM 2409 C CA . ALA A 1 332 ? 32.183 6.448 1.094 1.00 78.62 332 ALA A CA 1
ATOM 2410 C C . ALA A 1 332 ? 32.681 4.996 1.206 1.00 78.62 332 ALA A C 1
ATOM 2412 O O . ALA A 1 332 ? 33.617 4.629 0.499 1.00 78.62 332 ALA A O 1
ATOM 2413 N N . GLU A 1 333 ? 32.074 4.168 2.066 1.00 82.81 333 GLU A N 1
ATOM 2414 C CA . GLU A 1 333 ? 32.418 2.745 2.193 1.00 82.81 333 GLU A CA 1
ATOM 2415 C C . GLU A 1 333 ? 32.004 1.938 0.956 1.00 82.81 333 GLU A C 1
ATOM 2417 O O . GLU A 1 333 ? 32.747 1.054 0.542 1.00 82.81 333 GLU A O 1
ATOM 2422 N N . TRP A 1 334 ? 30.871 2.289 0.341 1.00 85.19 334 TRP A N 1
ATOM 2423 C CA . TRP A 1 334 ? 30.285 1.575 -0.801 1.00 85.19 334 TRP A CA 1
ATOM 2424 C C . TRP A 1 334 ? 30.510 2.265 -2.150 1.00 85.19 334 TRP A C 1
ATOM 2426 O O . TRP A 1 334 ? 30.005 1.803 -3.172 1.00 85.19 334 TRP A O 1
ATOM 2436 N N . GLU A 1 335 ? 31.236 3.386 -2.183 1.00 85.50 335 GLU A N 1
ATOM 2437 C CA . GLU A 1 335 ? 31.364 4.214 -3.388 1.00 85.50 335 GLU A CA 1
ATOM 2438 C C . GLU A 1 335 ? 31.931 3.427 -4.580 1.00 85.50 335 GLU A C 1
ATOM 2440 O O . GLU A 1 335 ? 31.440 3.566 -5.700 1.00 85.50 335 GLU A O 1
ATOM 2445 N N . ALA A 1 336 ? 32.916 2.553 -4.346 1.00 88.12 336 ALA A N 1
ATOM 2446 C CA . ALA A 1 336 ? 33.533 1.759 -5.406 1.00 88.12 336 ALA A CA 1
ATOM 2447 C C . ALA A 1 336 ? 32.565 0.721 -6.001 1.00 88.12 336 ALA A C 1
ATOM 2449 O O . ALA A 1 336 ? 32.532 0.522 -7.217 1.00 88.12 336 ALA A O 1
ATOM 2450 N N . GLU A 1 337 ? 31.773 0.062 -5.160 1.00 89.56 337 GLU A N 1
ATOM 2451 C CA . GLU A 1 337 ? 30.764 -0.914 -5.555 1.00 89.56 337 GLU A CA 1
ATOM 2452 C C . GLU A 1 337 ? 29.584 -0.237 -6.260 1.00 89.56 337 GLU A C 1
ATOM 2454 O O . GLU A 1 337 ? 29.125 -0.735 -7.288 1.00 89.56 337 GLU A O 1
ATOM 2459 N N . VAL A 1 338 ? 29.141 0.927 -5.775 1.00 89.31 338 VAL A N 1
ATOM 2460 C CA . VAL A 1 338 ? 28.125 1.758 -6.443 1.00 89.31 338 VAL A CA 1
ATOM 2461 C C . VAL A 1 338 ? 28.602 2.163 -7.838 1.00 89.31 338 VAL A C 1
ATOM 2463 O O . VAL A 1 338 ? 27.866 2.006 -8.812 1.00 89.31 338 VAL A O 1
ATOM 2466 N N . ASP A 1 339 ? 29.846 2.625 -7.970 1.00 89.56 339 ASP A N 1
ATOM 2467 C CA . ASP A 1 339 ? 30.422 2.976 -9.271 1.00 89.56 339 ASP A CA 1
ATOM 2468 C C . ASP A 1 339 ? 30.535 1.765 -10.200 1.00 89.56 339 ASP A C 1
ATOM 2470 O O . ASP A 1 339 ? 30.326 1.889 -11.409 1.00 89.56 339 ASP A O 1
ATOM 2474 N N . ALA A 1 340 ? 30.810 0.579 -9.654 1.00 88.94 340 ALA A N 1
ATOM 2475 C CA . ALA A 1 340 ? 30.811 -0.658 -10.423 1.00 88.94 340 ALA A CA 1
ATOM 2476 C C . ALA A 1 340 ? 29.406 -1.017 -10.941 1.00 88.94 340 ALA A C 1
ATOM 2478 O O . ALA A 1 340 ? 29.286 -1.372 -12.114 1.00 88.94 340 ALA A O 1
ATOM 2479 N N . VAL A 1 341 ? 28.357 -0.878 -10.119 1.00 89.12 341 VAL A N 1
ATOM 2480 C CA . VAL A 1 341 ? 26.949 -1.071 -10.528 1.00 89.12 341 VAL A CA 1
ATOM 2481 C C . VAL A 1 341 ? 26.590 -0.111 -11.660 1.00 89.12 341 VAL A C 1
ATOM 2483 O O . VAL A 1 341 ? 26.140 -0.541 -12.722 1.00 89.12 341 VAL A O 1
ATOM 2486 N N . LEU A 1 342 ? 26.827 1.189 -11.459 1.00 89.38 342 LEU A N 1
ATOM 2487 C CA . LEU A 1 342 ? 26.492 2.224 -12.439 1.00 89.38 342 LEU A CA 1
ATOM 2488 C C . LEU A 1 342 ? 27.246 2.008 -13.757 1.00 89.38 342 LEU A C 1
ATOM 2490 O O . LEU A 1 342 ? 26.661 2.107 -14.833 1.00 89.38 342 LEU A O 1
ATOM 2494 N N . SER A 1 343 ? 28.525 1.634 -13.683 1.00 88.31 343 SER A N 1
ATOM 2495 C CA . SER A 1 343 ? 29.339 1.283 -14.852 1.00 88.31 343 SER A CA 1
ATOM 2496 C C . SER A 1 343 ? 28.799 0.055 -15.594 1.00 88.31 343 SER A C 1
ATOM 2498 O O . SER A 1 343 ? 28.786 0.035 -16.825 1.00 88.31 343 SER A O 1
ATOM 2500 N N . ALA A 1 344 ? 28.305 -0.952 -14.867 1.00 87.50 344 ALA A N 1
ATOM 2501 C CA . ALA A 1 344 ? 27.786 -2.186 -15.450 1.00 87.50 344 ALA A CA 1
ATOM 2502 C C . ALA A 1 344 ? 26.506 -1.974 -16.279 1.00 87.50 344 ALA A C 1
ATOM 2504 O O . ALA A 1 344 ? 26.259 -2.735 -17.215 1.00 87.50 344 ALA A O 1
ATOM 2505 N N . VAL A 1 345 ? 25.723 -0.931 -15.980 1.00 88.50 345 VAL A N 1
ATOM 2506 C CA . VAL A 1 345 ? 24.505 -0.579 -16.732 1.00 88.50 345 VAL A CA 1
ATOM 2507 C C . VAL A 1 345 ? 24.666 0.638 -17.645 1.00 88.50 345 VAL A C 1
ATOM 2509 O O . VAL A 1 345 ? 23.751 0.957 -18.397 1.00 88.50 345 VAL A O 1
ATOM 2512 N N . ALA A 1 346 ? 25.817 1.315 -17.644 1.00 88.62 346 ALA A N 1
ATOM 2513 C CA . ALA A 1 346 ? 26.028 2.554 -18.403 1.00 88.62 346 ALA A CA 1
ATOM 2514 C C . ALA A 1 346 ? 25.904 2.394 -19.932 1.00 88.62 346 ALA A C 1
ATOM 2516 O O . ALA A 1 346 ? 25.779 3.381 -20.653 1.00 88.62 346 ALA A O 1
ATOM 2517 N N . SER A 1 347 ? 25.953 1.164 -20.454 1.00 87.62 347 SER A N 1
ATOM 2518 C CA . SER A 1 347 ? 25.702 0.890 -21.873 1.00 87.62 347 SER A CA 1
ATOM 2519 C C . SER A 1 347 ? 24.212 0.855 -22.231 1.00 87.62 347 SER A C 1
ATOM 2521 O O . SER A 1 347 ? 23.885 1.046 -23.402 1.00 87.62 347 SER A O 1
ATOM 2523 N N . ILE A 1 348 ? 23.328 0.624 -21.252 1.00 91.00 348 ILE A N 1
ATOM 2524 C CA . ILE A 1 348 ? 21.872 0.508 -21.428 1.00 91.00 348 ILE A CA 1
ATOM 2525 C C . ILE A 1 348 ? 21.091 1.615 -20.703 1.00 91.00 348 ILE A C 1
ATOM 2527 O O . ILE A 1 348 ? 19.943 1.858 -21.049 1.00 91.00 348 ILE A O 1
ATOM 2531 N N . CYS A 1 349 ? 21.690 2.340 -19.761 1.00 91.19 349 CYS A N 1
ATOM 2532 C CA . CYS A 1 349 ? 21.090 3.499 -19.100 1.00 91.19 349 CYS A CA 1
ATOM 2533 C C . CYS A 1 349 ? 21.886 4.772 -19.411 1.00 91.19 349 CYS A C 1
ATOM 2535 O O . CYS A 1 349 ? 23.114 4.778 -19.312 1.00 91.19 349 CYS A O 1
ATOM 2537 N N . ASP A 1 350 ? 21.195 5.868 -19.731 1.00 88.69 350 ASP A N 1
ATOM 2538 C CA . ASP A 1 350 ? 21.821 7.186 -19.810 1.00 88.69 350 ASP A CA 1
ATOM 2539 C C . ASP A 1 350 ? 22.097 7.687 -18.393 1.00 88.69 350 ASP A C 1
ATOM 2541 O O . ASP A 1 350 ? 21.184 7.897 -17.590 1.00 88.69 350 ASP A O 1
ATOM 2545 N N . SER A 1 351 ? 23.374 7.850 -18.069 1.00 77.88 351 SER A N 1
ATOM 2546 C CA . SER A 1 351 ? 23.790 8.382 -16.778 1.00 77.88 351 SER A CA 1
ATOM 2547 C C . SER A 1 351 ? 24.020 9.884 -16.922 1.00 77.88 351 SER A C 1
ATOM 2549 O O . SER A 1 351 ? 24.914 10.280 -17.678 1.00 77.88 351 SER A O 1
ATOM 2551 N N . PRO A 1 352 ? 23.272 10.747 -16.209 1.00 71.38 352 PRO A N 1
ATOM 2552 C CA . PRO A 1 352 ? 23.580 12.168 -16.199 1.00 71.38 352 PRO A CA 1
ATOM 2553 C C . PRO A 1 352 ? 25.020 12.401 -15.694 1.00 71.38 352 PRO A C 1
ATOM 2555 O O . PRO A 1 352 ? 25.581 11.544 -15.008 1.00 71.38 352 PRO A O 1
ATOM 2558 N N . PRO A 1 353 ? 25.638 13.566 -15.987 1.00 65.88 353 PRO A N 1
ATOM 2559 C CA . PRO A 1 353 ? 27.038 13.860 -15.645 1.00 65.88 353 PRO A CA 1
ATOM 2560 C C . PRO A 1 353 ? 27.404 13.634 -14.169 1.00 65.88 353 PRO A C 1
ATOM 2562 O O . PRO A 1 353 ? 28.573 13.444 -13.841 1.00 65.88 353 PRO A O 1
ATOM 2565 N N . SER A 1 354 ? 26.401 13.661 -13.293 1.00 69.19 354 SER A N 1
ATOM 2566 C CA . SER A 1 354 ? 26.451 13.157 -11.928 1.00 69.19 354 SER A CA 1
ATOM 2567 C C . SER A 1 354 ? 25.112 12.495 -11.612 1.00 69.19 354 SER A C 1
ATOM 2569 O O . SER A 1 354 ? 24.087 13.177 -11.657 1.00 69.19 354 SER A O 1
ATOM 2571 N N . VAL A 1 355 ? 25.124 11.205 -11.277 1.00 80.44 355 VAL A N 1
ATOM 2572 C CA . VAL A 1 355 ? 23.973 10.541 -10.647 1.00 80.44 355 VAL A CA 1
ATOM 2573 C C . VAL A 1 355 ? 23.731 11.200 -9.292 1.00 80.44 355 VAL A C 1
ATOM 2575 O O . VAL A 1 355 ? 24.686 11.460 -8.550 1.00 80.44 355 VAL A O 1
ATOM 2578 N N . GLY A 1 356 ? 22.473 11.502 -8.985 1.00 76.44 356 GLY A N 1
ATOM 2579 C CA . GLY A 1 356 ? 22.070 12.132 -7.743 1.00 76.44 356 GLY A CA 1
ATOM 2580 C C . GLY A 1 356 ? 22.536 11.360 -6.511 1.00 76.44 356 GLY A C 1
ATOM 2581 O O . GLY A 1 356 ? 22.633 10.129 -6.482 1.00 76.44 356 GLY A O 1
ATOM 2582 N N . THR A 1 357 ? 22.814 12.114 -5.450 1.00 76.19 357 THR A N 1
ATOM 2583 C CA . THR A 1 357 ? 23.245 11.588 -4.151 1.00 76.19 357 THR A CA 1
ATOM 2584 C C . THR A 1 357 ? 22.286 10.525 -3.612 1.00 76.19 357 THR A C 1
ATOM 2586 O O . THR A 1 357 ? 22.732 9.525 -3.053 1.00 76.19 357 THR A O 1
ATOM 2589 N N . ARG A 1 358 ? 20.978 10.707 -3.832 1.00 75.06 358 ARG A N 1
ATOM 2590 C CA . ARG A 1 358 ? 19.944 9.762 -3.406 1.00 75.06 358 ARG A CA 1
ATOM 2591 C C . ARG A 1 358 ? 20.060 8.412 -4.106 1.00 75.06 358 ARG A C 1
ATOM 2593 O O . ARG A 1 358 ? 20.026 7.396 -3.428 1.00 75.06 358 ARG A O 1
ATOM 2600 N N . THR A 1 359 ? 20.219 8.377 -5.426 1.00 79.00 359 THR A N 1
ATOM 2601 C CA . THR A 1 359 ? 20.298 7.102 -6.159 1.00 79.00 359 THR A CA 1
ATOM 2602 C C . THR A 1 359 ? 21.578 6.358 -5.844 1.00 79.00 359 THR A C 1
ATOM 2604 O O . THR A 1 359 ? 21.544 5.154 -5.612 1.00 79.00 359 THR A O 1
ATOM 2607 N N . ARG A 1 360 ? 22.707 7.071 -5.736 1.00 84.44 360 ARG A N 1
ATOM 2608 C CA . ARG A 1 360 ? 23.947 6.463 -5.234 1.00 84.44 360 ARG A CA 1
ATOM 2609 C C . ARG A 1 360 ? 23.732 5.858 -3.842 1.00 84.44 360 ARG A C 1
ATOM 2611 O O . ARG A 1 360 ? 24.197 4.748 -3.601 1.00 84.44 360 ARG A O 1
ATOM 2618 N N . TYR A 1 361 ? 23.000 6.547 -2.965 1.00 78.69 361 TYR A N 1
ATOM 2619 C CA . TYR A 1 361 ? 22.655 6.039 -1.637 1.00 78.69 361 TYR A CA 1
ATOM 2620 C C . TYR A 1 361 ? 21.743 4.827 -1.660 1.00 78.69 361 TYR A C 1
ATOM 2622 O O . TYR A 1 361 ? 22.073 3.846 -1.010 1.00 78.69 361 TYR A O 1
ATOM 2630 N N . ALA A 1 362 ? 20.674 4.834 -2.452 1.00 79.12 362 ALA A N 1
ATOM 2631 C CA . ALA A 1 362 ? 19.802 3.674 -2.608 1.00 79.12 362 ALA A CA 1
ATOM 2632 C C . ALA A 1 362 ? 20.578 2.434 -3.093 1.00 79.12 362 ALA A C 1
ATOM 2634 O O . ALA A 1 362 ? 20.390 1.341 -2.569 1.00 79.12 362 ALA A O 1
ATOM 2635 N N . ILE A 1 363 ? 21.521 2.602 -4.029 1.00 84.50 363 ILE A N 1
ATOM 2636 C CA . ILE A 1 363 ? 22.390 1.502 -4.479 1.00 84.50 363 ILE A CA 1
ATOM 2637 C C . ILE A 1 363 ? 23.308 1.027 -3.342 1.00 84.50 363 ILE A C 1
ATOM 2639 O O . ILE A 1 363 ? 23.404 -0.176 -3.109 1.00 84.50 363 ILE A O 1
ATOM 2643 N N . ALA A 1 364 ? 23.976 1.941 -2.628 1.00 83.06 364 ALA A N 1
ATOM 2644 C CA . ALA A 1 364 ? 24.842 1.595 -1.494 1.00 83.06 364 ALA A CA 1
ATOM 2645 C C . ALA A 1 364 ? 24.076 0.835 -0.400 1.00 83.06 364 ALA A C 1
ATOM 2647 O O . ALA A 1 364 ? 24.562 -0.154 0.147 1.00 83.06 364 ALA A O 1
ATOM 2648 N N . LEU A 1 365 ? 22.856 1.285 -0.121 1.00 78.25 365 LEU A N 1
ATOM 2649 C CA . LEU A 1 365 ? 21.937 0.703 0.842 1.00 78.25 365 LEU A CA 1
ATOM 2650 C C . LEU A 1 365 ? 21.607 -0.750 0.475 1.00 78.25 365 LEU A C 1
ATOM 2652 O O . LEU A 1 365 ? 21.873 -1.655 1.268 1.00 78.25 365 LEU A O 1
ATOM 2656 N N . GLU A 1 366 ? 21.149 -0.984 -0.757 1.00 81.75 366 GLU A N 1
ATOM 2657 C CA . GLU A 1 366 ? 20.827 -2.316 -1.280 1.00 81.75 366 GLU A CA 1
ATOM 2658 C C . GLU A 1 366 ? 22.058 -3.242 -1.291 1.00 81.75 366 GLU A C 1
ATOM 2660 O O . GLU A 1 366 ? 21.987 -4.400 -0.869 1.00 81.75 366 GLU A O 1
ATOM 2665 N N . LEU A 1 367 ? 23.230 -2.735 -1.689 1.00 83.44 367 LEU A N 1
ATOM 2666 C CA . LEU A 1 367 ? 24.485 -3.493 -1.627 1.00 83.44 367 LEU A CA 1
ATOM 2667 C C . LEU A 1 367 ? 24.837 -3.906 -0.190 1.00 83.44 367 LEU A C 1
ATOM 2669 O O . LEU A 1 367 ? 25.251 -5.045 0.041 1.00 83.44 367 LEU A O 1
ATOM 2673 N N . SER A 1 368 ? 24.625 -3.018 0.783 1.00 78.25 368 SER A N 1
ATOM 2674 C CA . SER A 1 368 ? 24.966 -3.272 2.186 1.00 78.25 368 SER A CA 1
ATOM 2675 C C . SER A 1 368 ? 24.115 -4.348 2.856 1.00 78.25 368 SER A C 1
ATOM 2677 O O . SER A 1 368 ? 24.596 -5.048 3.752 1.00 78.25 368 SER A O 1
ATOM 2679 N N . ILE A 1 369 ? 22.876 -4.542 2.393 1.00 72.81 369 ILE A N 1
ATOM 2680 C CA . ILE A 1 369 ? 22.011 -5.648 2.832 1.00 72.81 369 ILE A CA 1
ATOM 2681 C C . ILE A 1 369 ? 22.209 -6.919 2.000 1.00 72.81 369 ILE A C 1
ATOM 2683 O O . ILE A 1 369 ? 21.544 -7.927 2.242 1.00 72.81 369 ILE A O 1
ATOM 2687 N N . GLY A 1 370 ? 23.164 -6.907 1.066 1.00 79.88 370 GLY A N 1
ATOM 2688 C CA . GLY A 1 370 ? 23.507 -8.052 0.231 1.00 79.88 370 GLY A CA 1
ATOM 2689 C C . GLY A 1 370 ? 22.491 -8.319 -0.874 1.00 79.88 370 GLY A C 1
ATOM 2690 O O . GLY A 1 370 ? 22.371 -9.467 -1.315 1.00 79.88 370 GLY A O 1
ATOM 2691 N N . SER A 1 371 ? 21.751 -7.297 -1.316 1.00 80.25 371 SER A N 1
ATOM 2692 C CA . SER A 1 371 ? 20.818 -7.454 -2.424 1.00 80.25 371 SER A CA 1
ATOM 2693 C C . SER A 1 371 ? 21.551 -7.877 -3.695 1.00 80.25 371 SER A C 1
ATOM 2695 O O . SER A 1 371 ? 22.621 -7.352 -4.018 1.00 80.25 371 SER A O 1
ATOM 2697 N N . PRO A 1 372 ? 21.005 -8.854 -4.438 1.00 85.25 372 PRO A N 1
ATOM 2698 C CA . PRO A 1 372 ? 21.611 -9.289 -5.684 1.00 85.25 372 PRO A CA 1
ATOM 2699 C C . PRO A 1 372 ? 21.535 -8.168 -6.726 1.00 85.25 372 PRO A C 1
ATOM 2701 O O . PRO A 1 372 ? 20.570 -7.406 -6.755 1.00 85.25 372 PRO A O 1
ATOM 2704 N N . MET A 1 373 ? 22.513 -8.126 -7.636 1.00 85.19 373 MET A N 1
ATOM 2705 C CA . MET A 1 373 ? 22.570 -7.136 -8.722 1.00 85.19 373 MET A CA 1
ATOM 2706 C C . MET A 1 373 ? 21.255 -7.047 -9.510 1.00 85.19 373 MET A C 1
ATOM 2708 O O . MET A 1 373 ? 20.786 -5.955 -9.798 1.00 85.19 373 MET A O 1
ATOM 2712 N N . GLU A 1 374 ? 20.619 -8.192 -9.777 1.00 83.81 374 GLU A N 1
ATOM 2713 C CA . GLU A 1 374 ? 19.336 -8.265 -10.486 1.00 83.81 374 GLU A CA 1
ATOM 2714 C C . GLU A 1 374 ? 18.246 -7.410 -9.822 1.00 83.81 374 GLU A C 1
ATOM 2716 O O . GLU A 1 374 ? 17.443 -6.785 -10.510 1.00 83.81 374 GLU A O 1
ATOM 2721 N N . ARG A 1 375 ? 18.225 -7.344 -8.486 1.00 82.94 375 ARG A N 1
ATOM 2722 C CA . ARG A 1 375 ? 17.277 -6.502 -7.754 1.00 82.94 375 ARG A CA 1
ATOM 2723 C C . ARG A 1 375 ? 17.646 -5.027 -7.884 1.00 82.94 375 ARG A C 1
ATOM 2725 O O . ARG A 1 375 ? 16.771 -4.219 -8.155 1.00 82.94 375 ARG A O 1
ATOM 2732 N N . ILE A 1 376 ? 18.926 -4.684 -7.763 1.00 86.56 376 ILE A N 1
ATOM 2733 C CA . ILE A 1 376 ? 19.396 -3.295 -7.879 1.00 86.56 376 ILE A CA 1
ATOM 2734 C C . ILE A 1 376 ? 19.075 -2.723 -9.267 1.00 86.56 376 ILE A C 1
ATOM 2736 O O . ILE A 1 376 ? 18.598 -1.599 -9.374 1.00 86.56 376 ILE A O 1
ATOM 2740 N N . GLU A 1 377 ? 19.262 -3.516 -10.323 1.00 88.06 377 GLU A N 1
ATOM 2741 C CA . GLU A 1 377 ? 18.945 -3.149 -11.710 1.00 88.06 377 GLU A CA 1
ATOM 2742 C C . GLU A 1 377 ? 17.487 -2.715 -11.913 1.00 88.06 377 GLU A C 1
ATOM 2744 O O . GLU A 1 377 ? 17.238 -1.791 -12.686 1.00 88.06 377 GLU A O 1
ATOM 2749 N N . SER A 1 378 ? 16.543 -3.324 -11.184 1.00 83.81 378 SER A N 1
ATOM 2750 C CA . SER A 1 378 ? 15.112 -2.981 -11.243 1.00 83.81 378 SER A CA 1
ATOM 2751 C C . SER A 1 378 ? 14.772 -1.594 -10.683 1.00 83.81 378 SER A C 1
ATOM 2753 O O . SER A 1 378 ? 13.634 -1.151 -10.776 1.00 83.81 378 SER A O 1
ATOM 2755 N N . TYR A 1 379 ? 15.745 -0.882 -10.107 1.00 79.25 379 TYR A N 1
ATOM 2756 C CA . TYR A 1 379 ? 15.560 0.465 -9.559 1.00 79.25 379 TYR A CA 1
ATOM 2757 C C . TYR A 1 379 ? 16.311 1.549 -10.341 1.00 79.25 379 TYR A C 1
ATOM 2759 O O . TYR A 1 379 ? 16.311 2.709 -9.934 1.00 79.25 379 TYR A O 1
ATOM 2767 N N . LEU A 1 380 ? 16.972 1.191 -11.447 1.00 87.06 380 LEU A N 1
ATOM 2768 C CA . LEU A 1 380 ? 17.813 2.113 -12.212 1.00 87.06 380 LEU A CA 1
ATOM 2769 C C . LEU A 1 380 ? 17.004 2.814 -13.314 1.00 87.06 380 LEU A C 1
ATOM 2771 O O . LEU A 1 380 ? 16.132 3.632 -13.026 1.00 87.06 380 LEU A O 1
ATOM 2775 N N . CYS A 1 381 ? 17.293 2.538 -14.586 1.00 90.38 381 CYS A N 1
ATOM 2776 C CA . CYS A 1 381 ? 16.511 3.064 -15.702 1.00 90.38 381 CYS A CA 1
ATOM 2777 C C . CYS A 1 381 ? 15.454 2.051 -16.158 1.00 90.38 381 CYS A C 1
ATOM 2779 O O . CYS A 1 381 ? 15.604 0.854 -15.944 1.00 90.38 381 CYS A O 1
ATOM 2781 N N . HIS A 1 382 ? 14.399 2.524 -16.823 1.00 92.12 382 HIS A N 1
ATOM 2782 C CA . HIS A 1 382 ? 13.318 1.666 -17.307 1.00 92.12 382 HIS A CA 1
ATOM 2783 C C . HIS A 1 382 ? 12.913 2.021 -18.733 1.00 92.12 382 HIS A C 1
ATOM 2785 O O . HIS A 1 382 ? 12.858 3.197 -19.108 1.00 92.12 382 HIS A O 1
ATOM 2791 N N . TYR A 1 383 ? 12.549 0.997 -19.500 1.00 94.88 383 TYR A N 1
ATOM 2792 C CA . TYR A 1 383 ? 11.971 1.136 -20.832 1.00 94.88 383 TYR A CA 1
ATOM 2793 C C . TYR A 1 383 ? 10.538 0.626 -20.816 1.00 94.88 383 TYR A C 1
ATOM 2795 O O . TYR A 1 383 ? 10.281 -0.533 -20.515 1.00 94.88 383 TYR A O 1
ATOM 2803 N N . THR A 1 384 ? 9.587 1.480 -21.161 1.00 96.44 384 THR A N 1
ATOM 2804 C CA . THR A 1 384 ? 8.181 1.101 -21.274 1.00 96.44 384 THR A CA 1
ATOM 2805 C C . THR A 1 384 ? 7.809 0.957 -22.739 1.00 96.44 384 THR A C 1
ATOM 2807 O O . THR A 1 384 ? 7.912 1.907 -23.514 1.00 96.44 384 THR A O 1
ATOM 2810 N N . VAL A 1 385 ? 7.295 -0.213 -23.104 1.00 97.25 385 VAL A N 1
ATOM 2811 C CA . VAL A 1 385 ? 6.630 -0.447 -24.385 1.00 97.25 385 VAL A CA 1
ATOM 2812 C C . VAL A 1 385 ? 5.145 -0.634 -24.121 1.00 97.25 385 VAL A C 1
ATOM 2814 O O . VAL A 1 385 ? 4.743 -1.493 -23.334 1.00 97.25 385 VAL A O 1
ATOM 2817 N N . ARG A 1 386 ? 4.318 0.183 -24.768 1.00 97.00 386 ARG A N 1
ATOM 2818 C CA . ARG A 1 386 ? 2.859 0.125 -24.630 1.00 97.00 386 ARG A CA 1
ATOM 2819 C C . ARG A 1 386 ? 2.172 0.275 -25.975 1.00 97.00 386 ARG A C 1
ATOM 2821 O O . ARG A 1 386 ? 2.742 0.845 -26.898 1.00 97.00 386 ARG A O 1
ATOM 2828 N N . GLY A 1 387 ? 0.932 -0.171 -26.072 1.00 96.25 387 GLY A N 1
ATOM 2829 C CA . GLY A 1 387 ? 0.122 0.036 -27.269 1.00 96.25 387 GLY A CA 1
ATOM 2830 C C . GLY A 1 387 ? -1.178 -0.743 -27.218 1.00 96.25 387 GLY A C 1
ATOM 2831 O O . GLY A 1 387 ? -1.581 -1.229 -26.156 1.00 96.25 387 GLY A O 1
ATOM 2832 N N . VAL A 1 388 ? -1.827 -0.870 -28.372 1.00 95.56 388 VAL A N 1
ATOM 2833 C CA . VAL A 1 388 ? -3.073 -1.624 -28.529 1.00 95.56 388 VAL A CA 1
ATOM 2834 C C . VAL A 1 388 ? -2.891 -2.735 -29.558 1.00 95.56 388 VAL A C 1
ATOM 2836 O O . VAL A 1 388 ? -2.435 -2.513 -30.680 1.00 95.56 388 VAL A O 1
ATOM 2839 N N . ALA A 1 389 ? -3.276 -3.952 -29.186 1.00 95.88 389 ALA A N 1
ATOM 2840 C CA . ALA A 1 389 ? -3.411 -5.063 -30.111 1.00 95.88 389 ALA A CA 1
ATOM 2841 C C . ALA A 1 389 ? -4.778 -5.019 -30.797 1.00 95.88 389 ALA A C 1
ATOM 2843 O O . ALA A 1 389 ? -5.815 -4.999 -30.129 1.00 95.88 389 ALA A O 1
ATOM 2844 N N . THR A 1 390 ? -4.788 -5.023 -32.129 1.00 95.12 390 THR A N 1
ATOM 2845 C CA . THR A 1 390 ? -6.012 -4.944 -32.930 1.00 95.12 390 THR A CA 1
ATOM 2846 C C . THR A 1 390 ? -6.031 -5.924 -34.098 1.00 95.12 390 THR A C 1
ATOM 2848 O O . THR A 1 390 ? -4.996 -6.290 -34.644 1.00 95.12 390 THR A O 1
ATOM 2851 N N . VAL A 1 391 ? -7.231 -6.318 -34.516 1.00 93.56 391 VAL A N 1
ATOM 2852 C CA . VAL A 1 391 ? -7.510 -7.048 -35.758 1.00 93.56 391 VAL A CA 1
ATOM 2853 C C . VAL A 1 391 ? -8.665 -6.346 -36.461 1.00 93.56 391 VAL A C 1
ATOM 2855 O O . VAL A 1 391 ? -9.701 -6.097 -35.849 1.00 93.56 391 VAL A O 1
ATOM 2858 N N . ASP A 1 392 ? -8.478 -5.941 -37.718 1.00 89.44 392 ASP A N 1
ATOM 2859 C CA . ASP A 1 392 ? -9.466 -5.146 -38.469 1.00 89.44 392 ASP A CA 1
ATOM 2860 C C . ASP A 1 392 ? -9.990 -3.912 -37.690 1.00 89.44 392 ASP A C 1
ATOM 2862 O O . ASP A 1 392 ? -11.160 -3.529 -37.779 1.00 89.44 392 ASP A O 1
ATOM 2866 N N . GLY A 1 393 ? -9.117 -3.294 -36.883 1.00 85.12 393 GLY A N 1
ATOM 2867 C CA . GLY A 1 393 ? -9.434 -2.138 -36.037 1.00 85.12 393 GLY A CA 1
ATOM 2868 C C . GLY A 1 393 ? -10.252 -2.450 -34.777 1.00 85.12 393 GLY A C 1
ATOM 2869 O O . GLY A 1 393 ? -10.667 -1.519 -34.090 1.00 85.12 393 GLY A O 1
ATOM 2870 N N . GLN A 1 394 ? -10.503 -3.724 -34.466 1.00 83.12 394 GLN A N 1
ATOM 2871 C CA . GLN A 1 394 ? -11.128 -4.163 -33.216 1.00 83.12 394 GLN A CA 1
ATOM 2872 C C . GLN A 1 394 ? -10.066 -4.609 -32.206 1.00 83.12 394 GLN A C 1
ATOM 2874 O O . GLN A 1 394 ? -9.088 -5.233 -32.617 1.00 83.12 394 GLN A O 1
ATOM 2879 N N . PRO A 1 395 ? -10.242 -4.324 -30.905 1.00 86.56 395 PRO A N 1
ATOM 2880 C CA . PRO A 1 395 ? -9.294 -4.723 -29.872 1.00 86.56 395 PRO A CA 1
ATOM 2881 C C . PRO A 1 395 ? -9.210 -6.244 -29.723 1.00 86.56 395 PRO A C 1
ATOM 2883 O O . PRO A 1 395 ? -10.212 -6.950 -29.846 1.00 86.56 395 PRO A O 1
ATOM 2886 N N . VAL A 1 396 ? -8.007 -6.735 -29.430 1.00 89.12 396 VAL A N 1
ATOM 2887 C CA . VAL A 1 396 ? -7.708 -8.162 -29.284 1.00 89.12 396 VAL A CA 1
ATOM 2888 C C . VAL A 1 396 ? -7.247 -8.456 -27.852 1.00 89.12 396 VAL A C 1
ATOM 2890 O O . VAL A 1 396 ? -6.100 -8.151 -27.514 1.00 89.12 396 VAL A O 1
ATOM 2893 N N . PRO A 1 397 ? -8.100 -9.053 -27.002 1.00 86.75 397 PRO A N 1
ATOM 2894 C CA . PRO A 1 397 ? -7.728 -9.445 -25.646 1.00 86.75 397 PRO A CA 1
ATOM 2895 C C . PRO A 1 397 ? -6.989 -10.788 -25.599 1.00 86.75 397 PRO A C 1
ATOM 2897 O O . PRO A 1 397 ? -7.134 -11.633 -26.483 1.00 86.75 397 PRO A O 1
ATOM 2900 N N . GLY A 1 398 ? -6.235 -11.022 -24.524 1.00 85.56 398 GLY A N 1
ATOM 2901 C CA . GLY A 1 398 ? -5.623 -12.326 -24.249 1.00 85.56 398 GLY A CA 1
ATOM 2902 C C . GLY A 1 398 ? -4.377 -12.660 -25.079 1.00 85.56 398 GLY A C 1
ATOM 2903 O O . GLY A 1 398 ? -3.868 -13.779 -24.978 1.00 85.56 398 GLY A O 1
ATOM 2904 N N . LEU A 1 399 ? -3.868 -11.726 -25.888 1.00 92.19 399 LEU A N 1
ATOM 2905 C CA . LEU A 1 399 ? -2.596 -11.887 -26.590 1.00 92.19 399 LEU A CA 1
ATOM 2906 C C . LEU A 1 399 ? -1.459 -11.763 -25.575 1.00 92.19 399 LEU A C 1
ATOM 2908 O O . LEU A 1 399 ? -1.354 -10.747 -24.890 1.00 92.19 399 LEU A O 1
ATOM 2912 N N . ARG A 1 400 ? -0.582 -12.769 -25.495 1.00 94.31 400 ARG A N 1
ATOM 2913 C CA . ARG A 1 400 ? 0.639 -12.678 -24.689 1.00 94.31 400 ARG A CA 1
ATOM 2914 C C . ARG A 1 400 ? 1.667 -11.859 -25.458 1.00 94.31 400 ARG A C 1
ATOM 2916 O O . ARG A 1 400 ? 2.105 -12.294 -26.521 1.00 94.31 400 ARG A O 1
ATOM 2923 N N . VAL A 1 401 ? 2.060 -10.716 -24.915 1.00 97.12 401 VAL A N 1
ATOM 2924 C CA . VAL A 1 401 ? 3.081 -9.842 -25.496 1.00 97.12 401 VAL A CA 1
ATOM 2925 C C . VAL A 1 401 ? 4.354 -9.976 -24.676 1.00 97.12 401 VAL A C 1
ATOM 2927 O O . VAL A 1 401 ? 4.339 -9.732 -23.472 1.00 97.12 401 VAL A O 1
ATOM 2930 N N . THR A 1 402 ? 5.443 -10.369 -25.326 1.00 98.06 402 THR A N 1
ATOM 2931 C CA . THR A 1 402 ? 6.783 -10.395 -24.742 1.00 98.06 402 THR A CA 1
ATOM 2932 C C . THR A 1 402 ? 7.615 -9.296 -25.384 1.00 98.06 402 THR A C 1
ATOM 2934 O O . THR A 1 402 ? 7.639 -9.183 -26.609 1.00 98.06 402 THR A O 1
ATOM 2937 N N . VAL A 1 403 ? 8.265 -8.486 -24.555 1.00 98.06 403 VAL A N 1
ATOM 2938 C CA . VAL A 1 403 ? 9.219 -7.461 -24.973 1.00 98.06 403 VAL A CA 1
ATOM 2939 C C . VAL A 1 403 ? 10.586 -7.870 -24.460 1.00 98.06 403 VAL A C 1
ATOM 2941 O O . VAL A 1 403 ? 10.736 -8.097 -23.260 1.00 98.06 403 VAL A O 1
ATOM 2944 N N . ASP A 1 404 ? 11.548 -7.995 -25.361 1.00 96.94 404 ASP A N 1
ATOM 2945 C CA . ASP A 1 404 ? 12.885 -8.495 -25.049 1.00 96.94 404 ASP A CA 1
ATOM 2946 C C . ASP A 1 404 ? 13.931 -7.855 -25.965 1.00 96.94 404 ASP A C 1
ATOM 2948 O O . ASP A 1 404 ? 13.603 -7.325 -27.026 1.00 96.94 404 ASP A O 1
ATOM 2952 N N . GLY A 1 405 ? 15.196 -7.875 -25.573 1.00 93.81 405 GLY A N 1
ATOM 2953 C CA . GLY A 1 405 ? 16.263 -7.309 -26.382 1.00 93.81 405 GLY A CA 1
ATOM 2954 C C . GLY A 1 405 ? 17.614 -7.371 -25.697 1.00 93.81 405 GLY A C 1
ATOM 2955 O O . GLY A 1 405 ? 17.748 -7.755 -24.544 1.00 93.81 405 GLY A O 1
ATOM 2956 N N . ALA A 1 406 ? 18.649 -6.974 -26.428 1.00 91.38 406 ALA A N 1
ATOM 2957 C CA . ALA A 1 406 ? 20.003 -7.009 -25.906 1.00 91.38 406 ALA A CA 1
ATOM 2958 C C . ALA A 1 406 ? 20.160 -6.066 -24.696 1.00 91.38 406 ALA A C 1
ATOM 2960 O O . ALA A 1 406 ? 19.916 -4.864 -24.804 1.00 91.38 406 ALA A O 1
ATOM 2961 N N . GLY A 1 407 ? 20.640 -6.601 -23.570 1.00 91.31 407 GLY A N 1
ATOM 2962 C CA . GLY A 1 407 ? 20.994 -5.804 -22.392 1.00 91.31 407 GLY A CA 1
ATOM 2963 C C . GLY A 1 407 ? 19.834 -5.508 -21.448 1.00 91.31 407 GLY A C 1
ATOM 2964 O O . GLY A 1 407 ? 19.997 -4.695 -20.536 1.00 91.31 407 GLY A O 1
ATOM 2965 N N . VAL A 1 408 ? 18.688 -6.158 -21.637 1.00 93.38 408 VAL A N 1
ATOM 2966 C CA . VAL A 1 408 ? 17.490 -5.962 -20.823 1.00 93.38 408 VAL A CA 1
ATOM 2967 C C . VAL A 1 408 ? 16.864 -7.293 -20.428 1.00 93.38 408 VAL A C 1
ATOM 2969 O O . VAL A 1 408 ? 17.047 -8.294 -21.101 1.00 93.38 408 VAL A O 1
ATOM 2972 N N . LYS A 1 409 ? 16.105 -7.316 -19.335 1.00 94.06 409 LYS A N 1
ATOM 2973 C CA . LYS A 1 409 ? 15.349 -8.499 -18.921 1.00 94.06 409 LYS A CA 1
ATOM 2974 C C . LYS A 1 409 ? 14.036 -8.585 -19.706 1.00 94.06 409 LYS A C 1
ATOM 2976 O O . LYS A 1 409 ? 13.351 -7.567 -19.841 1.00 94.06 409 LYS A O 1
ATOM 2981 N N . PRO A 1 410 ? 13.608 -9.780 -20.143 1.00 95.56 410 PRO A N 1
ATOM 2982 C CA . PRO A 1 410 ? 12.360 -9.928 -20.873 1.00 95.56 410 PRO A CA 1
ATOM 2983 C C . PRO A 1 410 ? 11.163 -9.581 -19.987 1.00 95.56 410 PRO A C 1
ATOM 2985 O O . PRO A 1 410 ? 10.976 -10.140 -18.905 1.00 95.56 410 PRO A O 1
ATOM 2988 N N . CYS A 1 411 ? 10.284 -8.725 -20.493 1.00 95.12 411 CYS A N 1
ATOM 2989 C CA . CYS A 1 411 ? 8.984 -8.461 -19.897 1.00 95.12 411 CYS A CA 1
ATOM 2990 C C . CYS A 1 411 ? 7.905 -9.251 -20.645 1.00 95.12 411 CYS A C 1
ATOM 2992 O O . CYS A 1 411 ? 7.915 -9.329 -21.871 1.00 95.12 411 CYS A O 1
ATOM 2994 N N . THR A 1 412 ? 6.949 -9.853 -19.932 1.00 95.31 412 THR A N 1
ATOM 2995 C CA . THR A 1 412 ? 5.798 -10.532 -20.549 1.00 95.31 412 THR A CA 1
ATOM 2996 C C . THR A 1 412 ? 4.495 -10.072 -19.911 1.00 95.31 412 THR A C 1
ATOM 2998 O O . THR A 1 412 ? 4.325 -10.159 -18.699 1.00 95.31 412 THR A O 1
ATOM 3001 N N . THR A 1 413 ? 3.551 -9.642 -20.742 1.00 91.75 413 THR A N 1
ATOM 3002 C CA . THR A 1 413 ? 2.223 -9.163 -20.347 1.00 91.75 413 THR A CA 1
ATOM 3003 C C . THR A 1 413 ? 1.133 -9.806 -21.211 1.00 91.75 413 THR A C 1
ATOM 3005 O O . THR A 1 413 ? 1.422 -10.553 -22.149 1.00 91.75 413 THR A O 1
ATOM 3008 N N . THR A 1 414 ? -0.135 -9.564 -20.885 1.00 88.94 414 THR A N 1
ATOM 3009 C CA . THR A 1 414 ? -1.291 -10.031 -21.666 1.00 88.94 414 THR A CA 1
ATOM 3010 C C . THR A 1 414 ? -2.198 -8.852 -21.984 1.00 88.94 414 THR A C 1
ATOM 3012 O O . THR A 1 414 ? -2.463 -8.036 -21.103 1.00 88.94 414 THR A O 1
ATOM 3015 N N . THR A 1 415 ? -2.676 -8.754 -23.225 1.00 89.44 415 THR A N 1
ATOM 3016 C CA . THR A 1 415 ? -3.566 -7.659 -23.626 1.00 89.44 415 THR A CA 1
ATOM 3017 C C . THR A 1 415 ? -4.895 -7.715 -22.875 1.00 89.44 415 THR A C 1
ATOM 3019 O O . THR A 1 415 ? -5.505 -8.781 -22.722 1.00 89.44 415 THR A O 1
ATOM 3022 N N . ALA A 1 416 ? -5.348 -6.551 -22.416 1.00 79.06 416 ALA A N 1
ATOM 3023 C CA . ALA A 1 416 ? -6.608 -6.380 -21.709 1.00 79.06 416 ALA A CA 1
ATOM 3024 C C . ALA A 1 416 ? -7.818 -6.451 -22.660 1.00 79.06 416 ALA A C 1
ATOM 3026 O O . ALA A 1 416 ? -7.683 -6.582 -23.877 1.00 79.06 416 ALA A O 1
ATOM 3027 N N . THR A 1 417 ? -9.027 -6.344 -22.097 1.00 76.56 417 THR A N 1
ATOM 3028 C CA . THR A 1 417 ? -10.301 -6.392 -22.848 1.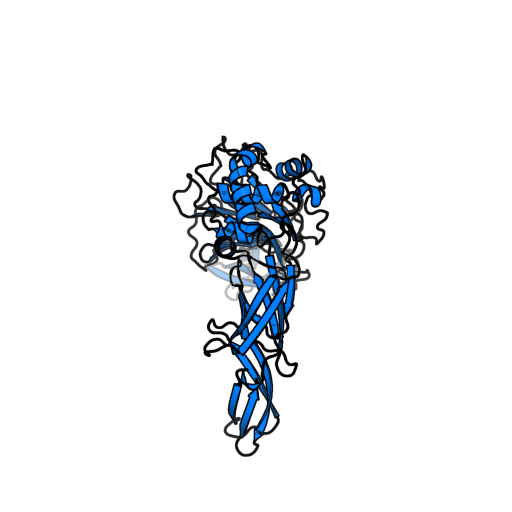00 76.56 417 THR A CA 1
ATOM 3029 C C . THR A 1 417 ? -10.417 -5.363 -23.976 1.00 76.56 417 THR A C 1
ATOM 3031 O O . THR A 1 417 ? -11.082 -5.618 -24.977 1.00 76.56 417 THR A O 1
ATOM 3034 N N . ASP A 1 418 ? -9.760 -4.216 -23.827 1.00 78.44 418 ASP A N 1
ATOM 3035 C CA . ASP A 1 418 ? -9.688 -3.128 -24.805 1.00 78.44 418 ASP A CA 1
ATOM 3036 C C . ASP A 1 418 ? -8.457 -3.234 -25.725 1.00 78.44 418 ASP A C 1
ATOM 3038 O O . ASP A 1 418 ? -8.160 -2.310 -26.479 1.00 78.44 418 ASP A O 1
ATOM 3042 N N . GLY A 1 419 ? -7.750 -4.367 -25.686 1.00 85.12 419 GLY A N 1
ATOM 3043 C CA . GLY A 1 419 ? -6.562 -4.650 -26.485 1.00 85.12 419 GLY A CA 1
ATOM 3044 C C . GLY A 1 419 ? -5.292 -3.975 -25.972 1.00 85.12 419 GLY A C 1
ATOM 3045 O O . GLY A 1 419 ? -4.226 -4.210 -26.541 1.00 85.12 419 GLY A O 1
ATOM 3046 N N . THR A 1 420 ? -5.366 -3.153 -24.922 1.00 90.44 420 THR A N 1
ATOM 3047 C CA . THR A 1 420 ? -4.196 -2.441 -24.403 1.00 90.44 420 THR A CA 1
ATOM 3048 C C . THR A 1 420 ? -3.201 -3.397 -23.758 1.00 90.44 420 THR A C 1
ATOM 3050 O O . THR A 1 420 ? -3.571 -4.417 -23.172 1.00 90.44 420 THR A O 1
ATOM 3053 N N . TYR A 1 421 ? -1.918 -3.064 -23.858 1.00 92.81 421 TYR A N 1
ATOM 3054 C CA . TYR A 1 421 ? -0.855 -3.725 -23.112 1.00 92.81 421 TYR A CA 1
ATOM 3055 C C . TYR A 1 421 ? 0.212 -2.718 -22.684 1.00 92.81 421 TYR A C 1
ATOM 3057 O O . TYR A 1 421 ? 0.413 -1.678 -23.318 1.00 92.81 421 TYR A O 1
ATOM 3065 N N . LEU A 1 422 ? 0.910 -3.055 -21.603 1.00 94.69 422 LEU A N 1
ATOM 3066 C CA . LEU A 1 422 ? 2.059 -2.320 -21.097 1.00 94.69 422 LEU A CA 1
ATOM 3067 C C . LEU A 1 422 ? 3.093 -3.328 -20.607 1.00 94.69 422 LEU A C 1
ATOM 3069 O O . LEU A 1 422 ? 2.770 -4.221 -19.821 1.00 94.69 422 LEU A O 1
ATOM 3073 N N . CYS A 1 423 ? 4.321 -3.175 -21.085 1.00 92.31 423 CYS A N 1
ATOM 3074 C CA . CYS A 1 423 ? 5.483 -3.901 -20.608 1.00 92.31 423 CYS A CA 1
ATOM 3075 C C . CYS A 1 423 ? 6.541 -2.906 -20.149 1.00 92.31 423 CYS A C 1
ATOM 3077 O O . CYS A 1 423 ? 6.934 -2.032 -20.921 1.00 92.31 423 CYS A O 1
ATOM 3079 N N . MET A 1 424 ? 6.999 -3.052 -18.909 1.00 93.50 424 MET A N 1
ATOM 3080 C CA . MET A 1 424 ? 8.150 -2.328 -18.387 1.00 93.50 424 MET A CA 1
ATOM 3081 C C . MET A 1 424 ? 9.338 -3.281 -18.372 1.00 93.50 424 MET A C 1
ATOM 3083 O O . MET A 1 424 ? 9.260 -4.374 -17.821 1.00 93.50 424 MET A O 1
ATOM 3087 N N . VAL A 1 425 ? 10.397 -2.876 -19.050 1.00 94.19 425 VAL A N 1
ATOM 3088 C CA . VAL A 1 425 ? 11.601 -3.651 -19.303 1.00 94.19 425 VAL A CA 1
ATOM 3089 C C . VAL A 1 425 ? 12.733 -3.045 -18.478 1.00 94.19 425 VAL A C 1
ATOM 3091 O O . VAL A 1 425 ? 12.959 -1.831 -18.513 1.00 94.19 425 VAL A O 1
ATOM 3094 N N . GLU A 1 426 ? 13.418 -3.903 -17.731 1.00 92.94 426 GLU A N 1
ATOM 3095 C CA . GLU A 1 426 ? 14.505 -3.553 -16.813 1.00 92.94 426 GLU A CA 1
ATOM 3096 C C . GLU A 1 426 ? 15.869 -3.826 -17.460 1.00 92.94 426 GLU A C 1
ATOM 3098 O O . GLU A 1 426 ? 15.977 -4.735 -18.286 1.00 92.94 426 GLU A O 1
ATOM 3103 N N . PRO A 1 427 ? 16.935 -3.103 -17.090 1.00 92.56 427 PRO A N 1
ATOM 3104 C CA . PRO A 1 427 ? 18.282 -3.405 -17.549 1.00 92.56 427 PRO A CA 1
ATOM 3105 C C . PRO A 1 427 ? 18.761 -4.762 -17.017 1.00 92.56 427 PRO A C 1
ATOM 3107 O O . PRO A 1 427 ? 18.358 -5.212 -15.948 1.00 92.56 427 PRO A O 1
ATOM 3110 N N . SER A 1 428 ? 19.660 -5.398 -17.765 1.00 92.44 428 SER A N 1
ATOM 3111 C CA . SER A 1 428 ? 20.371 -6.616 -17.371 1.00 92.44 428 SER A CA 1
ATOM 3112 C C . SER A 1 428 ? 21.862 -6.391 -17.593 1.00 92.44 428 SER A C 1
ATOM 3114 O O . SER A 1 428 ? 22.341 -6.445 -18.728 1.00 92.44 428 SER A O 1
ATOM 3116 N N . SER A 1 429 ? 22.627 -6.134 -16.527 1.00 87.81 429 SER A N 1
ATOM 3117 C CA . SER A 1 429 ? 24.076 -5.893 -16.638 1.00 87.81 429 SER A CA 1
ATOM 3118 C C . SER A 1 429 ? 24.819 -7.105 -17.197 1.00 87.81 429 SER A C 1
ATOM 3120 O O . SER A 1 429 ? 25.803 -6.961 -17.923 1.00 87.81 429 SER A O 1
ATOM 3122 N N . THR A 1 430 ? 24.319 -8.311 -16.912 1.00 89.12 430 THR A N 1
ATOM 3123 C CA . THR A 1 430 ? 24.891 -9.564 -17.421 1.00 89.12 430 THR A CA 1
ATOM 3124 C C . THR A 1 430 ? 24.768 -9.644 -18.938 1.00 89.12 430 THR A C 1
ATOM 3126 O O . THR A 1 430 ? 25.735 -9.983 -19.622 1.00 89.12 430 THR A O 1
ATOM 3129 N N . GLU A 1 431 ? 23.600 -9.305 -19.481 1.00 89.12 431 GLU A N 1
ATOM 3130 C CA . GLU A 1 431 ? 23.404 -9.280 -20.927 1.00 89.12 431 GLU A CA 1
ATOM 3131 C C . GLU A 1 431 ? 24.141 -8.109 -21.566 1.00 89.12 431 GLU A C 1
ATOM 3133 O O . GLU A 1 431 ? 24.845 -8.305 -22.559 1.00 89.12 431 GLU A O 1
ATOM 3138 N N . ALA A 1 432 ? 24.057 -6.924 -20.957 1.00 85.00 432 ALA A N 1
ATOM 3139 C CA . ALA A 1 432 ? 24.665 -5.693 -21.448 1.00 85.00 432 ALA A CA 1
ATOM 3140 C C . ALA A 1 432 ? 26.195 -5.803 -21.548 1.00 85.00 432 ALA A C 1
ATOM 3142 O O . ALA A 1 432 ? 26.791 -5.271 -22.482 1.00 85.00 432 ALA A O 1
ATOM 3143 N N . ALA A 1 433 ? 26.839 -6.556 -20.650 1.00 81.31 433 ALA A N 1
ATOM 3144 C CA . ALA A 1 433 ? 28.277 -6.824 -20.703 1.00 81.31 433 ALA A CA 1
ATOM 3145 C C . ALA A 1 433 ? 28.704 -7.666 -21.922 1.00 81.31 433 ALA A C 1
ATOM 3147 O O . ALA A 1 433 ? 29.877 -7.658 -22.304 1.00 81.31 433 ALA A O 1
ATOM 3148 N N . SER A 1 434 ? 27.776 -8.409 -22.531 1.00 77.62 434 SER A N 1
ATOM 3149 C CA . SER A 1 434 ? 28.052 -9.328 -23.642 1.00 77.62 434 SER A CA 1
ATOM 3150 C C . SER A 1 434 ? 27.751 -8.747 -25.028 1.00 77.62 434 SER A C 1
ATOM 3152 O O . SER A 1 434 ? 28.050 -9.384 -26.042 1.00 77.62 434 SER A O 1
ATOM 3154 N N . VAL A 1 435 ? 27.201 -7.532 -25.088 1.00 78.81 435 VAL A N 1
ATOM 3155 C CA . VAL A 1 435 ? 26.696 -6.903 -26.315 1.00 78.81 435 VAL A CA 1
ATOM 3156 C C . VAL A 1 435 ? 27.182 -5.461 -26.438 1.00 78.81 435 VAL A C 1
ATOM 3158 O O . VAL A 1 435 ? 27.300 -4.727 -25.465 1.00 78.81 435 VAL A O 1
ATOM 3161 N N . THR A 1 436 ? 27.482 -5.027 -27.662 1.00 80.50 436 THR A N 1
ATOM 3162 C CA . THR A 1 436 ? 27.701 -3.602 -27.945 1.00 80.50 436 THR A CA 1
ATOM 3163 C C . THR A 1 436 ? 26.379 -3.005 -28.390 1.00 80.50 436 THR A C 1
ATOM 3165 O O . THR A 1 436 ? 25.912 -3.306 -29.487 1.00 80.50 436 THR A O 1
ATOM 3168 N N . LEU A 1 437 ? 25.779 -2.180 -27.537 1.00 82.06 437 LEU A N 1
ATOM 3169 C CA . LEU A 1 437 ? 24.521 -1.512 -27.841 1.00 82.06 437 LEU A CA 1
ATOM 3170 C C . LEU A 1 437 ? 24.760 -0.336 -28.792 1.00 82.06 437 LEU A C 1
ATOM 3172 O O . LEU A 1 437 ? 25.724 0.419 -28.657 1.00 82.06 437 LEU A O 1
ATOM 3176 N N . SER A 1 438 ? 23.877 -0.196 -29.775 1.00 85.38 438 SER A N 1
ATOM 3177 C CA . SER A 1 438 ? 23.840 0.935 -30.699 1.00 85.38 438 SER A CA 1
ATOM 3178 C C . SER A 1 438 ? 22.501 1.638 -30.579 1.00 85.38 438 SER A C 1
ATOM 3180 O O . SER A 1 438 ? 21.488 0.972 -30.402 1.00 85.38 438 SER A O 1
ATOM 3182 N N . LEU A 1 439 ? 22.495 2.964 -30.724 1.00 90.19 439 LEU A N 1
ATOM 3183 C CA . LEU A 1 439 ? 21.253 3.720 -30.843 1.00 90.19 439 LEU A CA 1
ATOM 3184 C C . LEU A 1 439 ? 20.762 3.752 -32.308 1.00 90.19 439 LEU A C 1
ATOM 3186 O O . LEU A 1 439 ? 21.593 3.887 -33.215 1.00 90.19 439 LEU A O 1
ATOM 3190 N N . PRO A 1 440 ? 19.439 3.687 -32.547 1.00 94.31 440 PRO A N 1
ATOM 3191 C CA . PRO A 1 440 ? 18.394 3.524 -31.534 1.00 94.31 440 PRO A CA 1
ATOM 3192 C C . PRO A 1 440 ? 18.437 2.134 -30.880 1.00 94.31 440 PRO A C 1
ATOM 3194 O O . PRO A 1 440 ? 18.751 1.153 -31.548 1.00 94.31 440 PRO A O 1
ATOM 3197 N N . LEU A 1 441 ? 18.139 2.064 -29.580 1.00 94.31 441 LEU A N 1
ATOM 3198 C CA . LEU A 1 441 ? 17.971 0.787 -28.892 1.00 94.31 441 LEU A CA 1
ATOM 3199 C C . LEU A 1 441 ? 16.684 0.147 -29.417 1.00 94.31 441 LEU A C 1
ATOM 3201 O O . LEU A 1 441 ? 15.611 0.747 -29.344 1.00 94.31 441 LEU A O 1
ATOM 3205 N N . GLU A 1 442 ? 16.811 -1.055 -29.961 1.00 95.75 442 GLU A N 1
ATOM 3206 C CA . GLU A 1 442 ? 15.714 -1.816 -30.547 1.00 95.75 442 GLU A CA 1
ATOM 3207 C C . GLU A 1 442 ? 15.366 -2.995 -29.639 1.00 95.75 442 GLU A C 1
ATOM 3209 O O . GLU A 1 442 ? 16.225 -3.826 -29.345 1.00 95.75 442 GLU A O 1
ATOM 3214 N N . LEU A 1 443 ? 14.111 -3.047 -29.188 1.00 97.00 443 LEU A N 1
ATOM 3215 C CA . LEU A 1 443 ? 13.563 -4.159 -28.414 1.00 97.00 443 LEU A CA 1
ATOM 3216 C C . LEU A 1 443 ? 12.536 -4.904 -29.265 1.00 97.00 443 LEU A C 1
ATOM 3218 O O . LEU A 1 443 ? 11.616 -4.292 -29.814 1.00 97.00 443 LEU A O 1
ATOM 3222 N N . ASP A 1 444 ? 12.671 -6.219 -29.354 1.00 98.06 444 ASP A N 1
ATOM 3223 C CA . ASP A 1 444 ? 11.718 -7.088 -30.027 1.00 98.06 444 ASP A CA 1
ATOM 3224 C C . ASP A 1 444 ? 10.405 -7.123 -29.241 1.00 98.06 444 ASP A C 1
ATOM 3226 O O . ASP A 1 444 ? 10.378 -7.376 -28.038 1.00 98.06 444 ASP A O 1
ATOM 3230 N N . VAL A 1 445 ? 9.292 -6.900 -29.935 1.00 98.44 445 VAL A N 1
ATOM 3231 C CA . VAL A 1 445 ? 7.932 -7.001 -29.398 1.00 98.44 445 VAL A CA 1
ATOM 3232 C C . VAL A 1 445 ? 7.239 -8.158 -30.100 1.00 98.44 445 VAL A C 1
ATOM 3234 O O . VAL A 1 445 ? 6.897 -8.079 -31.283 1.00 98.44 445 VAL A O 1
ATOM 3237 N N . VAL A 1 446 ? 7.026 -9.249 -29.370 1.00 98.12 446 VAL A N 1
ATOM 3238 C CA . VAL A 1 446 ? 6.520 -10.513 -29.908 1.00 98.12 446 VAL A CA 1
ATOM 3239 C C . VAL A 1 446 ? 5.179 -10.859 -29.269 1.00 98.12 446 VAL A C 1
ATOM 3241 O O . VAL A 1 446 ? 5.078 -11.090 -28.067 1.00 98.12 446 VAL A O 1
ATOM 3244 N N . GLY A 1 447 ? 4.135 -10.937 -30.091 1.00 96.81 447 GLY A N 1
ATOM 3245 C CA . GLY A 1 447 ? 2.812 -11.412 -29.703 1.00 96.81 447 GLY A CA 1
ATOM 3246 C C . GLY A 1 447 ? 2.653 -12.909 -29.968 1.00 96.81 447 GLY A C 1
ATOM 3247 O O . GLY A 1 447 ? 2.880 -13.387 -31.083 1.00 96.81 447 GLY A O 1
ATOM 3248 N N . THR A 1 448 ? 2.216 -13.660 -28.961 1.00 95.50 448 THR A N 1
ATOM 3249 C CA . THR A 1 448 ? 1.958 -15.104 -29.036 1.00 95.50 448 THR A CA 1
ATOM 3250 C C . THR A 1 448 ? 0.620 -15.468 -28.402 1.00 95.50 448 THR A C 1
ATOM 3252 O O . THR A 1 448 ? 0.095 -14.771 -27.534 1.00 95.50 448 THR A O 1
ATOM 3255 N N . TRP A 1 449 ? 0.064 -16.602 -28.826 1.00 90.69 449 TRP A N 1
ATOM 3256 C CA . TRP A 1 449 ? -1.160 -17.147 -28.249 1.00 90.69 449 TRP A CA 1
ATOM 3257 C C . TRP A 1 449 ? -0.825 -18.268 -27.266 1.00 90.69 449 TRP A C 1
ATOM 3259 O O . TRP A 1 449 ? -0.242 -19.274 -27.684 1.00 90.69 449 TRP A O 1
ATOM 3269 N N . PRO A 1 450 ? -1.213 -18.156 -25.983 1.00 82.88 450 PRO A N 1
ATOM 3270 C CA . PRO A 1 450 ? -1.031 -19.241 -25.027 1.00 82.88 450 PRO A CA 1
ATOM 3271 C C . PRO A 1 450 ? -1.590 -20.567 -25.565 1.00 82.88 450 PRO A C 1
ATOM 3273 O O . PRO A 1 450 ? -2.719 -20.639 -26.047 1.00 82.88 450 PRO A O 1
ATOM 3276 N N . GLY A 1 451 ? -0.782 -21.629 -25.516 1.00 81.38 451 GLY A N 1
ATOM 3277 C CA . GLY A 1 451 ? -1.178 -22.959 -25.991 1.00 81.38 451 GLY A CA 1
ATOM 3278 C C . GLY A 1 451 ? -1.157 -23.159 -27.514 1.00 81.38 451 GLY A C 1
ATOM 3279 O O . GLY A 1 451 ? -1.480 -24.255 -27.973 1.00 81.38 451 GLY A O 1
ATOM 3280 N N . ARG A 1 452 ? -0.747 -22.161 -28.310 1.00 83.25 452 ARG A N 1
ATOM 3281 C CA . ARG A 1 452 ? -0.470 -22.320 -29.747 1.00 83.25 452 ARG A CA 1
ATOM 3282 C C . ARG A 1 452 ? 1.016 -22.119 -30.017 1.00 83.25 452 ARG A C 1
ATOM 3284 O O . ARG A 1 452 ? 1.631 -21.193 -29.506 1.00 83.25 452 ARG A O 1
ATOM 3291 N N . ALA A 1 453 ? 1.592 -22.992 -30.837 1.00 84.25 453 ALA A N 1
ATOM 3292 C CA . ALA A 1 453 ? 2.957 -22.807 -31.307 1.00 84.25 453 ALA A CA 1
ATOM 3293 C C . ALA A 1 453 ? 3.009 -21.692 -32.363 1.00 84.25 453 ALA A C 1
ATOM 3295 O O . ALA A 1 453 ? 2.141 -21.628 -33.234 1.00 84.25 453 ALA A O 1
ATOM 3296 N N . GLY A 1 454 ? 4.062 -20.877 -32.316 1.00 88.19 454 GLY A N 1
ATOM 3297 C CA . GLY A 1 454 ? 4.342 -19.843 -33.311 1.00 88.19 454 GLY A CA 1
ATOM 3298 C C . GLY A 1 454 ? 4.123 -18.415 -32.813 1.00 88.19 454 GLY A C 1
ATOM 3299 O O . GLY A 1 454 ? 3.583 -18.175 -31.735 1.00 88.19 454 GLY A O 1
ATOM 3300 N N . VAL A 1 455 ? 4.579 -17.474 -33.635 1.00 92.94 455 VAL A N 1
ATOM 3301 C CA . VAL A 1 455 ? 4.469 -16.031 -33.412 1.00 92.94 455 VAL A CA 1
ATOM 3302 C C . VAL A 1 455 ? 3.248 -15.517 -34.167 1.00 92.94 455 VAL A C 1
ATOM 3304 O O . VAL A 1 455 ? 3.121 -15.763 -35.365 1.00 92.94 455 VAL A O 1
ATOM 3307 N N . ALA A 1 456 ? 2.344 -14.831 -33.466 1.00 94.25 456 ALA A N 1
ATOM 3308 C CA . ALA A 1 456 ? 1.173 -14.201 -34.074 1.00 94.25 456 ALA A CA 1
ATOM 3309 C C . ALA A 1 456 ? 1.543 -12.863 -34.727 1.00 94.25 456 ALA A C 1
ATOM 3311 O O . ALA A 1 456 ? 1.037 -12.532 -35.796 1.00 94.25 456 ALA A O 1
ATOM 3312 N N . ILE A 1 457 ? 2.451 -12.121 -34.093 1.00 96.81 457 ILE A N 1
ATOM 3313 C CA . ILE A 1 457 ? 2.996 -10.862 -34.597 1.00 96.81 457 ILE A CA 1
ATOM 3314 C C . ILE A 1 457 ? 4.385 -10.617 -34.003 1.00 96.81 457 ILE A C 1
ATOM 3316 O O . ILE A 1 457 ? 4.632 -10.968 -32.853 1.00 96.81 457 ILE A O 1
ATOM 3320 N N . ALA A 1 458 ? 5.283 -10.024 -34.784 1.00 97.06 458 ALA A N 1
ATOM 3321 C CA . ALA A 1 458 ? 6.571 -9.529 -34.314 1.00 97.06 458 ALA A CA 1
ATOM 3322 C C . ALA A 1 458 ? 6.819 -8.144 -34.908 1.00 97.06 458 ALA A C 1
ATOM 3324 O O . ALA A 1 458 ? 6.568 -7.916 -36.094 1.00 97.06 458 ALA A O 1
ATOM 3325 N N . THR A 1 459 ? 7.296 -7.231 -34.079 1.00 97.56 459 THR A N 1
ATOM 3326 C CA . THR A 1 459 ? 7.702 -5.876 -34.453 1.00 97.56 459 THR A CA 1
ATOM 3327 C C . THR A 1 459 ? 8.804 -5.417 -33.499 1.00 97.56 459 THR A C 1
ATOM 3329 O O . THR A 1 459 ? 9.240 -6.191 -32.652 1.00 97.56 459 THR A O 1
ATOM 3332 N N . VAL A 1 460 ? 9.263 -4.179 -33.634 1.00 97.75 460 VAL A N 1
ATOM 3333 C CA . VAL A 1 460 ? 10.342 -3.613 -32.822 1.00 97.75 460 VAL A CA 1
ATOM 3334 C C . VAL A 1 460 ? 9.875 -2.308 -32.182 1.00 97.75 460 VAL A C 1
ATOM 3336 O O . VAL A 1 460 ? 9.282 -1.457 -32.847 1.00 97.75 460 VAL A O 1
ATOM 3339 N N . ALA A 1 461 ? 10.158 -2.140 -30.893 1.00 97.69 461 ALA A N 1
ATOM 3340 C CA . ALA A 1 461 ? 10.123 -0.858 -30.205 1.00 97.69 461 ALA A CA 1
ATOM 3341 C C . ALA A 1 461 ? 11.486 -0.173 -30.359 1.00 97.69 461 ALA A C 1
ATOM 3343 O O . ALA A 1 461 ? 12.517 -0.784 -30.093 1.00 97.69 461 ALA A O 1
ATOM 3344 N N . SER A 1 462 ? 11.496 1.090 -30.786 1.00 97.25 462 SER A N 1
ATOM 3345 C CA . SER A 1 462 ? 12.727 1.838 -31.059 1.00 97.25 462 SER A CA 1
ATOM 3346 C C . SER A 1 462 ? 12.867 3.016 -30.101 1.00 97.25 462 SER A C 1
ATOM 3348 O O . SER A 1 462 ? 11.982 3.871 -30.027 1.00 97.25 462 SER A O 1
ATOM 3350 N N . PHE A 1 463 ? 13.993 3.080 -29.395 1.00 96.69 463 PHE A N 1
ATOM 3351 C CA . PHE A 1 463 ? 14.326 4.154 -28.467 1.00 96.69 463 PHE A CA 1
ATOM 3352 C C . PHE A 1 463 ? 15.514 4.957 -29.014 1.00 96.69 463 PHE A C 1
ATOM 3354 O O . PHE A 1 463 ? 16.626 4.436 -29.102 1.00 96.69 463 PHE A O 1
ATOM 3361 N N . PRO A 1 464 ? 15.327 6.235 -29.395 1.00 95.12 464 PRO A N 1
ATOM 3362 C CA . PRO A 1 464 ? 16.388 7.039 -30.008 1.00 95.12 464 PRO A CA 1
ATOM 3363 C C . PRO A 1 464 ? 17.488 7.458 -29.022 1.00 95.12 464 PRO A C 1
ATOM 3365 O O . PRO A 1 464 ? 18.546 7.918 -29.448 1.00 95.12 464 PRO A O 1
ATOM 3368 N N . ALA A 1 465 ? 17.233 7.316 -27.723 1.00 93.00 465 ALA A N 1
ATOM 3369 C CA . ALA A 1 465 ? 18.156 7.585 -26.633 1.00 93.00 465 ALA A CA 1
ATOM 3370 C C . ALA A 1 465 ? 17.979 6.514 -25.551 1.00 93.00 465 ALA A C 1
ATOM 3372 O O . ALA A 1 465 ? 16.920 5.886 -25.472 1.00 93.00 465 ALA A O 1
ATOM 3373 N N . LEU A 1 466 ? 19.011 6.324 -24.730 1.00 92.75 466 LEU A N 1
ATOM 3374 C CA . LEU A 1 466 ? 18.917 5.451 -23.567 1.00 92.75 466 LEU A CA 1
ATOM 3375 C C . LEU A 1 466 ? 17.998 6.084 -22.508 1.00 92.75 466 LEU A C 1
ATOM 3377 O O . LEU A 1 466 ? 17.877 7.308 -22.425 1.00 92.75 466 LEU A O 1
ATOM 3381 N N . ALA A 1 467 ? 17.342 5.252 -21.706 1.00 91.69 467 ALA A N 1
ATOM 3382 C CA . ALA A 1 467 ? 16.539 5.700 -20.579 1.00 91.69 467 ALA A CA 1
ATOM 3383 C C . ALA A 1 467 ? 17.439 6.341 -19.517 1.00 91.69 467 ALA A C 1
ATOM 3385 O O . ALA A 1 467 ? 18.463 5.774 -19.140 1.00 91.69 467 ALA A O 1
ATOM 3386 N N . VAL A 1 468 ? 17.051 7.524 -19.045 1.00 88.88 468 VAL A N 1
ATOM 3387 C CA . VAL A 1 468 ? 17.844 8.312 -18.096 1.00 88.88 468 VAL A CA 1
ATOM 3388 C C . VAL A 1 468 ? 17.692 7.733 -16.692 1.00 88.88 468 VAL A C 1
ATOM 3390 O O . VAL A 1 468 ? 16.574 7.462 -16.250 1.00 88.88 468 VAL A O 1
ATOM 3393 N N . LEU A 1 469 ? 18.810 7.541 -15.989 1.00 82.31 469 LEU A N 1
ATOM 3394 C CA . LEU A 1 469 ? 18.798 7.222 -14.561 1.00 82.31 469 LEU A CA 1
ATOM 3395 C C . LEU A 1 469 ? 18.035 8.310 -13.793 1.00 82.31 469 LEU A C 1
ATOM 3397 O O . LEU A 1 469 ? 18.182 9.491 -14.091 1.00 82.31 469 LEU A O 1
ATOM 3401 N N . GLU A 1 470 ? 17.256 7.924 -12.782 1.00 70.12 470 GLU A N 1
ATOM 3402 C CA . GLU A 1 470 ? 16.490 8.854 -11.924 1.00 70.12 470 GLU A CA 1
ATOM 3403 C C . GLU A 1 470 ? 15.331 9.593 -12.624 1.00 70.12 470 GLU A C 1
ATOM 3405 O O . GLU A 1 470 ? 14.672 10.435 -12.012 1.00 70.12 470 GLU A O 1
ATOM 3410 N N . ALA A 1 471 ? 15.055 9.293 -13.895 1.00 75.06 471 ALA A N 1
ATOM 3411 C CA . ALA A 1 471 ? 13.927 9.850 -14.630 1.00 75.06 471 ALA A CA 1
ATOM 3412 C C . ALA A 1 471 ? 12.782 8.835 -14.763 1.00 75.06 471 ALA A C 1
ATOM 3414 O O . ALA A 1 471 ? 12.921 7.645 -14.483 1.00 75.06 471 ALA A O 1
ATOM 3415 N N . GLY A 1 472 ? 11.630 9.313 -15.243 1.00 73.00 472 GLY A N 1
ATOM 3416 C CA . GLY A 1 472 ? 10.564 8.419 -15.692 1.00 73.00 472 GLY A CA 1
ATOM 3417 C C . GLY A 1 472 ? 11.038 7.496 -16.827 1.00 73.00 472 GLY A C 1
ATOM 3418 O O . GLY A 1 472 ? 12.010 7.816 -17.518 1.00 73.00 472 GLY A O 1
ATOM 3419 N N . PRO A 1 473 ? 10.347 6.365 -17.054 1.00 86.06 473 PRO A N 1
ATOM 3420 C CA . PRO A 1 473 ? 10.751 5.403 -18.070 1.00 86.06 473 PRO A CA 1
ATOM 3421 C C . PRO A 1 473 ? 10.793 6.051 -19.456 1.00 86.06 473 PRO A C 1
ATOM 3423 O O . PRO A 1 473 ? 9.912 6.842 -19.808 1.00 86.06 473 PRO A O 1
ATOM 3426 N N . ALA A 1 474 ? 11.763 5.662 -20.284 1.00 92.00 474 ALA A N 1
ATOM 3427 C CA . ALA A 1 474 ? 11.689 5.957 -21.710 1.00 92.00 474 ALA A CA 1
ATOM 3428 C C . ALA A 1 474 ? 10.501 5.185 -22.294 1.00 92.00 474 ALA A C 1
ATOM 3430 O O . ALA A 1 474 ? 10.348 3.998 -22.020 1.00 92.00 474 ALA A O 1
ATOM 3431 N N . VAL A 1 475 ? 9.642 5.837 -23.080 1.00 94.88 475 VAL A N 1
ATOM 3432 C CA . VAL A 1 475 ? 8.403 5.218 -23.581 1.00 94.88 475 VAL A CA 1
ATOM 3433 C C . VAL A 1 475 ? 8.436 5.079 -25.099 1.00 94.88 475 VAL A C 1
ATOM 3435 O O . VAL A 1 475 ? 8.699 6.054 -25.802 1.00 94.88 475 VAL A O 1
ATOM 3438 N N . ALA A 1 476 ? 8.104 3.888 -25.593 1.00 97.31 476 ALA A N 1
ATOM 3439 C CA . ALA A 1 476 ? 7.805 3.621 -26.995 1.00 97.31 476 ALA A CA 1
ATOM 3440 C C . ALA A 1 476 ? 6.356 3.134 -27.139 1.00 97.31 476 ALA A C 1
ATOM 3442 O O . ALA A 1 476 ? 5.898 2.264 -26.392 1.00 97.31 476 ALA A O 1
ATOM 3443 N N . GLU A 1 477 ? 5.635 3.697 -28.110 1.00 97.56 477 GLU A N 1
ATOM 3444 C CA . GLU A 1 477 ? 4.278 3.269 -28.453 1.00 97.56 477 GLU A CA 1
ATOM 3445 C C . GLU A 1 477 ? 4.309 2.351 -29.674 1.00 97.56 477 GLU A C 1
ATOM 3447 O O . GLU A 1 477 ? 4.821 2.721 -30.731 1.00 97.56 477 GLU A O 1
ATOM 3452 N N . VAL A 1 478 ? 3.787 1.137 -29.509 1.00 97.88 478 VAL A N 1
ATOM 3453 C CA . VAL A 1 478 ? 3.831 0.073 -30.512 1.00 97.88 478 VAL A CA 1
ATOM 3454 C C . VAL A 1 478 ? 2.464 -0.596 -30.595 1.00 97.88 478 VAL A C 1
ATOM 3456 O O . VAL A 1 478 ? 2.119 -1.460 -29.791 1.00 97.88 478 VAL A O 1
ATOM 3459 N N . ASP A 1 479 ? 1.6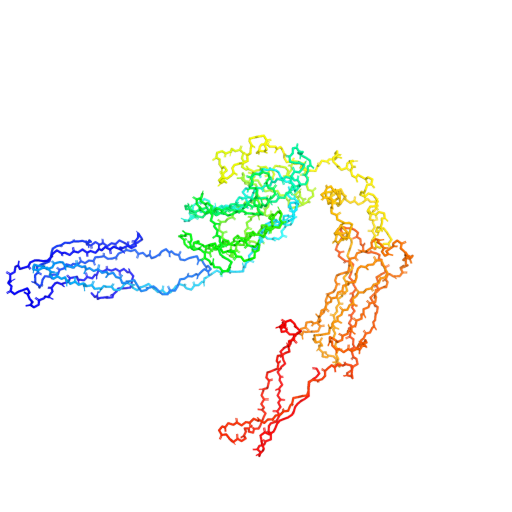75 -0.228 -31.597 1.00 97.69 479 ASP A N 1
ATOM 3460 C CA . ASP A 1 479 ? 0.418 -0.921 -31.873 1.00 97.69 479 ASP A CA 1
ATOM 3461 C C . ASP A 1 479 ? 0.671 -2.233 -32.622 1.00 97.69 479 ASP A C 1
ATOM 3463 O O . ASP A 1 479 ? 1.489 -2.313 -33.543 1.00 97.69 479 ASP A O 1
ATOM 3467 N N . LEU A 1 480 ? -0.055 -3.278 -32.228 1.00 97.69 480 LEU A N 1
ATOM 3468 C CA . LEU A 1 480 ? 0.079 -4.619 -32.786 1.00 97.69 480 LEU A CA 1
ATOM 3469 C C . LEU A 1 480 ? -1.121 -4.899 -33.690 1.00 97.69 480 LEU A C 1
ATOM 3471 O O . LEU A 1 480 ? -2.209 -5.196 -33.208 1.00 97.69 480 LEU A O 1
ATOM 3475 N N . VAL A 1 481 ? -0.939 -4.806 -35.007 1.00 96.69 481 VAL A N 1
ATOM 3476 C CA . VAL A 1 481 ? -2.005 -5.088 -35.985 1.00 96.69 481 VAL A CA 1
ATOM 3477 C C . VAL A 1 481 ? -1.909 -6.542 -36.441 1.00 96.69 481 VAL A C 1
ATOM 3479 O O . VAL A 1 481 ? -1.086 -6.883 -37.290 1.00 96.69 481 VAL A O 1
ATOM 3482 N N . LEU A 1 482 ? -2.733 -7.407 -35.854 1.00 95.44 482 LEU A N 1
ATOM 3483 C CA . LEU A 1 482 ? -2.729 -8.843 -36.109 1.00 95.44 482 LEU A CA 1
ATOM 3484 C C . LEU A 1 482 ? -3.396 -9.192 -37.440 1.00 95.44 482 LEU A C 1
ATOM 3486 O O . LEU A 1 482 ? -4.419 -8.624 -37.822 1.00 95.44 482 LEU A O 1
ATOM 3490 N N . ASP A 1 483 ? -2.854 -10.212 -38.106 1.00 91.75 483 ASP A N 1
ATOM 3491 C CA . ASP A 1 483 ? -3.538 -10.861 -39.219 1.00 91.75 483 ASP A CA 1
ATOM 3492 C C . ASP A 1 483 ? -4.758 -11.626 -38.686 1.00 91.75 483 ASP A C 1
ATOM 3494 O O . ASP A 1 483 ? -4.638 -12.417 -37.744 1.00 91.75 483 ASP A O 1
ATOM 3498 N N . ALA A 1 484 ? -5.928 -11.426 -39.297 1.00 87.56 484 ALA A N 1
ATOM 3499 C CA . ALA A 1 484 ? -7.174 -12.061 -38.871 1.00 87.56 484 ALA A CA 1
ATOM 3500 C C . ALA A 1 484 ? -7.108 -13.598 -38.835 1.00 87.56 484 ALA A C 1
ATOM 3502 O O . ALA A 1 484 ? -7.799 -14.226 -38.035 1.00 87.56 484 ALA A O 1
ATOM 3503 N N . SER A 1 485 ? -6.253 -14.222 -39.651 1.00 87.38 485 SER A N 1
ATOM 3504 C CA . SER A 1 485 ? -6.027 -15.672 -39.634 1.00 87.38 485 SER A CA 1
ATOM 3505 C C . SER A 1 485 ? -5.210 -16.158 -38.432 1.00 87.38 485 SER A C 1
ATOM 3507 O O . SER A 1 485 ? -5.270 -17.341 -38.092 1.00 87.38 485 SER A O 1
ATOM 3509 N N . SER A 1 486 ? -4.468 -15.265 -37.770 1.00 86.31 486 SER A N 1
ATOM 3510 C CA . SER A 1 486 ? -3.675 -15.586 -36.579 1.00 86.31 486 SER A CA 1
ATOM 3511 C C . SER A 1 486 ? -4.507 -15.586 -35.293 1.00 86.31 486 SER A C 1
ATOM 3513 O O . SER A 1 486 ? -4.138 -16.258 -34.327 1.00 86.31 486 SER A O 1
ATOM 3515 N N . VAL A 1 487 ? -5.636 -14.869 -35.277 1.00 87.94 487 VAL A N 1
ATOM 3516 C CA . VAL A 1 487 ? -6.465 -14.679 -34.083 1.00 87.94 487 VAL A CA 1
ATOM 3517 C C . VAL A 1 487 ? -7.285 -15.947 -33.783 1.00 87.94 487 VAL A C 1
ATOM 3519 O O . VAL A 1 487 ? -7.907 -16.521 -34.682 1.00 87.94 487 VAL A O 1
ATOM 3522 N N . PRO A 1 488 ? -7.277 -16.462 -32.540 1.00 84.50 488 PRO A N 1
ATOM 3523 C CA . PRO A 1 488 ? -8.132 -17.555 -32.120 1.00 84.50 488 PRO A CA 1
ATOM 3524 C C . PRO A 1 488 ? -9.605 -17.213 -32.286 1.00 84.50 488 PRO A C 1
ATOM 3526 O O . PRO A 1 488 ? -10.123 -16.323 -31.638 1.00 84.50 488 PRO A O 1
ATOM 3529 N N . VAL A 1 489 ? -10.299 -17.988 -33.111 1.00 82.50 489 VAL A N 1
ATOM 3530 C CA . VAL A 1 489 ? -11.724 -17.787 -33.340 1.00 82.50 489 VAL A CA 1
ATOM 3531 C C . VAL A 1 489 ? -12.542 -18.745 -32.474 1.00 82.50 489 VAL A C 1
ATOM 3533 O O . VAL A 1 489 ? -12.380 -19.967 -32.542 1.00 82.50 489 VAL A O 1
ATOM 3536 N N . LEU A 1 490 ? -13.466 -18.198 -31.688 1.00 82.19 490 LEU A N 1
ATOM 3537 C CA . LEU A 1 490 ? -14.535 -18.943 -31.043 1.00 82.19 490 LEU A CA 1
ATOM 3538 C C . LEU A 1 490 ? -15.632 -19.258 -32.060 1.00 82.19 490 LEU A C 1
ATOM 3540 O O . LEU A 1 490 ? -16.347 -18.371 -32.532 1.00 82.19 490 LEU A O 1
ATOM 3544 N N . HIS A 1 491 ? -15.821 -20.547 -32.320 1.00 88.25 491 HIS A N 1
ATOM 3545 C CA . HIS A 1 491 ? -17.012 -21.065 -32.978 1.00 88.25 491 HIS A CA 1
ATOM 3546 C C . HIS A 1 491 ? -17.937 -21.674 -31.928 1.00 88.25 491 HIS A C 1
ATOM 3548 O O . HIS A 1 491 ? -17.630 -22.714 -31.346 1.00 88.25 491 HIS A O 1
ATOM 3554 N N . ALA A 1 492 ? -19.080 -21.038 -31.695 1.00 89.00 492 ALA A N 1
ATOM 3555 C CA . ALA A 1 492 ? -20.102 -21.551 -30.796 1.00 89.00 492 ALA A CA 1
ATOM 3556 C C . ALA A 1 492 ? -21.319 -21.976 -31.607 1.00 89.00 492 ALA A C 1
ATOM 3558 O O . ALA A 1 492 ? -21.817 -21.224 -32.442 1.00 89.00 492 ALA A O 1
ATOM 3559 N N . SER A 1 493 ? -21.822 -23.177 -31.346 1.00 93.31 493 SER A N 1
ATOM 3560 C CA . SER A 1 493 ? -23.089 -23.643 -31.900 1.00 93.31 493 SER A CA 1
ATOM 3561 C C . SER A 1 493 ? -23.826 -24.489 -30.877 1.00 93.31 493 SER A C 1
ATOM 3563 O O . SER A 1 493 ? -23.217 -25.074 -29.981 1.00 93.31 493 SER A O 1
ATOM 3565 N N . GLY A 1 494 ? -25.146 -24.524 -30.983 1.00 93.88 494 GLY A N 1
ATOM 3566 C CA . GLY A 1 494 ? -25.971 -25.252 -30.037 1.00 93.88 494 GLY A CA 1
ATOM 3567 C C . GLY A 1 494 ? -27.445 -25.132 -30.361 1.00 93.88 494 GLY A C 1
ATOM 3568 O O . GLY A 1 494 ? -27.829 -24.737 -31.462 1.00 93.88 494 GLY A O 1
ATOM 3569 N N . VAL A 1 495 ? -28.276 -25.485 -29.383 1.00 94.19 495 VAL A N 1
ATOM 3570 C CA . VAL A 1 495 ? -29.730 -25.430 -29.512 1.00 94.19 495 VAL A CA 1
ATOM 3571 C C . VAL A 1 495 ? -30.328 -24.745 -28.290 1.00 94.19 495 VAL A C 1
ATOM 3573 O O . VAL A 1 495 ? -30.061 -25.158 -27.164 1.00 94.19 495 VAL A O 1
ATOM 3576 N N . VAL A 1 496 ? -31.168 -23.731 -28.501 1.00 92.62 496 VAL A N 1
ATOM 3577 C CA . VAL A 1 496 ? -31.900 -23.040 -27.433 1.00 92.62 496 VAL A CA 1
ATOM 3578 C C . VAL A 1 496 ? -33.347 -23.522 -27.420 1.00 92.62 496 VAL A C 1
ATOM 3580 O O . VAL A 1 496 ? -34.104 -23.300 -28.369 1.00 92.62 496 VAL A O 1
ATOM 3583 N N . ARG A 1 497 ? -33.745 -24.168 -26.319 1.00 93.12 497 ARG A N 1
ATOM 3584 C CA . ARG A 1 497 ? -35.126 -24.604 -26.083 1.00 93.12 497 ARG A CA 1
ATOM 3585 C C . ARG A 1 497 ? -35.642 -24.122 -24.737 1.00 93.12 497 ARG A C 1
ATOM 3587 O O . ARG A 1 497 ? -34.890 -24.036 -23.771 1.00 93.12 497 ARG A O 1
ATOM 3594 N N . ARG A 1 498 ? -36.945 -23.865 -24.677 1.00 91.50 498 ARG A N 1
ATOM 3595 C CA . ARG A 1 498 ? -37.706 -23.642 -23.448 1.00 91.50 498 ARG A CA 1
ATOM 3596 C C . ARG A 1 498 ? -38.841 -24.652 -23.435 1.00 91.50 498 ARG A C 1
ATOM 3598 O O . ARG A 1 498 ? -39.610 -24.707 -24.389 1.00 91.50 498 ARG A O 1
ATOM 3605 N N . ASP A 1 499 ? -38.873 -25.496 -22.410 1.00 93.44 499 ASP A N 1
ATOM 3606 C CA . ASP A 1 499 ? -39.878 -26.556 -22.254 1.00 93.44 499 ASP A CA 1
ATOM 3607 C C . ASP A 1 499 ? -39.988 -27.481 -23.483 1.00 93.44 499 ASP A C 1
ATOM 3609 O O . ASP A 1 499 ? -41.066 -27.892 -23.900 1.00 93.44 499 ASP A O 1
ATOM 3613 N N . GLY A 1 500 ? -38.842 -27.785 -24.105 1.00 90.31 500 GLY A N 1
ATOM 3614 C CA . GLY A 1 500 ? -38.762 -28.632 -25.300 1.00 90.31 500 GLY A CA 1
ATOM 3615 C C . GLY A 1 500 ? -39.095 -27.933 -26.625 1.00 90.31 500 GLY A C 1
ATOM 3616 O O . GLY A 1 500 ? -38.900 -28.537 -27.677 1.00 90.31 500 GLY A O 1
ATOM 3617 N N . VAL A 1 501 ? -39.514 -26.665 -26.606 1.00 92.19 501 VAL A N 1
ATOM 3618 C CA . VAL A 1 501 ? -39.855 -25.875 -27.801 1.00 92.19 501 VAL A CA 1
ATOM 3619 C C . VAL A 1 501 ? -38.700 -24.943 -28.177 1.00 92.19 501 VAL A C 1
ATOM 3621 O O . VAL A 1 501 ? -38.058 -24.360 -27.301 1.00 92.19 501 VAL A O 1
ATOM 3624 N N . ALA A 1 502 ? -38.415 -24.812 -29.476 1.00 91.81 502 ALA A N 1
ATOM 3625 C CA . ALA A 1 502 ? -37.418 -23.876 -29.994 1.00 91.81 502 ALA A CA 1
ATOM 3626 C C . ALA A 1 502 ? -37.759 -22.427 -29.611 1.00 91.81 502 ALA A C 1
ATOM 3628 O O . ALA A 1 502 ? -38.924 -22.031 -29.577 1.00 91.81 502 ALA A O 1
ATOM 3629 N N . VAL A 1 503 ? -36.734 -21.634 -29.305 1.00 90.88 503 VAL A N 1
ATOM 3630 C CA . VAL A 1 503 ? -36.893 -20.240 -28.874 1.00 90.88 503 VAL A CA 1
ATOM 3631 C C . VAL A 1 503 ? -36.405 -19.310 -29.998 1.00 90.88 503 VAL A C 1
ATOM 3633 O O . VAL A 1 503 ? -35.223 -18.982 -30.023 1.00 90.88 503 VAL A O 1
ATOM 3636 N N . PRO A 1 504 ? -37.286 -18.872 -30.920 1.00 90.25 504 PRO A N 1
ATOM 3637 C CA . PRO A 1 504 ? -36.900 -18.216 -32.172 1.00 90.25 504 PRO A CA 1
ATOM 3638 C C . PRO A 1 504 ? -36.394 -16.781 -32.006 1.00 90.25 504 PRO A C 1
ATOM 3640 O O . PRO A 1 504 ? -36.805 -16.059 -31.089 1.00 90.25 504 PRO A O 1
ATOM 3643 N N . GLY A 1 505 ? -35.617 -16.330 -32.989 1.00 91.38 505 GLY A N 1
ATOM 3644 C CA . GLY A 1 505 ? -35.212 -14.934 -33.161 1.00 91.38 505 GLY A CA 1
ATOM 3645 C C . GLY A 1 505 ? -33.848 -14.616 -32.561 1.00 91.38 505 GLY A C 1
ATOM 3646 O O . GLY A 1 505 ? -33.129 -15.505 -32.106 1.00 91.38 505 GLY A O 1
ATOM 3647 N N . ASP A 1 506 ? -33.494 -13.336 -32.567 1.00 94.69 506 ASP A N 1
ATOM 3648 C CA . ASP A 1 506 ? -32.192 -12.875 -32.093 1.00 94.69 506 ASP A CA 1
ATOM 3649 C C . ASP A 1 506 ? -32.052 -13.085 -30.583 1.00 94.69 506 ASP A C 1
ATOM 3651 O O . ASP A 1 506 ? -32.929 -12.716 -29.788 1.00 94.69 506 ASP A O 1
ATOM 3655 N N . ARG A 1 507 ? -30.952 -13.717 -30.174 1.00 93.00 507 ARG A N 1
ATOM 3656 C CA . ARG A 1 507 ? -30.621 -13.962 -28.770 1.00 93.00 507 ARG A CA 1
ATOM 3657 C C . ARG A 1 507 ? -29.239 -13.437 -28.448 1.00 93.00 507 ARG A C 1
ATOM 3659 O O . ARG A 1 507 ? -28.307 -13.612 -29.225 1.00 93.00 507 ARG A O 1
ATOM 3666 N N . LEU A 1 508 ? -29.140 -12.798 -27.285 1.00 92.25 508 LEU A N 1
ATOM 3667 C CA . LEU A 1 508 ? -27.880 -12.352 -26.717 1.00 92.25 508 LEU A CA 1
ATOM 3668 C C . LEU A 1 508 ? -27.222 -13.518 -25.977 1.00 92.25 508 LEU A C 1
ATOM 3670 O O . LEU A 1 508 ? -27.793 -14.064 -25.035 1.00 92.25 508 LEU A O 1
ATOM 3674 N N . PHE A 1 509 ? -26.013 -13.853 -26.395 1.00 88.38 509 PHE A N 1
ATOM 3675 C CA . PHE A 1 509 ? -25.104 -14.765 -25.728 1.00 88.38 509 PHE A CA 1
ATOM 3676 C C . PHE A 1 509 ? -24.023 -13.934 -25.046 1.00 88.38 509 PHE A C 1
ATOM 3678 O O . PHE A 1 509 ? -23.388 -13.092 -25.685 1.00 88.38 509 PHE A O 1
ATOM 3685 N N . LEU A 1 510 ? -23.838 -14.168 -23.750 1.00 89.06 510 LEU A N 1
ATOM 3686 C CA . LEU A 1 510 ? -22.709 -13.639 -23.001 1.00 89.06 510 LEU A CA 1
ATOM 3687 C C . LEU A 1 510 ? -21.618 -14.702 -22.990 1.00 89.06 510 LEU A C 1
ATOM 3689 O O . LEU A 1 510 ? -21.860 -15.828 -22.554 1.00 89.06 510 LEU A O 1
ATOM 3693 N N . VAL A 1 511 ? -20.447 -14.362 -23.509 1.00 84.50 511 VAL A N 1
ATOM 3694 C CA . VAL A 1 511 ? -19.296 -15.259 -23.542 1.00 84.50 511 VAL A CA 1
ATOM 3695 C C . VAL A 1 511 ? -18.204 -14.650 -22.686 1.00 84.50 511 VAL A C 1
ATOM 3697 O O . VAL A 1 511 ? -17.715 -13.572 -23.004 1.00 84.50 511 VAL A O 1
ATOM 3700 N N . THR A 1 512 ? -17.799 -15.357 -21.638 1.00 82.19 512 THR A N 1
ATOM 3701 C CA . THR A 1 512 ? -16.653 -14.969 -20.815 1.00 82.19 512 THR A CA 1
ATOM 3702 C C . THR A 1 512 ? -15.471 -15.868 -21.155 1.00 82.19 512 THR A C 1
ATOM 3704 O O . THR A 1 512 ? -15.586 -17.094 -21.088 1.00 82.19 512 THR A O 1
ATOM 3707 N N . ALA A 1 513 ? -14.353 -15.269 -21.552 1.00 77.62 513 ALA A N 1
ATOM 3708 C CA . ALA A 1 513 ? -13.091 -15.966 -21.760 1.00 77.62 513 ALA A CA 1
ATOM 3709 C C . ALA A 1 513 ? -12.258 -15.908 -20.478 1.00 77.62 513 ALA A C 1
ATOM 3711 O O . ALA A 1 513 ? -12.247 -14.881 -19.803 1.00 77.62 513 ALA A O 1
ATOM 3712 N N . PHE A 1 514 ? -11.546 -16.989 -20.170 1.00 75.94 514 PHE A N 1
ATOM 3713 C CA . PHE A 1 514 ? -10.653 -17.080 -19.017 1.00 75.94 514 PHE A CA 1
ATOM 3714 C C . PHE A 1 514 ? -9.266 -17.532 -19.465 1.00 75.94 514 PHE A C 1
ATOM 3716 O O . PHE A 1 514 ? -9.142 -18.267 -20.449 1.00 75.94 514 PHE A O 1
ATOM 3723 N N . ASP A 1 515 ? -8.233 -17.114 -18.742 1.00 67.81 515 ASP A N 1
ATOM 3724 C CA . ASP A 1 515 ? -6.888 -17.650 -18.914 1.00 67.81 515 ASP A CA 1
ATOM 3725 C C . ASP A 1 515 ? -6.714 -19.003 -18.199 1.00 67.81 515 ASP A C 1
ATOM 3727 O O . ASP A 1 515 ? -7.638 -19.549 -17.589 1.00 67.81 515 ASP A O 1
ATOM 3731 N N . SER A 1 516 ? -5.504 -19.566 -18.260 1.00 67.31 516 SER A N 1
ATOM 3732 C CA . SER A 1 516 ? -5.181 -20.843 -17.612 1.00 67.31 516 SER A CA 1
ATOM 3733 C C . SER A 1 516 ? -5.212 -20.806 -16.079 1.00 67.31 516 SER A C 1
ATOM 3735 O O . SER A 1 516 ? -5.184 -21.866 -15.458 1.00 67.31 516 SER A O 1
ATOM 3737 N N . THR A 1 517 ? -5.231 -19.621 -15.469 1.00 64.75 517 THR A N 1
ATOM 3738 C CA . THR A 1 517 ? -5.326 -19.424 -14.014 1.00 64.75 517 THR A CA 1
ATOM 3739 C C . THR A 1 517 ? -6.769 -19.222 -13.547 1.00 64.75 517 THR A C 1
ATOM 3741 O O . THR A 1 517 ? -7.040 -19.277 -12.350 1.00 64.75 517 THR A O 1
ATOM 3744 N N . GLY A 1 518 ? -7.707 -19.051 -14.486 1.00 70.31 518 GLY A N 1
ATOM 3745 C CA . GLY A 1 518 ? -9.113 -18.770 -14.212 1.00 70.31 518 GLY A CA 1
ATOM 3746 C C . GLY A 1 518 ? -9.440 -17.277 -14.126 1.00 70.31 518 GLY A C 1
ATOM 3747 O O . GLY A 1 518 ? -10.562 -16.939 -13.753 1.00 70.31 518 GLY A O 1
ATOM 3748 N N . ALA A 1 519 ? -8.511 -16.383 -14.478 1.00 66.25 519 ALA A N 1
ATOM 3749 C CA . ALA A 1 519 ? -8.779 -14.950 -14.549 1.00 66.25 519 ALA A CA 1
ATOM 3750 C C . ALA A 1 519 ? -9.571 -14.616 -15.820 1.00 66.25 519 ALA A C 1
ATOM 3752 O O . ALA A 1 519 ? -9.278 -15.135 -16.899 1.00 66.25 519 ALA A O 1
ATOM 3753 N N . ALA A 1 520 ? -10.596 -13.768 -15.702 1.00 71.25 520 ALA A N 1
ATOM 3754 C CA . ALA A 1 520 ? -11.412 -13.363 -16.843 1.00 71.25 520 ALA A CA 1
ATOM 3755 C C . ALA A 1 520 ? -10.599 -12.469 -17.797 1.00 71.25 520 ALA A C 1
ATOM 3757 O O . ALA A 1 520 ? -10.116 -11.412 -17.402 1.00 71.25 520 ALA A O 1
ATOM 3758 N N . LEU A 1 521 ? -10.478 -12.891 -19.056 1.00 69.88 521 LEU A N 1
ATOM 3759 C CA . LEU A 1 521 ? -9.758 -12.184 -20.119 1.00 69.88 521 LEU A CA 1
ATOM 3760 C C . LEU A 1 521 ? -10.662 -11.271 -20.947 1.00 69.88 521 LEU A C 1
ATOM 3762 O O . LEU A 1 521 ? -10.197 -10.253 -21.448 1.00 69.88 521 LEU A O 1
ATOM 3766 N N . ALA A 1 522 ? -11.929 -11.653 -21.144 1.00 73.00 522 ALA A N 1
ATOM 3767 C CA . ALA A 1 522 ? -12.886 -10.900 -21.952 1.00 73.00 522 ALA A CA 1
ATOM 3768 C C . ALA A 1 522 ? -14.336 -11.274 -21.644 1.00 73.00 522 ALA A C 1
ATOM 3770 O O . ALA A 1 522 ? -14.631 -12.429 -21.342 1.00 73.00 522 ALA A O 1
ATOM 3771 N N . GLU A 1 523 ? -15.244 -10.309 -21.803 1.00 81.94 523 GLU A N 1
ATOM 3772 C CA . GLU A 1 523 ? -16.690 -10.528 -21.862 1.00 81.94 523 GLU A CA 1
ATOM 3773 C C . GLU A 1 523 ? -17.218 -10.052 -23.222 1.00 81.94 523 GLU A C 1
ATOM 3775 O O . GLU A 1 523 ? -17.211 -8.862 -23.535 1.00 81.94 523 GLU A O 1
ATOM 3780 N N . LEU A 1 524 ? -17.695 -10.986 -24.043 1.00 78.69 524 LEU A N 1
ATOM 3781 C CA . LEU A 1 524 ? -18.230 -10.715 -25.371 1.00 78.69 524 LEU A CA 1
ATOM 3782 C C . LEU A 1 524 ? -19.754 -10.832 -25.361 1.00 78.69 524 LEU A C 1
ATOM 3784 O O . LEU A 1 524 ? -20.328 -11.834 -24.926 1.00 78.69 524 LEU A O 1
ATOM 3788 N N . ARG A 1 525 ? -20.416 -9.815 -25.914 1.00 86.81 525 ARG A N 1
ATOM 3789 C CA . ARG A 1 525 ? -21.868 -9.777 -26.120 1.00 86.81 525 ARG A CA 1
ATOM 3790 C C . ARG A 1 525 ? -22.182 -10.108 -27.571 1.00 86.81 525 ARG A C 1
ATOM 3792 O O . ARG A 1 525 ? -21.970 -9.289 -28.463 1.00 86.81 525 ARG A O 1
ATOM 3799 N N . VAL A 1 526 ? -22.690 -11.311 -27.819 1.00 87.50 526 VAL A N 1
ATOM 3800 C CA . VAL A 1 526 ? -22.943 -11.807 -29.176 1.00 87.50 526 VAL A CA 1
ATOM 3801 C C . VAL A 1 526 ? -24.430 -11.975 -29.406 1.00 87.50 526 VAL A C 1
ATOM 3803 O O . VAL A 1 526 ? -25.073 -12.796 -28.765 1.00 87.50 526 VAL A O 1
ATOM 3806 N N . VAL A 1 527 ? -24.982 -11.226 -30.356 1.00 91.44 527 VAL A N 1
ATOM 3807 C CA . VAL A 1 527 ? -26.336 -11.486 -30.846 1.00 91.44 527 VAL A CA 1
ATOM 3808 C C . VAL A 1 527 ? -26.255 -12.511 -31.973 1.00 91.44 527 VAL A C 1
ATOM 3810 O O . VAL A 1 527 ? -25.550 -12.285 -32.957 1.00 91.44 527 VAL A O 1
ATOM 3813 N N . ALA A 1 528 ? -26.954 -13.635 -31.825 1.00 92.94 528 ALA A N 1
ATOM 3814 C CA . ALA A 1 528 ? -27.063 -14.657 -32.860 1.00 92.94 528 ALA A CA 1
ATOM 3815 C C . ALA A 1 528 ? -28.527 -15.034 -33.104 1.00 92.94 528 ALA A C 1
ATOM 3817 O O . ALA A 1 528 ? -29.327 -15.125 -32.168 1.00 92.94 528 ALA A O 1
ATOM 3818 N N . ALA A 1 529 ? -28.859 -15.260 -34.374 1.00 94.38 529 ALA A N 1
ATOM 3819 C CA . ALA A 1 529 ? -30.178 -15.711 -34.781 1.00 94.38 529 ALA A CA 1
ATOM 3820 C C . ALA A 1 529 ? -30.379 -17.180 -34.388 1.00 94.38 529 ALA A C 1
ATOM 3822 O O . ALA A 1 529 ? -29.535 -18.033 -34.678 1.00 94.38 529 ALA A O 1
ATOM 3823 N N . VAL A 1 530 ? -31.506 -17.466 -33.738 1.00 94.81 530 VAL A N 1
ATOM 3824 C CA . VAL A 1 530 ? -31.934 -18.827 -33.409 1.00 94.81 530 VAL A CA 1
ATOM 3825 C C . VAL A 1 530 ? -32.996 -19.275 -34.406 1.00 94.81 530 VAL A C 1
ATOM 3827 O O . VAL A 1 530 ? -34.033 -18.618 -34.553 1.00 94.81 530 VAL A O 1
ATOM 3830 N N . ASP A 1 531 ? -32.736 -20.403 -35.067 1.00 94.56 531 ASP A N 1
ATOM 3831 C CA . ASP A 1 531 ? -33.647 -21.006 -36.035 1.00 94.56 531 ASP A CA 1
ATOM 3832 C C . ASP A 1 531 ? -34.996 -21.351 -35.375 1.00 94.56 531 ASP A C 1
ATOM 3834 O O . ASP A 1 531 ? -35.021 -21.975 -34.306 1.00 94.56 531 ASP A O 1
ATOM 3838 N N . PRO A 1 532 ? -36.123 -20.936 -35.973 1.00 90.44 532 PRO A N 1
ATOM 3839 C CA . PRO A 1 532 ? -37.422 -21.033 -35.326 1.00 90.44 532 PRO A CA 1
ATOM 3840 C C . PRO A 1 532 ? -37.984 -22.450 -35.236 1.00 90.44 532 PRO A C 1
ATOM 3842 O O . PRO A 1 532 ? -38.771 -22.720 -34.329 1.00 90.44 532 PRO A O 1
ATOM 3845 N N . ASP A 1 533 ? -37.574 -23.347 -36.128 1.00 92.12 533 ASP A N 1
ATOM 3846 C CA . ASP A 1 533 ? -38.119 -24.702 -36.213 1.00 92.12 533 ASP A CA 1
ATOM 3847 C C . ASP A 1 533 ? -37.274 -25.691 -35.402 1.00 92.12 533 ASP A C 1
ATOM 3849 O O . ASP A 1 533 ? -37.781 -26.619 -34.768 1.00 92.12 533 ASP A O 1
ATOM 3853 N N . THR A 1 534 ? -35.961 -25.482 -35.389 1.00 93.06 534 THR A N 1
ATOM 3854 C CA . THR A 1 534 ? -34.990 -26.409 -34.801 1.00 93.06 534 THR A CA 1
ATOM 3855 C C . THR A 1 534 ? -34.420 -25.913 -33.475 1.00 93.06 534 THR A C 1
ATOM 3857 O O . THR A 1 534 ? -34.013 -26.730 -32.639 1.00 93.06 534 THR A O 1
ATOM 3860 N N . GLY A 1 535 ? -34.421 -24.595 -33.251 1.00 93.19 535 GLY A N 1
ATOM 3861 C CA . GLY A 1 535 ? -33.777 -23.928 -32.122 1.00 93.19 535 GLY A CA 1
ATOM 3862 C C . GLY A 1 535 ? -32.262 -23.800 -32.272 1.00 93.19 535 GLY A C 1
ATOM 3863 O O . GLY A 1 535 ? -31.599 -23.443 -31.299 1.00 93.19 535 GLY A O 1
ATOM 3864 N N . THR A 1 536 ? -31.688 -24.147 -33.428 1.00 95.81 536 THR A N 1
ATOM 3865 C CA . THR A 1 536 ? -30.235 -24.127 -33.620 1.00 95.81 536 THR A CA 1
ATOM 3866 C C . THR A 1 536 ? -29.703 -22.705 -33.725 1.00 95.81 536 THR A C 1
ATOM 3868 O O . THR A 1 536 ? -30.327 -21.853 -34.355 1.00 95.81 536 THR A O 1
ATOM 3871 N N . TYR A 1 537 ? -28.519 -22.474 -33.171 1.00 94.50 537 TYR A N 1
ATOM 3872 C CA . TYR A 1 537 ? -27.741 -21.261 -33.392 1.00 94.50 537 TYR A CA 1
ATOM 3873 C C . TYR A 1 537 ? -26.296 -21.620 -33.719 1.00 94.50 537 TYR A C 1
ATOM 3875 O O . TYR A 1 537 ? -25.782 -22.660 -33.295 1.00 94.50 537 TYR A O 1
ATOM 3883 N N . SER A 1 538 ? -25.627 -20.724 -34.432 1.00 93.44 538 SER A N 1
ATOM 3884 C CA . SER A 1 538 ? -24.178 -20.742 -34.586 1.00 93.44 538 SER A CA 1
ATOM 3885 C C . SER A 1 538 ? -23.661 -19.319 -34.714 1.00 93.44 538 SER A C 1
ATOM 3887 O O . SER A 1 538 ? -24.256 -18.517 -35.435 1.00 93.44 538 SER A O 1
ATOM 3889 N N . PHE A 1 539 ? -22.546 -19.012 -34.067 1.00 89.06 539 PHE A N 1
ATOM 3890 C CA . PHE A 1 539 ? -21.832 -17.763 -34.271 1.00 89.06 539 PHE A CA 1
ATOM 3891 C C . PHE A 1 539 ? -20.324 -17.974 -34.224 1.00 89.06 539 PHE A C 1
ATOM 3893 O O . PHE A 1 539 ? -19.815 -18.949 -33.668 1.00 89.06 539 PHE A O 1
ATOM 3900 N N . THR A 1 540 ? -19.635 -17.003 -34.807 1.00 83.38 540 THR A N 1
ATOM 3901 C CA . THR A 1 540 ? -18.185 -16.948 -34.900 1.00 83.38 540 THR A CA 1
ATOM 3902 C C . THR A 1 540 ? -17.719 -15.601 -34.360 1.00 83.38 540 THR A C 1
ATOM 3904 O O . THR A 1 540 ? -18.251 -14.558 -34.766 1.00 83.38 540 THR A O 1
ATOM 3907 N N . ARG A 1 541 ? -16.754 -15.606 -33.440 1.00 79.19 541 ARG A N 1
ATOM 3908 C CA . ARG A 1 541 ? -16.113 -14.396 -32.906 1.00 79.19 541 ARG A CA 1
ATOM 3909 C C . ARG A 1 541 ? -14.608 -14.598 -32.798 1.00 79.19 541 ARG A C 1
ATOM 3911 O O . ARG A 1 541 ? -14.196 -15.650 -32.326 1.00 79.19 541 ARG A O 1
ATOM 3918 N N . ALA A 1 542 ? -13.854 -13.628 -33.309 1.00 68.56 542 ALA A N 1
ATOM 3919 C CA . ALA A 1 542 ? -12.413 -13.526 -33.102 1.00 68.56 542 ALA A CA 1
ATOM 3920 C C . ALA A 1 542 ? -12.112 -13.085 -31.667 1.00 68.56 542 ALA A C 1
ATOM 3922 O O . ALA A 1 542 ? -13.018 -12.457 -31.063 1.00 68.56 542 ALA A O 1
#

Radius of gyration: 32.85 Å; chains: 1; bounding box: 90×51×86 Å

Sequence (542 aa):
PNELPGHGVSQLSLRDDALAAVGSEANWSITGLPDWLAVSPTSGTLAQGGSTPVAFSGAPPAPTSCAGRGALNLPVHADASLPGGGSLTATIVLHYPAIPPTGDCTPKPAGGWGDPHMFSFDGVTWEGQTLGEYVYVETDPGAAVPYRVVARHQPTNAGLADQSVAPTSVTAAVFEYGPHAIEVYAAHSDLTGQPWIVYVDGEEVDLADGVPLAVGDGVSVVRSGSTVRADAADLFVTARVAGIIDLTVTALGSPDVHGLLGSPNGVQADDFTGSDGTVYAPSDIHEWVQPQFSEFVASWRITDQADSPFTIQLPANRFGLPNPGFDSAFMAEWEAEVDAVLSAVASICDSPPSVGTRTRYAIALELSIGSPMERIESYLCHYTVRGVATVDGQPVPGLRVTVDGAGVKPCTTTTATDGTYLCMVEPSSTEAASVTLSLPLELDVVGTWPGRAGVAIATVASFPALAVLEAGPAVAEVDLVLDASSVPVLHASGVVRRDGVAVPGDRLFLVTAFDSTGAALAELRVVAAVDPDTGTYSFTRA